Protein AF-0000000068719571 (afdb_homodimer)

Secondary structure (DSSP, 8-state):
-GGG-EEEHHHHHHHHT--HHHHHHHHHTTSS--SEE-TTT--EEEEGGGHHHHHHHHHHHHTT--HHHHHHHHHT--HHHHHHHHHHHHHHHHHHHHHHHHHHHHHHHHHHHHHHHHHPPTT-EEEEEE--EEEEEEEPPTT--HHHHHHHHHHHHHHHHTT-TT--S--EEEEE-HHHHHTT-TT-EEEEEEE-TT-SS--SS-EEEPPEEEEEEEEES-GGG-HHHHHHHHHHHHHTTEEE-S-EEEEEEE-TTT-S-GGG-EEEEEEEEEE------/--TT-EEEHHHHHHHHT--HHHHHHHHHTTSS--SEE-TTT--EEEEGGGHHHHHHHHHHHHTT--HHHHHHHHHT--HHHHHHHHHHHHHHHHHHHHHHHHHHHHHHHHHHHHHHHHHPPTT-EEEEEE--EEEEEEEPPTT--HHHHHHHHHHHHHHHHTT-TT--S--EEEEE-HHHHHTT-TT-EEEEEEE-TT-SS--SS-EEEPPEEEEEEEEES-GGG-HHHHHHHHHHHHHTTEEE-S-EEEEEEE-TTT-S-GGG-EEEEEEEEEE------

Foldseek 3Di:
DLQPPKDWLVRLCVVQVHDSVVQVVCCVVVLAAAPDQDPVPRTGIHHPVCNVSVVVLVVCVVLVNDSVLSSVCSVVPDPVSVVVSVVVSVVVVVVVVLLVVQVVLQVVVLVVLLVCLVPADALDKDKDWDAKFWKAKDFDDWPDDPVVVVVQQVVSQVVCVVVPVSSPDAFKKWKAWPVCLVVLNPVGTTMIIHTCRSGPDDDPDTDMDHIAMKIKGKHFFAPVPCSVSSVSSQVVCVVVQKHFDTIKMKTWSDDVVHDVHRRRTMIMIITGIDGHDDPPD/DLQPDKDWLVRLCVVQVHDSVVQVVCCVVVLAAAPDQDPVPRTGIHHPVCNVSVVVLVVCVVLVNDSVLSSVCSVVPDPVSVVVSVVVSVVVVVVVVLLVLQVVLQVVVLVVLLVCLVPADALDKDKDWDAKFWKAKDFDDWPQDPVVVVVQQVVSQVVVVVVPVSSDNAFKKWKAWPVCLVVLNPVGTTMIMHTCRSGPDDDPDTDMDHIAMKIKGKHFFAPVPCSVSSVSSQVVCVVVQKHFDTIKMKTWSDDVVHDVHRRRTMIMIITGIDGHDDPPD

InterPro domains:
  IPR000551 MerR-type HTH domain [PF13411] (7-76)
  IPR000551 MerR-type HTH domain [PS50937] (6-76)
  IPR000551 MerR-type HTH domain [SM00422] (7-77)
  IPR009061 Putative DNA-binding domain superfamily [SSF46955] (6-112)
  IPR010499 Bacterial transcription activator, effector binding [SM00871] (123-274)
  IPR011256 Regulatory factor, effector binding domain superfamily [G3DSA:3.20.80.10] (122-274)
  IPR011256 Regulatory factor, effector binding domain superfamily [SSF55136] (124-274)
  IPR029442 GyrI-like small molecule binding domain [PF06445] (127-273)
  IPR047057 MerR transcriptional regulator [PTHR30204] (5-188)

pLDDT: mean 83.71, std 13.13, range [30.05, 98.5]

Solvent-accessible surface area (backbone atoms only — not comparable to full-atom values): 30170 Å² total; per-residue (Å²): 119,46,77,71,41,71,33,43,51,65,54,50,15,61,75,66,72,45,55,53,64,52,51,50,47,29,34,73,72,67,62,45,70,61,76,41,63,39,86,88,76,64,46,47,25,33,40,61,83,48,48,52,49,50,48,38,51,51,43,44,45,75,64,67,47,52,66,70,58,50,34,53,40,67,77,55,40,27,63,69,53,47,46,51,51,49,51,54,46,46,52,53,50,51,52,49,50,50,52,50,52,44,50,47,36,52,48,51,50,50,47,50,35,40,52,49,47,72,68,49,57,73,69,50,72,45,77,46,79,43,73,65,39,42,23,50,69,45,80,40,59,84,88,61,47,74,35,50,46,53,50,50,52,48,51,52,39,50,62,42,20,75,67,40,79,79,50,55,84,57,58,46,27,38,28,27,37,42,72,29,54,77,68,72,35,72,82,50,46,40,28,41,33,31,65,45,69,68,50,90,61,88,70,88,82,60,45,68,47,74,54,47,42,26,43,30,34,36,43,71,24,48,79,89,61,45,55,66,55,49,55,52,49,53,51,49,37,49,74,72,47,32,41,83,63,46,49,29,38,36,37,50,43,30,44,71,67,34,24,79,49,51,70,67,16,24,32,40,39,34,34,32,40,41,73,54,80,78,74,89,117,120,48,77,72,41,72,32,42,50,63,54,50,15,62,75,66,71,47,55,52,65,53,52,50,48,31,36,74,71,67,61,46,70,62,75,41,62,39,86,87,76,64,46,47,25,32,42,59,84,46,49,52,49,52,43,39,52,51,40,43,44,73,63,67,46,52,67,71,60,49,35,52,40,68,74,55,39,27,64,68,52,46,46,53,53,50,53,52,45,46,52,53,50,53,51,50,50,51,53,50,52,45,50,48,37,52,47,52,51,50,47,50,34,41,53,49,48,72,67,50,55,75,69,50,70,45,75,46,78,42,72,64,41,40,23,49,69,45,79,41,58,84,87,60,45,75,34,50,47,52,50,51,51,49,51,53,42,50,62,42,20,74,69,39,79,79,48,58,89,53,59,47,27,38,28,27,37,42,72,30,54,77,67,71,34,73,82,51,44,40,28,41,32,31,63,45,70,67,50,89,62,88,71,89,81,61,45,70,46,76,55,46,41,26,43,30,32,36,42,72,22,48,79,89,61,45,56,64,55,50,53,53,49,53,51,49,37,48,73,72,47,32,38,82,64,47,49,30,39,36,37,51,42,30,44,71,67,35,23,79,48,52,71,68,16,25,32,38,39,34,33,31,40,42,74,57,79,78,73,87,118

Organism: Bacillus thuringiensis (NCBI:txid1428)

Structure (mmCIF, N/CA/C/O backbone):
data_AF-0000000068719571-model_v1
#
loop_
_entity.id
_entity.type
_entity.pdbx_description
1 polymer 'MerR family transcriptional regulator'
#
loop_
_atom_site.group_PDB
_atom_site.id
_atom_site.type_symbol
_atom_site.label_atom_id
_atom_site.label_alt_id
_atom_site.label_comp_id
_atom_site.label_asym_id
_atom_site.label_entity_id
_atom_site.label_seq_id
_atom_site.pdbx_PDB_ins_code
_atom_site.Cartn_x
_atom_site.Cartn_y
_atom_site.Cartn_z
_atom_site.occupancy
_atom_site.B_iso_or_equiv
_atom_site.auth_seq_id
_atom_site.auth_comp_id
_atom_site.auth_asym_id
_atom_site.auth_atom_id
_atom_site.pdbx_PDB_model_num
ATOM 1 N N . MET A 1 1 ? -13.867 41 10.57 1 30.27 1 MET A N 1
ATOM 2 C CA . MET A 1 1 ? -14.969 40.906 9.617 1 30.27 1 MET A CA 1
ATOM 3 C C . MET A 1 1 ? -15.07 39.531 9.016 1 30.27 1 MET A C 1
ATOM 5 O O . MET A 1 1 ? -16.156 39.094 8.586 1 30.27 1 MET A O 1
ATOM 9 N N . LEU A 1 2 ? -13.859 38.844 8.727 1 37.16 2 LEU A N 1
ATOM 10 C CA . LEU A 1 2 ? -13.992 37.562 8.062 1 37.16 2 LEU A CA 1
ATOM 11 C C . LEU A 1 2 ? -14.406 36.5 9.055 1 37.16 2 LEU A C 1
ATOM 13 O O . LEU A 1 2 ? -14.633 35.344 8.664 1 37.16 2 LEU A O 1
ATOM 17 N N . LEU A 1 3 ? -14.148 36.656 10.336 1 45.5 3 LEU A N 1
ATOM 18 C CA . LEU A 1 3 ? -14.688 35.781 11.359 1 45.5 3 LEU A CA 1
ATOM 19 C C . LEU A 1 3 ? -16.156 35.5 11.109 1 45.5 3 LEU A C 1
ATOM 21 O O . LEU A 1 3 ? -16.641 34.406 11.414 1 45.5 3 LEU A O 1
ATOM 25 N N . ASN A 1 4 ? -16.797 36.406 10.484 1 54.22 4 ASN A N 1
ATOM 26 C CA . ASN A 1 4 ? -18.234 36.375 10.32 1 54.22 4 ASN A CA 1
ATOM 27 C C . ASN A 1 4 ? -18.625 35.812 8.953 1 54.22 4 ASN A C 1
ATOM 29 O O . ASN A 1 4 ? -19.797 35.906 8.555 1 54.22 4 ASN A O 1
ATOM 33 N N . LYS A 1 5 ? -17.547 35.406 8.234 1 67.62 5 LYS A N 1
ATOM 34 C CA . LYS A 1 5 ? -17.922 34.906 6.914 1 67.62 5 LYS A CA 1
ATOM 35 C C . LYS A 1 5 ? -18.5 33.5 6.996 1 67.62 5 LYS A C 1
ATOM 37 O O . LYS A 1 5 ? -17.922 32.625 7.668 1 67.62 5 LYS A O 1
ATOM 42 N N . ARG A 1 6 ? -19.719 33.375 6.543 1 79.75 6 ARG A N 1
ATOM 43 C CA . ARG A 1 6 ? -20.438 32.125 6.469 1 79.75 6 ARG A CA 1
ATOM 44 C C . ARG A 1 6 ? -20.281 31.469 5.094 1 79.75 6 ARG A C 1
ATOM 46 O O . ARG A 1 6 ? -20.266 32.156 4.078 1 79.75 6 ARG A O 1
ATOM 53 N N . PHE A 1 7 ? -19.938 30.219 5.105 1 86.5 7 PHE A N 1
ATOM 54 C CA . PHE A 1 7 ? -19.844 29.438 3.881 1 86.5 7 PHE A CA 1
ATOM 55 C C . PHE A 1 7 ? -21.016 28.469 3.771 1 86.5 7 PHE A C 1
ATOM 57 O O . PHE A 1 7 ? -21.359 27.797 4.746 1 86.5 7 PHE A O 1
ATOM 64 N N . THR A 1 8 ? -21.547 28.5 2.625 1 89.5 8 THR A N 1
ATOM 65 C CA . THR A 1 8 ? -22.594 27.516 2.391 1 89.5 8 THR A CA 1
ATOM 66 C C . THR A 1 8 ? -22.016 26.109 2.281 1 89.5 8 THR A C 1
ATOM 68 O O . THR A 1 8 ? -20.797 25.953 2.152 1 89.5 8 THR A O 1
ATOM 71 N N . ILE A 1 9 ? -22.938 25.172 2.371 1 91.25 9 ILE A N 1
ATOM 72 C CA . ILE A 1 9 ? -22.5 23.797 2.26 1 91.25 9 ILE A CA 1
ATOM 73 C C . ILE A 1 9 ? -21.844 23.562 0.895 1 91.25 9 ILE A C 1
ATOM 75 O O . ILE A 1 9 ? -20.859 22.828 0.782 1 91.25 9 ILE A O 1
ATOM 79 N N . GLY A 1 10 ? -22.344 24.156 -0.171 1 90.06 10 GLY A N 1
ATOM 80 C CA . GLY A 1 10 ? -21.781 24.047 -1.503 1 90.06 10 GLY A CA 1
ATOM 81 C C . GLY A 1 10 ? -20.375 24.641 -1.599 1 90.06 10 GLY A C 1
ATOM 82 O O . GLY A 1 10 ? -19.484 24.031 -2.201 1 90.06 10 GLY A O 1
ATOM 83 N N . GLU A 1 11 ? -20.234 25.766 -1.008 1 84.5 11 GLU A N 1
ATOM 84 C CA . GLU A 1 11 ? -18.922 26.406 -1.007 1 84.5 11 GLU A CA 1
ATOM 85 C C . GLU A 1 11 ? -17.891 25.578 -0.237 1 84.5 11 GLU A C 1
ATOM 87 O O . GLU A 1 11 ? -16.766 25.391 -0.698 1 84.5 11 GLU A O 1
ATOM 92 N N . MET A 1 12 ? -18.312 25.125 0.906 1 85.38 12 MET A N 1
ATOM 93 C CA . MET A 1 12 ? -17.438 24.297 1.731 1 85.38 12 MET A CA 1
ATOM 94 C C . MET A 1 12 ? -17.016 23.031 0.982 1 85.38 12 MET A C 1
ATOM 96 O O . MET A 1 12 ? -15.844 22.656 0.999 1 85.38 12 MET A O 1
ATOM 100 N N . ALA A 1 13 ? -17.938 22.438 0.341 1 87.75 13 ALA A N 1
ATOM 101 C CA . ALA A 1 13 ? -17.703 21.219 -0.422 1 87.75 13 ALA A CA 1
ATOM 102 C C . ALA A 1 13 ? -16.703 21.484 -1.556 1 87.75 13 ALA A C 1
ATOM 104 O O . ALA A 1 13 ? -15.742 20.734 -1.727 1 87.75 13 ALA A O 1
ATOM 105 N N . LYS A 1 14 ? -16.906 22.453 -2.26 1 80.69 14 LYS A N 1
ATOM 106 C CA . LYS A 1 14 ? -16.062 22.812 -3.391 1 80.69 14 LYS A CA 1
ATOM 107 C C . LYS A 1 14 ? -14.633 23.125 -2.932 1 80.69 14 LYS A C 1
ATOM 109 O O . LYS A 1 14 ? -13.664 22.656 -3.527 1 80.69 14 LYS A O 1
ATOM 114 N N . MET A 1 15 ? -14.594 23.859 -1.897 1 75.25 15 MET A N 1
ATOM 115 C CA . MET A 1 15 ? -13.297 24.297 -1.39 1 75.25 15 MET A CA 1
ATOM 116 C C . MET A 1 15 ? -12.484 23.109 -0.879 1 75.25 15 MET A C 1
ATOM 118 O O . MET A 1 15 ? -11.258 23.109 -0.98 1 75.25 15 MET A O 1
ATOM 122 N N . HIS A 1 16 ? -13.148 22.125 -0.343 1 79.75 16 HIS A N 1
ATOM 123 C CA . HIS A 1 16 ? -12.445 21 0.25 1 79.75 16 HIS A CA 1
ATOM 124 C C . HIS A 1 16 ? -12.477 19.781 -0.674 1 79.75 16 HIS A C 1
ATOM 126 O O . HIS A 1 16 ? -12.016 18.703 -0.301 1 79.75 16 HIS A O 1
ATOM 132 N N . ASN A 1 17 ? -13.031 19.984 -1.825 1 78.5 17 ASN A N 1
ATOM 133 C CA . ASN A 1 17 ? -13.078 18.953 -2.85 1 78.5 17 ASN A CA 1
ATOM 134 C C . ASN A 1 17 ? -13.742 17.688 -2.33 1 78.5 17 ASN A C 1
ATOM 136 O O . ASN A 1 17 ? -13.172 16.594 -2.438 1 78.5 17 ASN A O 1
ATOM 140 N N . ILE A 1 18 ? -14.836 17.875 -1.724 1 83.38 18 ILE A N 1
ATOM 141 C CA . ILE A 1 18 ? -15.664 16.75 -1.314 1 83.38 18 ILE A CA 1
ATOM 142 C C . ILE A 1 18 ? -17.109 16.984 -1.735 1 83.38 18 ILE A C 1
ATOM 144 O O . ILE A 1 18 ? -17.484 18.109 -2.086 1 83.38 18 ILE A O 1
ATOM 148 N N . ALA A 1 19 ? -17.844 15.969 -1.769 1 89.44 19 ALA A N 1
ATOM 149 C CA . ALA A 1 19 ? -19.25 16.078 -2.158 1 89.44 19 ALA A CA 1
ATOM 150 C C . ALA A 1 19 ? -20.078 16.688 -1.034 1 89.44 19 ALA A C 1
ATOM 152 O O . ALA A 1 19 ? -19.797 16.484 0.146 1 89.44 19 ALA A O 1
ATOM 153 N N . GLU A 1 20 ? -21.078 17.484 -1.426 1 92.75 20 GLU A N 1
ATOM 154 C CA . GLU A 1 20 ? -22.016 18.016 -0.44 1 92.75 20 GLU A CA 1
ATOM 155 C C . GLU A 1 20 ? -22.625 16.906 0.401 1 92.75 20 GLU A C 1
ATOM 157 O O . GLU A 1 20 ? -22.859 17.078 1.6 1 92.75 20 GLU A O 1
ATOM 162 N N . SER A 1 21 ? -22.828 15.82 -0.268 1 93.62 21 SER A N 1
ATOM 163 C CA . SER A 1 21 ? -23.438 14.68 0.413 1 93.62 21 SER A CA 1
ATOM 164 C C . SER A 1 21 ? -22.531 14.164 1.534 1 93.62 21 SER A C 1
ATOM 166 O O . SER A 1 21 ? -23.031 13.672 2.553 1 93.62 21 SER A O 1
ATOM 168 N N . THR A 1 22 ? -21.312 14.305 1.323 1 92.81 22 THR A N 1
ATOM 169 C CA . THR A 1 22 ? -20.359 13.883 2.344 1 92.81 22 THR A CA 1
ATOM 170 C C . THR A 1 22 ? -20.484 14.75 3.592 1 92.81 22 THR A C 1
ATOM 172 O O . THR A 1 22 ? -20.469 14.242 4.715 1 92.81 22 THR A O 1
ATOM 175 N N . LEU A 1 23 ? -20.641 16.047 3.389 1 93.25 23 LEU A N 1
ATOM 176 C CA . LEU A 1 23 ? -20.797 16.969 4.512 1 93.25 23 LEU A CA 1
ATOM 177 C C . LEU A 1 23 ? -22.094 16.672 5.262 1 93.25 23 LEU A C 1
ATOM 179 O O . LEU A 1 23 ? -22.125 16.719 6.496 1 93.25 23 LEU A O 1
ATOM 183 N N . ARG A 1 24 ? -23.094 16.375 4.492 1 92.06 24 ARG A N 1
ATOM 184 C CA . ARG A 1 24 ? -24.359 16.016 5.113 1 92.06 24 ARG A CA 1
ATOM 185 C C . ARG A 1 24 ? -24.234 14.719 5.914 1 92.06 24 ARG A C 1
ATOM 187 O O . ARG A 1 24 ? -24.781 14.609 7.016 1 92.06 24 ARG A O 1
ATOM 194 N N . TYR A 1 25 ? -23.578 13.844 5.293 1 93.5 25 TYR A N 1
ATOM 195 C CA . TYR A 1 25 ? -23.344 12.578 5.973 1 93.5 25 TYR A CA 1
ATOM 196 C C . TYR A 1 25 ? -22.578 12.789 7.273 1 93.5 25 TYR A C 1
ATOM 198 O O . TYR A 1 25 ? -22.922 12.211 8.305 1 93.5 25 TYR A O 1
ATOM 206 N N . TYR A 1 26 ? -21.5 13.555 7.227 1 93.12 26 TYR A N 1
ATOM 207 C CA . TYR A 1 26 ? -20.703 13.852 8.414 1 93.12 26 TYR A CA 1
ATOM 208 C C . TYR A 1 26 ? -21.578 14.469 9.508 1 93.12 26 TYR A C 1
ATOM 210 O O . TYR A 1 26 ? -21.406 14.164 10.688 1 93.12 26 TYR A O 1
ATOM 218 N N . ASP A 1 27 ? -22.438 15.359 9.109 1 92.81 27 ASP A N 1
ATOM 219 C CA . ASP A 1 27 ? -23.359 16 10.039 1 92.81 27 ASP A CA 1
ATOM 220 C C . ASP A 1 27 ? -24.297 14.984 10.688 1 92.81 27 ASP A C 1
ATOM 222 O O . ASP A 1 27 ? -24.469 14.977 11.906 1 92.81 27 ASP A O 1
ATOM 226 N N . GLU A 1 28 ? -24.828 14.125 9.852 1 91.88 28 GLU A N 1
ATOM 227 C CA . GLU A 1 28 ? -25.734 13.086 10.32 1 91.88 28 GLU A CA 1
ATOM 228 C C . GLU A 1 28 ? -25.047 12.156 11.312 1 91.88 28 GLU A C 1
ATOM 230 O O . GLU A 1 28 ? -25.656 11.734 12.297 1 91.88 28 GLU A O 1
ATOM 235 N N . LYS A 1 29 ? -23.844 11.883 11.094 1 92.5 29 LYS A N 1
ATOM 236 C CA . LYS A 1 29 ? -23.125 10.938 11.938 1 92.5 29 LYS A CA 1
ATOM 237 C C . LYS A 1 29 ? -22.484 11.641 13.133 1 92.5 29 LYS A C 1
ATOM 239 O O . LYS A 1 29 ? -21.844 11 13.961 1 92.5 29 LYS A O 1
ATOM 244 N N . GLY A 1 30 ? -22.609 12.93 13.133 1 90.38 30 GLY A N 1
ATOM 245 C CA . GLY A 1 30 ? -22.094 13.68 14.266 1 90.38 30 GLY A CA 1
ATOM 246 C C . GLY A 1 30 ? -20.594 13.914 14.211 1 90.38 30 GLY A C 1
ATOM 247 O O . GLY A 1 30 ? -19.953 14.125 15.234 1 90.38 30 GLY A O 1
ATOM 248 N N . ILE A 1 31 ? -20.016 13.844 13.094 1 91.56 31 ILE A N 1
ATOM 249 C CA . ILE A 1 31 ? -18.578 13.984 12.906 1 91.56 31 ILE A CA 1
ATOM 250 C C . ILE A 1 31 ? -18.219 15.453 12.656 1 91.56 31 ILE A C 1
ATOM 252 O O . ILE A 1 31 ? -17.234 15.961 13.188 1 91.56 31 ILE A O 1
ATOM 256 N N . PHE A 1 32 ? -19.047 16.141 11.875 1 92 32 PHE A N 1
ATOM 257 C CA . PHE A 1 32 ? -18.828 17.516 11.461 1 92 32 PHE A CA 1
ATOM 258 C C . PHE A 1 32 ? -20.156 18.25 11.273 1 92 32 PHE A C 1
ATOM 260 O O . PHE A 1 32 ? -20.922 17.922 10.352 1 92 32 PHE A O 1
ATOM 267 N N . HIS A 1 33 ? -20.438 19.172 12.164 1 91.94 33 HIS A N 1
ATOM 268 C CA . HIS A 1 33 ? -21.719 19.891 12.141 1 91.94 33 HIS A CA 1
ATOM 269 C C . HIS A 1 33 ? -21.547 21.281 11.547 1 91.94 33 HIS A C 1
ATOM 271 O O . HIS A 1 33 ? -20.5 21.906 11.719 1 91.94 33 HIS A O 1
ATOM 277 N N . PRO A 1 34 ? -22.641 21.719 10.883 1 92.5 34 PRO A N 1
ATOM 278 C CA . PRO A 1 34 ? -22.609 23.125 10.508 1 92.5 34 PRO A CA 1
ATOM 279 C C . PRO A 1 34 ? -22.625 24.062 11.711 1 92.5 34 PRO A C 1
ATOM 281 O O . PRO A 1 34 ? -23.172 23.703 12.766 1 92.5 34 PRO A O 1
ATOM 284 N N . SER A 1 35 ? -21.969 25.156 11.547 1 88.75 35 SER A N 1
ATOM 285 C CA . SER A 1 35 ? -21.953 26.141 12.625 1 88.75 35 SER A CA 1
ATOM 286 C C . SER A 1 35 ? -23.344 26.75 12.836 1 88.75 35 SER A C 1
ATOM 288 O O . SER A 1 35 ? -23.734 27.016 13.969 1 88.75 35 SER A O 1
ATOM 290 N N . ILE A 1 36 ? -24 26.984 11.648 1 88.69 36 ILE A N 1
ATOM 291 C CA . ILE A 1 36 ? -25.312 27.594 11.719 1 88.69 36 ILE A CA 1
ATOM 292 C C . ILE A 1 36 ? -26.266 26.859 10.773 1 88.69 36 ILE A C 1
ATOM 294 O O . ILE A 1 36 ? -25.891 26.5 9.656 1 88.69 36 ILE A O 1
ATOM 298 N N . VAL A 1 37 ? -27.422 26.578 11.203 1 89.19 37 VAL A N 1
ATOM 299 C CA . VAL A 1 37 ? -28.5 26.078 10.359 1 89.19 37 VAL A CA 1
ATOM 300 C C . VAL A 1 37 ? -29.656 27.062 10.359 1 89.19 37 VAL A C 1
ATOM 302 O O . VAL A 1 37 ? -30.188 27.422 11.414 1 89.19 37 VAL A O 1
ATOM 305 N N . ASP A 1 38 ? -29.875 27.484 9.18 1 88.38 38 ASP A N 1
ATOM 306 C CA . ASP A 1 38 ? -30.984 28.422 9.078 1 88.38 38 ASP A CA 1
ATOM 307 C C . ASP A 1 38 ? -32.312 27.766 9.484 1 88.38 38 ASP A C 1
ATOM 309 O O . ASP A 1 38 ? -32.688 26.75 8.93 1 88.38 38 ASP A O 1
ATOM 313 N N . PRO A 1 39 ? -32.906 28.359 10.422 1 87.62 39 PRO A N 1
ATOM 314 C CA . PRO A 1 39 ? -34.156 27.734 10.906 1 87.62 39 PRO A CA 1
ATOM 315 C C . PRO A 1 39 ? -35.281 27.734 9.875 1 87.62 39 PRO A C 1
ATOM 317 O O . PRO A 1 39 ? -36.156 26.891 9.914 1 87.62 39 PRO A O 1
ATOM 320 N N . GLN A 1 40 ? -35.25 28.688 8.961 1 89.12 40 GLN A N 1
ATOM 321 C CA . GLN A 1 40 ? -36.312 28.797 7.965 1 89.12 40 GLN A CA 1
ATOM 322 C C . GLN A 1 40 ? -36.031 27.906 6.762 1 89.12 40 GLN A C 1
ATOM 324 O O . GLN A 1 40 ? -36.938 27.203 6.27 1 89.12 40 GLN A O 1
ATOM 329 N N . THR A 1 41 ? -34.812 27.828 6.277 1 87.19 41 THR A N 1
ATOM 330 C CA . THR A 1 41 ? -34.5 27.156 5.031 1 87.19 41 THR A CA 1
ATOM 331 C C . THR A 1 41 ? -33.781 25.844 5.305 1 87.19 41 THR A C 1
ATOM 333 O O . THR A 1 41 ? -33.625 25 4.41 1 87.19 41 THR A O 1
ATOM 336 N N . ASN A 1 42 ? -33.375 25.625 6.504 1 86.06 42 ASN A N 1
ATOM 337 C CA . ASN A 1 42 ? -32.594 24.469 6.898 1 86.06 42 ASN A CA 1
ATOM 338 C C . ASN A 1 42 ? -31.25 24.406 6.172 1 86.06 42 ASN A C 1
ATOM 340 O O . ASN A 1 42 ? -30.609 23.359 6.105 1 86.06 42 ASN A O 1
ATOM 344 N N . TYR A 1 43 ? -30.938 25.609 5.668 1 87.19 43 TYR A N 1
ATOM 345 C CA . TYR A 1 43 ? -29.656 25.688 4.98 1 87.19 43 TYR A CA 1
ATOM 346 C C . TYR A 1 43 ? -28.5 25.656 5.98 1 87.19 43 TYR A C 1
ATOM 348 O O . TYR A 1 43 ? -28.578 26.281 7.039 1 87.19 43 TYR A O 1
ATOM 356 N N . ARG A 1 44 ? -27.453 24.859 5.691 1 89.19 44 ARG A N 1
ATOM 357 C CA . ARG A 1 44 ? -26.281 24.688 6.551 1 89.19 44 ARG A CA 1
ATOM 358 C C . ARG A 1 44 ? -25.188 25.703 6.184 1 89.19 44 ARG A C 1
ATOM 360 O O . ARG A 1 44 ? -24.875 25.875 5.004 1 89.19 44 ARG A O 1
ATOM 367 N N . TYR A 1 45 ? -24.703 26.375 7.242 1 91.06 45 TYR A N 1
ATOM 368 C CA . TYR A 1 45 ? -23.609 27.312 7.07 1 91.06 45 TYR A CA 1
ATOM 369 C C . TYR A 1 45 ? -22.406 26.938 7.941 1 91.06 45 TYR A C 1
ATOM 371 O O . TYR A 1 45 ? -22.594 26.453 9.062 1 91.06 45 TYR A O 1
ATOM 379 N N . TYR A 1 46 ? -21.234 27.125 7.336 1 89.25 46 TYR A N 1
ATOM 380 C CA . TYR A 1 46 ? -19.969 26.844 8.016 1 89.25 46 TYR A CA 1
ATOM 381 C C . TYR A 1 46 ? -19.125 28.109 8.164 1 89.25 46 TYR A C 1
ATOM 383 O O . TYR A 1 46 ? -19.359 29.094 7.461 1 89.25 46 TYR A O 1
ATOM 391 N N . THR A 1 47 ? -18.281 28.016 9.125 1 80.56 47 THR A N 1
ATOM 392 C CA . THR A 1 47 ? -17.391 29.141 9.359 1 80.56 47 THR A CA 1
ATOM 393 C C . THR A 1 47 ? -15.938 28.719 9.148 1 80.56 47 THR A C 1
ATOM 395 O O . THR A 1 47 ? -15.625 27.531 9.078 1 80.56 47 THR A O 1
ATOM 398 N N . ILE A 1 48 ? -15.078 29.641 8.977 1 72.44 48 ILE A N 1
ATOM 399 C CA . ILE A 1 48 ? -13.688 29.438 8.609 1 72.44 48 ILE A CA 1
ATOM 400 C C . ILE A 1 48 ? -12.977 28.625 9.688 1 72.44 48 ILE A C 1
ATOM 402 O O . ILE A 1 48 ? -12.094 27.812 9.383 1 72.44 48 ILE A O 1
ATOM 406 N N . ASP A 1 49 ? -13.422 28.781 10.867 1 70.12 49 ASP A N 1
ATOM 407 C CA . ASP A 1 49 ? -12.781 28.094 11.984 1 70.12 49 ASP A CA 1
ATOM 408 C C . ASP A 1 49 ? -12.977 26.578 11.859 1 70.12 49 ASP A C 1
ATOM 410 O O . ASP A 1 49 ? -12.266 25.797 12.5 1 70.12 49 ASP A O 1
ATOM 414 N N . GLN A 1 50 ? -13.961 26.25 11.016 1 79.38 50 GLN A N 1
ATOM 415 C CA . GLN A 1 50 ? -14.25 24.828 10.859 1 79.38 50 GLN A CA 1
ATOM 416 C C . GLN A 1 50 ? -13.367 24.203 9.781 1 79.38 50 GLN A C 1
ATOM 418 O O . GLN A 1 50 ? -13.336 22.969 9.633 1 79.38 50 GLN A O 1
ATOM 423 N N . PHE A 1 51 ? -12.617 24.984 9.062 1 77.06 51 PHE A N 1
ATOM 424 C CA . PHE A 1 51 ? -11.828 24.484 7.941 1 77.06 51 PHE A CA 1
ATOM 425 C C . PHE A 1 51 ? -10.773 23.5 8.422 1 77.06 51 PHE A C 1
ATOM 427 O O . PHE A 1 51 ? -10.617 22.422 7.848 1 77.06 51 PHE A O 1
ATOM 434 N N . SER A 1 52 ? -10.133 23.844 9.5 1 72.75 52 SER A N 1
ATOM 435 C CA . SER A 1 52 ? -9.062 22.984 10.023 1 72.75 52 SER A CA 1
ATOM 436 C C . SER A 1 52 ? -9.594 21.625 10.43 1 72.75 52 SER A C 1
ATOM 438 O O . SER A 1 52 ? -8.961 20.594 10.164 1 72.75 52 SER A O 1
ATOM 440 N N . LEU A 1 53 ? -10.75 21.719 11.008 1 79.12 53 LEU A N 1
ATOM 441 C CA . LEU A 1 53 ? -11.344 20.453 11.445 1 79.12 53 LEU A CA 1
ATOM 442 C C . LEU A 1 53 ? -11.688 19.578 10.242 1 79.12 53 LEU A C 1
ATOM 444 O O . LEU A 1 53 ? -11.422 18.375 10.258 1 79.12 53 LEU A O 1
ATOM 448 N N . LEU A 1 54 ? -12.297 20.172 9.273 1 83.81 54 LEU A N 1
ATOM 449 C CA . LEU A 1 54 ? -12.656 19.406 8.086 1 83.81 54 LEU A CA 1
ATOM 450 C C . LEU A 1 54 ? -11.406 18.875 7.383 1 83.81 54 LEU A C 1
ATOM 452 O O . LEU A 1 54 ? -11.398 17.734 6.906 1 83.81 54 LEU A O 1
ATOM 456 N N . ASP A 1 55 ? -10.422 19.625 7.344 1 77.75 55 ASP A N 1
ATOM 457 C CA . ASP A 1 55 ? -9.164 19.172 6.758 1 77.75 55 ASP A CA 1
ATOM 458 C C . ASP A 1 55 ? -8.594 17.984 7.523 1 77.75 55 ASP A C 1
ATOM 460 O O . ASP A 1 55 ? -8.062 17.047 6.922 1 77.75 55 ASP A O 1
ATOM 464 N N . THR A 1 56 ? -8.719 18.109 8.805 1 79.31 56 THR A N 1
ATOM 465 C CA . THR A 1 56 ? -8.258 17 9.648 1 79.31 56 THR A CA 1
ATOM 466 C C . THR A 1 56 ? -9.031 15.727 9.344 1 79.31 56 THR A C 1
ATOM 468 O O . THR A 1 56 ? -8.445 14.656 9.188 1 79.31 56 THR A O 1
ATOM 471 N N . ILE A 1 57 ? -10.305 15.914 9.289 1 85.12 57 ILE A N 1
ATOM 472 C CA . ILE A 1 57 ? -11.164 14.773 9 1 85.12 57 ILE A CA 1
ATOM 473 C C . ILE A 1 57 ? -10.773 14.172 7.652 1 85.12 57 ILE A C 1
ATOM 475 O O . ILE A 1 57 ? -10.625 12.953 7.527 1 85.12 57 ILE A O 1
ATOM 479 N N . LYS A 1 58 ? -10.609 14.953 6.688 1 80.44 58 LYS A N 1
ATOM 480 C CA . LYS A 1 58 ? -10.219 14.5 5.355 1 80.44 58 LYS A CA 1
ATOM 481 C C . LYS A 1 58 ? -8.875 13.781 5.391 1 80.44 58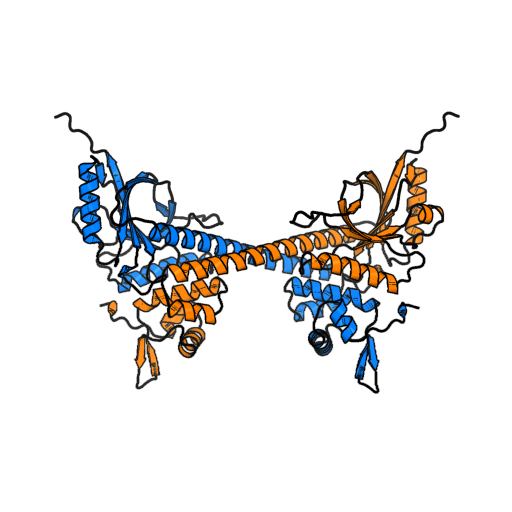 LYS A C 1
ATOM 483 O O . LYS A 1 58 ? -8.695 12.766 4.719 1 80.44 58 LYS A O 1
ATOM 488 N N . PHE A 1 59 ? -8.008 14.273 6.133 1 74.69 59 PHE A N 1
ATOM 489 C CA . PHE A 1 59 ? -6.691 13.672 6.285 1 74.69 59 PHE A CA 1
ATOM 490 C C . PHE A 1 59 ? -6.801 12.273 6.891 1 74.69 59 PHE A C 1
ATOM 492 O O . PHE A 1 59 ? -6.211 11.32 6.379 1 74.69 59 PHE A O 1
ATOM 499 N N . LEU A 1 60 ? -7.504 12.266 7.953 1 81.25 60 LEU A N 1
ATOM 500 C CA . LEU A 1 60 ? -7.672 10.984 8.633 1 81.25 60 LEU A CA 1
ATOM 501 C C . LEU A 1 60 ? -8.352 9.977 7.719 1 81.25 60 LEU A C 1
ATOM 503 O O . LEU A 1 60 ? -7.992 8.797 7.711 1 81.25 60 LEU A O 1
ATOM 507 N N . ARG A 1 61 ? -9.258 10.492 6.871 1 80.69 61 ARG A N 1
ATOM 508 C CA . ARG A 1 61 ? -9.945 9.633 5.914 1 80.69 61 ARG A CA 1
ATOM 509 C C . ARG A 1 61 ? -8.984 9.133 4.836 1 80.69 61 ARG A C 1
ATOM 511 O O . ARG A 1 61 ? -9.062 7.98 4.41 1 80.69 61 ARG A O 1
ATOM 518 N N . GLN A 1 62 ? -8.164 9.992 4.465 1 73.25 62 GLN A N 1
ATOM 519 C CA . GLN A 1 62 ? -7.18 9.609 3.463 1 73.25 62 GLN A CA 1
ATOM 520 C C . GLN A 1 62 ? -6.254 8.508 3.988 1 73.25 62 GLN A C 1
ATOM 522 O O . GLN A 1 62 ? -5.73 7.711 3.213 1 73.25 62 GLN A O 1
ATOM 527 N N . LEU A 1 63 ? -6.094 8.594 5.293 1 74.25 63 LEU A N 1
ATOM 528 C CA . LEU A 1 63 ? -5.266 7.574 5.926 1 74.25 63 LEU A CA 1
ATOM 529 C C . LEU A 1 63 ? -6.066 6.301 6.18 1 74.25 63 LEU A C 1
ATOM 531 O O . LEU A 1 63 ? -5.594 5.391 6.863 1 74.25 63 LEU A O 1
ATOM 535 N N . ASN A 1 64 ? -7.254 6.25 5.695 1 74.81 64 ASN A N 1
ATOM 536 C CA . ASN A 1 64 ? -8.156 5.102 5.781 1 74.81 64 ASN A CA 1
ATOM 537 C C . ASN A 1 64 ? -8.555 4.812 7.227 1 74.81 64 ASN A C 1
ATOM 539 O O . ASN A 1 64 ? -8.742 3.654 7.602 1 74.81 64 ASN A O 1
ATOM 543 N N . ILE A 1 65 ? -8.586 5.816 7.949 1 81.62 65 ILE A N 1
ATOM 544 C CA . ILE A 1 65 ? -9.125 5.68 9.297 1 81.62 65 ILE A CA 1
ATOM 545 C C . ILE A 1 65 ? -10.648 5.656 9.242 1 81.62 65 ILE A C 1
ATOM 547 O O . ILE A 1 65 ? -11.266 6.508 8.594 1 81.62 65 ILE A O 1
ATOM 551 N N . PRO A 1 66 ? -11.211 4.688 9.875 1 85.44 66 PRO A N 1
ATOM 552 C CA . PRO A 1 66 ? -12.672 4.59 9.844 1 85.44 66 PRO A CA 1
ATOM 553 C C . PRO A 1 66 ? -13.359 5.797 10.477 1 85.44 66 PRO A C 1
ATOM 555 O O . PRO A 1 66 ? -12.828 6.387 11.422 1 85.44 66 PRO A O 1
ATOM 558 N N . LEU A 1 67 ? -14.547 6.074 10.031 1 88.81 67 LEU A N 1
ATOM 559 C CA . LEU A 1 67 ? -15.297 7.242 10.477 1 88.81 67 LEU A CA 1
ATOM 560 C C . LEU A 1 67 ? -15.609 7.152 11.969 1 88.81 67 LEU A C 1
ATOM 562 O O . LEU A 1 67 ? -15.625 8.164 12.664 1 88.81 67 LEU A O 1
ATOM 566 N N . LYS A 1 68 ? -15.766 5.898 12.367 1 89 68 LYS A N 1
ATOM 567 C CA . LYS A 1 68 ? -16.047 5.707 13.781 1 89 68 LYS A CA 1
ATOM 568 C C . LYS A 1 68 ? -14.875 6.172 14.641 1 89 68 LYS A C 1
ATOM 570 O O . LYS A 1 68 ? -15.07 6.824 15.672 1 89 68 LYS A O 1
ATOM 575 N N . GLU A 1 69 ? -13.719 5.895 14.234 1 87.81 69 GLU A N 1
ATOM 576 C CA . GLU A 1 69 ? -12.516 6.305 14.953 1 87.81 69 GLU A CA 1
ATOM 577 C C . GLU A 1 69 ? -12.289 7.812 14.836 1 87.81 69 GLU A C 1
ATOM 579 O O . GLU A 1 69 ? -11.836 8.453 15.789 1 87.81 69 GLU A O 1
ATOM 584 N N . ILE A 1 70 ? -12.633 8.336 13.68 1 88.44 70 ILE A N 1
ATOM 585 C CA . ILE A 1 70 ? -12.484 9.773 13.461 1 88.44 70 ILE A CA 1
ATOM 586 C C . ILE A 1 70 ? -13.438 10.531 14.383 1 88.44 70 ILE A C 1
ATOM 588 O O . ILE A 1 70 ? -13.055 11.547 14.977 1 88.44 70 ILE A O 1
ATOM 592 N N . LYS A 1 71 ? -14.602 10.039 14.539 1 90.12 71 LYS A N 1
ATOM 593 C CA . LYS A 1 71 ? -15.57 10.672 15.43 1 90.12 71 LYS A CA 1
ATOM 594 C C . LYS A 1 71 ? -15.055 10.695 16.859 1 90.12 71 LYS A C 1
ATOM 596 O O . LYS A 1 71 ? -15.148 11.727 17.547 1 90.12 71 LYS A O 1
ATOM 601 N N . LYS A 1 72 ? -14.578 9.578 17.281 1 86.94 72 LYS A N 1
ATOM 602 C CA . LYS A 1 72 ? -14.023 9.508 18.625 1 86.94 72 LYS A CA 1
ATOM 603 C C . LYS A 1 72 ? -12.883 10.508 18.812 1 86.94 72 LYS A C 1
ATOM 605 O O . LYS A 1 72 ? -12.789 11.164 19.844 1 86.94 72 LYS A O 1
ATOM 610 N N . TYR A 1 73 ? -12.117 10.617 17.844 1 85.56 73 TYR A N 1
ATOM 611 C CA . TYR A 1 73 ? -10.992 11.547 17.875 1 85.56 73 TYR A CA 1
ATOM 612 C C . TYR A 1 73 ? -11.477 12.992 17.969 1 85.56 73 TYR A C 1
ATOM 614 O O . TYR A 1 73 ? -10.945 13.781 18.75 1 85.56 73 TYR A O 1
ATOM 622 N N . ILE A 1 74 ? -12.461 13.273 17.188 1 84 74 ILE A N 1
ATOM 623 C CA . ILE A 1 74 ? -12.961 14.641 17.141 1 84 74 ILE A CA 1
ATOM 624 C C . ILE A 1 74 ? -13.602 15.008 18.469 1 84 74 ILE A C 1
ATOM 626 O O . ILE A 1 74 ? -13.5 16.141 18.938 1 84 74 ILE A O 1
ATOM 630 N N . ASP A 1 75 ? -14.18 14.008 19.109 1 83.19 75 ASP A N 1
ATOM 631 C CA . ASP A 1 75 ? -14.852 14.234 20.391 1 83.19 75 ASP A CA 1
ATOM 632 C C . ASP A 1 75 ? -13.844 14.383 21.531 1 83.19 75 ASP A C 1
ATOM 634 O O . ASP A 1 75 ? -14.109 15.062 22.516 1 83.19 75 ASP A O 1
ATOM 638 N N . GLU A 1 76 ? -12.766 13.742 21.375 1 82.12 76 GLU A N 1
ATOM 639 C CA . GLU A 1 76 ? -11.75 13.727 22.422 1 82.12 76 GLU A CA 1
ATOM 640 C C . GLU A 1 76 ? -10.398 14.188 21.891 1 82.12 76 GLU A C 1
ATOM 642 O O . GLU A 1 76 ? -9.367 13.602 22.234 1 82.12 76 GLU A O 1
ATOM 647 N N . ARG A 1 77 ? -10.438 15.234 21.141 1 81.44 77 ARG A N 1
ATOM 648 C CA . ARG A 1 77 ? -9.219 15.625 20.453 1 81.44 77 ARG A CA 1
ATOM 649 C C . ARG A 1 77 ? -8.172 16.141 21.438 1 81.44 77 ARG A C 1
ATOM 651 O O . ARG A 1 77 ? -8.375 17.156 22.078 1 81.44 77 ARG A O 1
ATOM 658 N N . ASN A 1 78 ? -7.129 15.43 21.594 1 86.38 78 ASN A N 1
ATOM 659 C CA . ASN A 1 78 ? -5.934 15.828 22.328 1 86.38 78 ASN A CA 1
ATOM 660 C C . ASN A 1 78 ? -4.684 15.164 21.766 1 86.38 78 ASN A C 1
ATOM 662 O O . ASN A 1 78 ? -4.773 14.203 21 1 86.38 78 ASN A O 1
ATOM 666 N N . PRO A 1 79 ? -3.564 15.75 22.109 1 87 79 PRO A N 1
ATOM 667 C CA . PRO A 1 79 ? -2.32 15.266 21.5 1 87 79 PRO A CA 1
ATOM 668 C C . PRO A 1 79 ? -2.066 13.789 21.781 1 87 79 PRO A C 1
ATOM 670 O O . PRO A 1 79 ? -1.598 13.062 20.891 1 87 79 PRO A O 1
ATOM 673 N N . THR A 1 80 ? -2.381 13.352 22.938 1 88.62 80 THR A N 1
ATOM 674 C CA . THR A 1 80 ? -2.154 11.961 23.297 1 88.62 80 THR A CA 1
ATOM 675 C C . THR A 1 80 ? -3 11.031 22.422 1 88.62 80 THR A C 1
ATOM 677 O O . THR A 1 80 ? -2.496 10.047 21.875 1 88.62 80 THR A O 1
ATOM 680 N N . TYR A 1 81 ? -4.188 11.406 22.297 1 86.56 81 TYR A N 1
ATOM 681 C CA . TYR A 1 81 ? -5.078 10.602 21.484 1 86.56 81 TYR A CA 1
ATOM 682 C C . TYR A 1 81 ? -4.676 10.664 20.016 1 86.56 81 TYR A C 1
ATOM 684 O O . TYR A 1 81 ? -4.734 9.664 1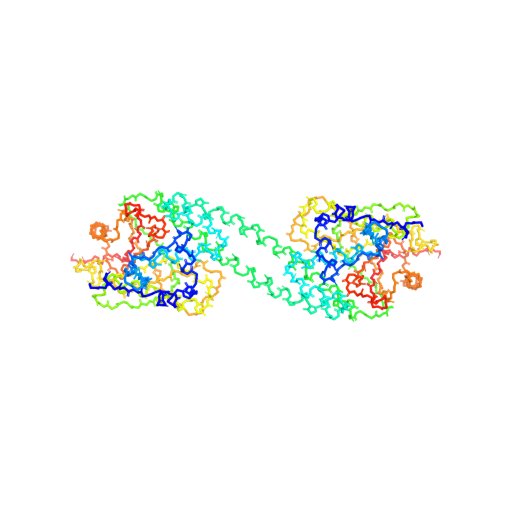9.297 1 86.56 81 TYR A O 1
ATOM 692 N N . ALA A 1 82 ? -4.32 11.836 19.562 1 86.38 82 ALA A N 1
ATOM 693 C CA . ALA A 1 82 ? -3.852 11.984 18.188 1 86.38 82 ALA A CA 1
ATOM 694 C C . ALA A 1 82 ? -2.67 11.062 17.906 1 86.38 82 ALA A C 1
ATOM 696 O O . ALA A 1 82 ? -2.641 10.383 16.891 1 86.38 82 ALA A O 1
ATOM 697 N N . LEU A 1 83 ? -1.776 11.016 18.844 1 88.69 83 LEU A N 1
ATOM 698 C CA . LEU A 1 83 ? -0.585 10.188 18.688 1 88.69 83 LEU A CA 1
ATOM 699 C C . LEU A 1 83 ? -0.956 8.711 18.609 1 88.69 83 LEU A C 1
ATOM 701 O O . LEU A 1 83 ? -0.463 7.984 17.75 1 88.69 83 LEU A O 1
ATOM 705 N N . ASN A 1 84 ? -1.791 8.336 19.484 1 89.06 84 ASN A N 1
ATOM 706 C CA . ASN A 1 84 ? -2.221 6.938 19.5 1 89.06 84 ASN A CA 1
ATOM 707 C C . ASN A 1 84 ? -2.906 6.547 18.188 1 89.06 84 ASN A C 1
ATOM 709 O O . ASN A 1 84 ? -2.637 5.477 17.641 1 89.06 84 ASN A O 1
ATOM 713 N N . LEU A 1 85 ? -3.742 7.398 17.766 1 87.12 85 LEU A N 1
ATOM 714 C CA . LEU A 1 85 ? -4.469 7.152 16.531 1 87.12 85 LEU A CA 1
ATOM 715 C C . LEU A 1 85 ? -3.512 7.051 15.352 1 87.12 85 LEU A C 1
ATOM 717 O O . LEU A 1 85 ? -3.613 6.125 14.539 1 87.12 85 LEU A O 1
ATOM 721 N N . LEU A 1 86 ? -2.596 7.988 15.258 1 87.56 86 LEU A N 1
ATOM 722 C CA . LEU A 1 86 ? -1.649 8.023 14.148 1 87.56 86 LEU A CA 1
ATOM 723 C C . LEU A 1 86 ? -0.722 6.816 14.18 1 87.56 86 LEU A C 1
ATOM 725 O O . LEU A 1 86 ? -0.428 6.223 13.141 1 87.56 86 LEU A O 1
ATOM 729 N N . GLU A 1 87 ? -0.312 6.445 15.352 1 90.31 87 GLU A N 1
ATOM 730 C CA . GLU A 1 87 ? 0.591 5.305 15.477 1 90.31 87 GLU A CA 1
ATOM 731 C C . GLU A 1 87 ? -0.11 4 15.117 1 90.31 87 GLU A C 1
ATOM 733 O O . GLU A 1 87 ? 0.471 3.145 14.445 1 90.31 87 GLU A O 1
ATOM 738 N N . LYS A 1 88 ? -1.295 3.904 15.578 1 87.69 88 LYS A N 1
ATOM 739 C CA . LYS A 1 88 ? -2.08 2.732 15.203 1 87.69 88 LYS A CA 1
ATOM 740 C C . LYS A 1 88 ? -2.281 2.66 13.695 1 87.69 88 LYS A C 1
ATOM 742 O O . LYS A 1 88 ? -2.131 1.596 13.094 1 87.69 88 LYS A O 1
ATOM 747 N N . GLN A 1 89 ? -2.641 3.764 13.117 1 86 89 GLN A N 1
ATOM 748 C CA . GLN A 1 89 ? -2.832 3.814 11.672 1 86 89 GLN A CA 1
ATOM 749 C C . GLN A 1 89 ? -1.528 3.525 10.938 1 86 89 GLN A C 1
ATOM 751 O O . GLN A 1 89 ? -1.532 2.875 9.891 1 86 89 GLN A O 1
ATOM 756 N N . GLN A 1 90 ? -0.491 4.043 11.438 1 89.38 90 GLN A N 1
ATOM 757 C CA . GLN A 1 90 ? 0.818 3.785 10.852 1 89.38 90 GLN A CA 1
ATOM 758 C C . GLN A 1 90 ? 1.113 2.287 10.805 1 89.38 90 GLN A C 1
ATOM 760 O O . GLN A 1 90 ? 1.577 1.775 9.781 1 89.38 90 GLN A O 1
ATOM 765 N N . GLU A 1 91 ? 0.799 1.631 11.859 1 89.88 91 GLU A N 1
ATOM 766 C CA . GLU A 1 91 ? 1.009 0.187 11.906 1 89.88 91 GLU A CA 1
ATOM 767 C C . GLU A 1 91 ? 0.16 -0.532 10.867 1 89.88 91 GLU A C 1
ATOM 769 O O . GLU A 1 91 ? 0.641 -1.44 10.188 1 89.88 91 GLU A O 1
ATOM 774 N N . MET A 1 92 ? -1.019 -0.078 10.797 1 85 92 MET A N 1
ATOM 775 C CA . MET A 1 92 ? -1.926 -0.683 9.828 1 85 92 MET A CA 1
ATOM 776 C C . MET A 1 92 ? -1.436 -0.445 8.398 1 85 92 MET A C 1
ATOM 778 O O . MET A 1 92 ? -1.478 -1.351 7.566 1 85 92 MET A O 1
ATOM 782 N N . MET A 1 93 ? -0.991 0.704 8.117 1 85.62 93 MET A N 1
ATOM 783 C CA . MET A 1 93 ? -0.523 1.042 6.777 1 85.62 93 MET A CA 1
ATOM 784 C C . MET A 1 93 ? 0.765 0.295 6.445 1 85.62 93 MET A C 1
ATOM 786 O O . MET A 1 93 ? 0.998 -0.069 5.289 1 85.62 93 MET A O 1
ATOM 790 N N . LEU A 1 94 ? 1.577 0.109 7.453 1 89.75 94 LEU A N 1
ATOM 791 C CA . LEU A 1 94 ? 2.797 -0.665 7.246 1 89.75 94 LEU A CA 1
ATOM 792 C C . LEU A 1 94 ? 2.469 -2.109 6.883 1 89.75 94 LEU A C 1
ATOM 794 O O . LEU A 1 94 ? 3.125 -2.699 6.02 1 89.75 94 LEU A O 1
ATOM 798 N N . LYS A 1 95 ? 1.516 -2.594 7.52 1 85.75 95 LYS A N 1
ATOM 799 C CA . LYS A 1 95 ? 1.06 -3.938 7.176 1 85.75 95 LYS A CA 1
ATOM 800 C C . LYS A 1 95 ? 0.534 -3.988 5.742 1 85.75 95 LYS A C 1
ATOM 802 O O . LYS A 1 95 ? 0.862 -4.906 4.988 1 85.75 95 LYS A O 1
ATOM 807 N N . LYS A 1 96 ? -0.218 -3.018 5.379 1 84 96 LYS A N 1
ATOM 808 C CA . LYS A 1 96 ? -0.743 -2.943 4.02 1 84 96 LYS A CA 1
ATOM 809 C C . LYS A 1 96 ? 0.386 -2.809 3.002 1 84 96 LYS A C 1
ATOM 811 O O . LYS A 1 96 ? 0.324 -3.391 1.917 1 84 96 LYS A O 1
ATOM 816 N N . GLN A 1 97 ? 1.299 -2.045 3.328 1 87.19 97 GLN A N 1
ATOM 817 C CA . GLN A 1 97 ? 2.457 -1.868 2.459 1 87.19 97 GLN A CA 1
ATOM 818 C C . GLN A 1 97 ? 3.156 -3.199 2.195 1 87.19 97 GLN A C 1
ATOM 820 O O . GLN A 1 97 ? 3.5 -3.51 1.053 1 87.19 97 GLN A O 1
ATOM 825 N N . ARG A 1 98 ? 3.285 -3.951 3.164 1 85.31 98 ARG A N 1
ATOM 826 C CA . ARG A 1 98 ? 3.924 -5.258 3.031 1 85.31 98 ARG A CA 1
ATOM 827 C C . ARG A 1 98 ? 3.088 -6.188 2.16 1 85.31 98 ARG A C 1
ATOM 829 O O . ARG A 1 98 ? 3.629 -6.918 1.328 1 85.31 98 ARG A O 1
ATOM 836 N N . GLU A 1 99 ? 1.845 -6.113 2.359 1 82.38 99 GLU A N 1
ATOM 837 C CA . GLU A 1 99 ? 0.941 -6.926 1.549 1 82.38 99 GLU A CA 1
ATOM 838 C C . GLU A 1 99 ? 1.046 -6.562 0.071 1 82.38 99 GLU A C 1
ATOM 840 O O . GLU A 1 99 ? 1.062 -7.441 -0.792 1 82.38 99 GLU A O 1
ATOM 845 N N . ILE A 1 100 ? 1.116 -5.34 -0.152 1 85.25 100 ILE A N 1
ATOM 846 C CA . ILE A 1 100 ? 1.198 -4.871 -1.531 1 85.25 100 ILE A CA 1
ATOM 847 C C . ILE A 1 100 ? 2.541 -5.273 -2.135 1 85.25 100 ILE A C 1
ATOM 849 O O . ILE A 1 100 ? 2.607 -5.695 -3.293 1 85.25 100 ILE A O 1
ATOM 853 N N . GLU A 1 101 ? 3.541 -5.156 -1.371 1 86.31 101 GLU A N 1
ATOM 854 C CA . GLU A 1 101 ? 4.867 -5.559 -1.827 1 86.31 101 GLU A CA 1
ATOM 855 C C . GLU A 1 101 ? 4.895 -7.035 -2.217 1 86.31 101 GLU A C 1
ATOM 857 O O . GLU A 1 101 ? 5.473 -7.402 -3.24 1 86.31 101 GLU A O 1
ATOM 862 N N . TYR A 1 102 ? 4.242 -7.789 -1.467 1 80.44 102 TYR A N 1
ATOM 863 C CA . TYR A 1 102 ? 4.156 -9.219 -1.74 1 80.44 102 TYR A CA 1
ATOM 864 C C . TYR A 1 102 ? 3.377 -9.484 -3.021 1 80.44 102 TYR A C 1
ATOM 866 O O . TYR A 1 102 ? 3.807 -10.281 -3.865 1 80.44 102 TYR A O 1
ATOM 874 N N . ALA A 1 103 ? 2.297 -8.859 -3.07 1 82.38 103 ALA A N 1
ATOM 875 C CA . ALA A 1 103 ? 1.452 -9.031 -4.25 1 82.38 103 ALA A CA 1
ATOM 876 C C . ALA A 1 103 ? 2.182 -8.602 -5.516 1 82.38 103 ALA A C 1
ATOM 878 O O . ALA A 1 103 ? 2.107 -9.273 -6.543 1 82.38 103 ALA A O 1
ATOM 879 N N . LEU A 1 104 ? 2.908 -7.547 -5.402 1 87.25 104 LEU A N 1
ATOM 880 C CA . LEU A 1 104 ? 3.645 -7.043 -6.555 1 87.25 104 LEU A CA 1
ATOM 881 C C . LEU A 1 104 ? 4.742 -8.016 -6.969 1 87.25 104 LEU A C 1
ATOM 883 O O . LEU A 1 104 ? 4.945 -8.258 -8.164 1 87.25 104 LEU A O 1
ATOM 887 N N . ALA A 1 105 ? 5.457 -8.555 -6.023 1 85.38 105 ALA A N 1
ATOM 888 C CA . ALA A 1 105 ? 6.508 -9.531 -6.312 1 85.38 105 ALA A CA 1
ATOM 889 C C . ALA A 1 105 ? 5.938 -10.766 -7.008 1 85.38 105 ALA A C 1
ATOM 891 O O . ALA A 1 105 ? 6.508 -11.25 -7.984 1 85.38 105 ALA A O 1
ATOM 892 N N . LYS A 1 106 ? 4.875 -11.234 -6.543 1 81.25 106 LYS A N 1
ATOM 893 C CA . LYS A 1 106 ? 4.211 -12.398 -7.133 1 81.25 106 LYS A CA 1
ATOM 894 C C . LYS A 1 106 ? 3.746 -12.094 -8.555 1 81.25 106 LYS A C 1
ATOM 896 O O . LYS A 1 106 ? 3.926 -12.914 -9.461 1 81.25 106 LYS A O 1
ATOM 901 N N . MET A 1 107 ? 3.16 -10.961 -8.734 1 84.06 107 MET A N 1
ATOM 902 C CA . MET A 1 107 ? 2.676 -10.555 -10.047 1 84.06 107 MET A CA 1
ATOM 903 C C . MET A 1 107 ? 3.828 -10.43 -11.039 1 84.06 107 MET A C 1
ATOM 905 O O . MET A 1 107 ? 3.732 -10.906 -12.172 1 84.06 107 MET A O 1
ATOM 909 N N . GLU A 1 108 ? 4.859 -9.836 -10.555 1 88.25 108 GLU A N 1
ATOM 910 C CA . GLU A 1 108 ? 6.023 -9.664 -11.422 1 88.25 108 GLU A CA 1
ATOM 911 C C . GLU A 1 108 ? 6.59 -11.016 -11.852 1 88.25 108 GLU A C 1
ATOM 913 O O . GLU A 1 108 ? 6.941 -11.203 -13.023 1 88.25 108 GLU A O 1
ATOM 918 N N . HIS A 1 109 ? 6.672 -11.844 -10.906 1 86.62 109 HIS A N 1
ATOM 919 C CA . HIS A 1 109 ? 7.168 -13.18 -11.203 1 86.62 109 HIS A CA 1
ATOM 920 C C . HIS A 1 109 ? 6.262 -13.898 -12.203 1 86.62 109 HIS A C 1
ATOM 922 O O . HIS A 1 109 ? 6.742 -14.492 -13.172 1 86.62 109 HIS A O 1
ATOM 928 N N . ARG A 1 110 ? 4.969 -13.875 -12.023 1 84.38 110 ARG A N 1
ATOM 929 C CA . ARG A 1 110 ? 4.012 -14.531 -12.906 1 84.38 110 ARG A CA 1
ATOM 930 C C . ARG A 1 110 ? 4.059 -13.922 -14.312 1 84.38 110 ARG A C 1
ATOM 932 O O . ARG A 1 110 ? 4.023 -14.648 -15.305 1 84.38 110 ARG A O 1
ATOM 939 N N . ILE A 1 111 ? 4.125 -12.648 -14.328 1 89.12 111 ILE A N 1
ATOM 940 C CA . ILE A 1 111 ? 4.246 -11.969 -15.609 1 89.12 111 ILE A CA 1
ATOM 941 C C . ILE A 1 111 ? 5.504 -12.445 -16.328 1 89.12 111 ILE A C 1
ATOM 943 O O . ILE A 1 111 ? 5.461 -12.75 -17.531 1 89.12 111 ILE A O 1
ATOM 947 N N . HIS A 1 112 ? 6.574 -12.492 -15.578 1 90.12 112 HIS A N 1
ATOM 948 C CA . HIS A 1 112 ? 7.836 -12.953 -16.156 1 90.12 112 HIS A CA 1
ATOM 949 C C . HIS A 1 112 ? 7.703 -14.367 -16.719 1 90.12 112 HIS A C 1
ATOM 951 O O . HIS A 1 112 ? 8.148 -14.641 -17.828 1 90.12 112 HIS A O 1
ATOM 957 N N . LEU A 1 113 ? 7.07 -15.281 -16 1 87 113 LEU A N 1
ATOM 958 C CA . LEU A 1 113 ? 6.906 -16.672 -16.422 1 87 113 LEU A CA 1
ATOM 959 C C . LEU A 1 113 ? 6.062 -16.75 -17.703 1 87 113 LEU A C 1
ATOM 961 O O . LEU A 1 113 ? 6.414 -17.453 -18.641 1 87 113 LEU A O 1
ATOM 965 N N . ILE A 1 114 ? 4.988 -16.062 -17.688 1 88.44 114 ILE A N 1
ATOM 966 C CA . ILE A 1 114 ? 4.094 -16.094 -18.844 1 88.44 114 ILE A CA 1
ATOM 967 C C . ILE A 1 114 ? 4.809 -15.531 -20.062 1 88.44 114 ILE A C 1
ATOM 969 O O . ILE A 1 114 ? 4.727 -16.109 -21.156 1 88.44 114 ILE A O 1
ATOM 973 N N . LYS A 1 115 ? 5.508 -14.477 -19.859 1 91.75 115 LYS A N 1
ATOM 974 C CA . LYS A 1 115 ? 6.242 -13.883 -20.969 1 91.75 115 LYS A CA 1
ATOM 975 C C . LYS A 1 115 ? 7.324 -14.82 -21.484 1 91.75 115 LYS A C 1
ATOM 977 O O . LYS A 1 115 ? 7.516 -14.961 -22.688 1 91.75 115 LYS A O 1
ATOM 982 N N . GLU A 1 116 ? 8.039 -15.43 -20.609 1 88.94 116 GLU A N 1
ATOM 983 C CA . GLU A 1 116 ? 9.055 -16.406 -20.984 1 88.94 116 GLU A CA 1
ATOM 984 C C . GLU A 1 116 ? 8.438 -17.562 -21.766 1 88.94 116 GLU A C 1
ATOM 986 O O . GLU A 1 116 ? 9.008 -18.016 -22.766 1 88.94 116 GLU A O 1
ATOM 991 N N . ALA A 1 117 ? 7.32 -18.016 -21.328 1 88.56 117 ALA A N 1
ATOM 992 C CA . ALA A 1 117 ? 6.637 -19.125 -21.969 1 88.56 117 ALA A CA 1
ATOM 993 C C . ALA A 1 117 ? 6.195 -18.766 -23.375 1 88.56 117 ALA A C 1
ATOM 995 O O . ALA A 1 117 ? 6.262 -19.609 -24.281 1 88.56 117 ALA A O 1
ATOM 996 N N . THR A 1 118 ? 5.734 -17.578 -23.516 1 86.31 118 THR A N 1
ATOM 997 C CA . THR A 1 118 ? 5.223 -17.141 -24.812 1 86.31 118 THR A CA 1
ATOM 998 C C . THR A 1 118 ? 6.363 -16.922 -25.812 1 86.31 118 THR A C 1
ATOM 1000 O O . THR A 1 118 ? 6.188 -17.109 -27.016 1 86.31 118 THR A O 1
ATOM 1003 N N . LYS A 1 119 ? 7.523 -16.625 -25.297 1 85.62 119 LYS A N 1
ATOM 1004 C CA . LYS A 1 119 ? 8.688 -16.391 -26.156 1 85.62 119 LYS A CA 1
ATOM 1005 C C . LYS A 1 119 ? 9.438 -17.688 -26.438 1 85.62 119 LYS A C 1
ATOM 1007 O O . LYS A 1 119 ? 10.109 -17.812 -27.453 1 85.62 119 LYS A O 1
ATOM 1012 N N . ALA A 1 120 ? 9.227 -18.531 -25.531 1 82.12 120 ALA A N 1
ATOM 1013 C CA . ALA A 1 120 ? 10.016 -19.766 -25.578 1 82.12 120 ALA A CA 1
ATOM 1014 C C . ALA A 1 120 ? 9.633 -20.609 -26.797 1 82.12 120 ALA A C 1
ATOM 1016 O O . ALA A 1 120 ? 8.453 -20.781 -27.078 1 82.12 120 ALA A O 1
ATOM 1017 N N . LYS A 1 121 ? 10.695 -20.969 -27.531 1 78.25 121 LYS A N 1
ATOM 1018 C CA . LYS A 1 121 ? 10.492 -21.859 -28.672 1 78.25 121 LYS A CA 1
ATOM 1019 C C . LYS A 1 121 ? 10.312 -23.297 -28.203 1 78.25 121 LYS A C 1
ATOM 1021 O O . LYS A 1 121 ? 11.031 -23.766 -27.328 1 78.25 121 LYS A O 1
ATOM 1026 N N . ALA A 1 122 ? 9.359 -23.906 -28.875 1 77.06 122 ALA A N 1
ATOM 1027 C CA . ALA A 1 122 ? 9.078 -25.297 -28.516 1 77.06 122 ALA A CA 1
ATOM 1028 C C . ALA A 1 122 ? 10.281 -26.188 -28.797 1 77.06 122 ALA A C 1
ATOM 1030 O O . ALA A 1 122 ? 10.945 -26.047 -29.828 1 77.06 122 ALA A O 1
ATOM 1031 N N . GLU A 1 123 ? 10.641 -27 -27.844 1 76.44 123 GLU A N 1
ATOM 1032 C CA . GLU A 1 123 ? 11.578 -28.109 -27.953 1 76.44 123 GLU A CA 1
ATOM 1033 C C . GLU A 1 123 ? 13.008 -27.625 -28.141 1 76.44 123 GLU A C 1
ATOM 1035 O O . GLU A 1 123 ? 13.859 -28.344 -28.672 1 76.44 123 GLU A O 1
ATOM 1040 N N . GLN A 1 124 ? 13.211 -26.359 -27.844 1 86.44 124 GLN A N 1
ATOM 1041 C CA . GLN A 1 124 ? 14.602 -25.922 -27.828 1 86.44 124 GLN A CA 1
ATOM 1042 C C . GLN A 1 124 ? 15.297 -26.328 -26.531 1 86.44 124 GLN A C 1
ATOM 1044 O O . GLN A 1 124 ? 14.836 -26 -25.438 1 86.44 124 GLN A O 1
ATOM 1049 N N . MET A 1 125 ? 16.359 -27.141 -26.719 1 94.44 125 MET A N 1
ATOM 1050 C CA . MET A 1 125 ? 17.094 -27.641 -25.562 1 94.44 125 MET A CA 1
ATOM 1051 C C . MET A 1 125 ? 18.312 -26.781 -25.281 1 94.44 125 MET A C 1
ATOM 1053 O O . MET A 1 125 ? 19 -26.344 -26.219 1 94.44 125 MET A O 1
ATOM 1057 N N . VAL A 1 126 ? 18.484 -26.469 -24.078 1 94.94 126 VAL A N 1
ATOM 1058 C CA . VAL A 1 126 ? 19.625 -25.641 -23.688 1 94.94 126 VAL A CA 1
ATOM 1059 C C . VAL A 1 126 ? 20.266 -26.203 -22.422 1 94.94 126 VAL A C 1
ATOM 1061 O O . VAL A 1 126 ? 19.562 -26.75 -21.562 1 94.94 126 VAL A O 1
ATOM 1064 N N . ILE A 1 127 ? 21.547 -26.172 -22.359 1 97.5 127 ILE A N 1
ATOM 1065 C CA . ILE A 1 127 ? 22.281 -26.469 -21.141 1 97.5 127 ILE A CA 1
ATOM 1066 C C . ILE A 1 127 ? 22.719 -25.156 -20.469 1 97.5 127 ILE A C 1
ATOM 1068 O O . ILE A 1 127 ? 23.328 -24.312 -21.109 1 97.5 127 ILE A O 1
ATOM 1072 N N . LYS A 1 128 ? 22.312 -25.016 -19.188 1 96.5 128 LYS A N 1
ATOM 1073 C CA . LYS A 1 128 ? 22.625 -23.766 -18.516 1 96.5 128 LYS A CA 1
ATOM 1074 C C . LYS A 1 128 ? 22.891 -23.984 -17.031 1 96.5 128 LYS A C 1
ATOM 1076 O O . LYS A 1 128 ? 22.469 -25 -16.469 1 96.5 128 LYS A O 1
ATOM 1081 N N . GLU A 1 129 ? 23.609 -23.031 -16.453 1 97.75 129 GLU A N 1
ATOM 1082 C CA . GLU A 1 129 ? 23.812 -23.016 -15.008 1 97.75 129 GLU A CA 1
ATOM 1083 C C . GLU A 1 129 ? 22.672 -22.297 -14.297 1 97.75 129 GLU A C 1
ATOM 1085 O O . GLU A 1 129 ? 22.297 -21.188 -14.672 1 97.75 129 GLU A O 1
ATOM 1090 N N . ILE A 1 130 ? 22.125 -22.984 -13.336 1 96.75 130 ILE A N 1
ATOM 1091 C CA . ILE A 1 130 ? 21.031 -22.406 -12.555 1 96.75 130 ILE A CA 1
ATOM 1092 C C . ILE A 1 130 ? 21.438 -22.312 -11.086 1 96.75 130 ILE A C 1
ATOM 1094 O O . ILE A 1 130 ? 21.953 -23.281 -10.516 1 96.75 130 ILE A O 1
ATOM 1098 N N . PRO A 1 131 ? 21.297 -21.141 -10.414 1 95.69 131 PRO A N 1
ATOM 1099 C CA . PRO A 1 131 ? 21.656 -20.984 -9 1 95.69 131 PRO A CA 1
ATOM 1100 C C . PRO A 1 131 ? 20.719 -21.75 -8.07 1 95.69 131 PRO A C 1
ATOM 1102 O O . PRO A 1 131 ? 19.703 -22.281 -8.516 1 95.69 131 PRO A O 1
ATOM 1105 N N . GLN A 1 132 ? 21.141 -21.734 -6.844 1 94.75 132 GLN A N 1
ATOM 1106 C CA . GLN A 1 132 ? 20.312 -22.328 -5.797 1 94.75 132 GLN A CA 1
ATOM 1107 C C . GLN A 1 132 ? 18.969 -21.594 -5.688 1 94.75 132 GLN A C 1
ATOM 1109 O O . GLN A 1 132 ? 18.906 -20.375 -5.801 1 94.75 132 GLN A O 1
ATOM 1114 N N . ARG A 1 133 ? 17.938 -22.344 -5.461 1 92.31 133 ARG A N 1
ATOM 1115 C CA . ARG A 1 133 ? 16.609 -21.781 -5.328 1 92.31 133 ARG A CA 1
ATOM 1116 C C . ARG A 1 133 ? 15.953 -22.219 -4.02 1 92.31 133 ARG A C 1
ATOM 1118 O O . ARG A 1 133 ? 16.047 -23.391 -3.639 1 92.31 133 ARG A O 1
ATOM 1125 N N . LYS A 1 134 ? 15.32 -21.312 -3.383 1 88.12 134 LYS A N 1
ATOM 1126 C CA . LYS A 1 134 ? 14.562 -21.625 -2.174 1 88.12 134 LYS A CA 1
ATOM 1127 C C . LYS A 1 134 ? 13.156 -22.109 -2.518 1 88.12 134 LYS A C 1
ATOM 1129 O O . LYS A 1 134 ? 12.453 -21.469 -3.309 1 88.12 134 LYS A O 1
ATOM 1134 N N . ILE A 1 135 ? 12.789 -23.297 -1.863 1 87.5 135 ILE A N 1
ATOM 1135 C CA . ILE A 1 135 ? 11.461 -23.844 -2.146 1 87.5 135 ILE A CA 1
ATOM 1136 C C . ILE A 1 135 ? 10.828 -24.359 -0.856 1 87.5 135 ILE A C 1
ATOM 1138 O O . ILE A 1 135 ? 11.492 -24.438 0.181 1 87.5 135 ILE A O 1
ATOM 1142 N N . THR A 1 136 ? 9.617 -24.562 -0.856 1 83.81 136 THR A N 1
ATOM 1143 C CA . THR A 1 136 ? 8.891 -25.438 0.063 1 83.81 136 THR A CA 1
ATOM 1144 C C . THR A 1 136 ? 8.312 -26.641 -0.675 1 83.81 136 THR A C 1
ATOM 1146 O O . THR A 1 136 ? 7.66 -26.484 -1.71 1 83.81 136 THR A O 1
ATOM 1149 N N . ALA A 1 137 ? 8.641 -27.797 -0.15 1 87.88 137 ALA A N 1
ATOM 1150 C CA . ALA A 1 137 ? 8.281 -29 -0.91 1 87.88 137 ALA A CA 1
ATOM 1151 C C . ALA A 1 137 ? 7.621 -30.031 -0.012 1 87.88 137 ALA A C 1
ATOM 1153 O O . ALA A 1 137 ? 7.816 -30.031 1.205 1 87.88 137 ALA A O 1
ATOM 1154 N N . ILE A 1 138 ? 6.773 -30.781 -0.592 1 86 138 ILE A N 1
ATOM 1155 C CA . ILE A 1 138 ? 6.18 -31.953 0.043 1 86 138 ILE A CA 1
ATOM 1156 C C . ILE A 1 138 ? 6.398 -33.188 -0.837 1 86 138 ILE A C 1
ATOM 1158 O O . ILE A 1 138 ? 6.27 -33.094 -2.062 1 86 138 ILE A O 1
ATOM 1162 N N . ALA A 1 139 ? 6.711 -34.25 -0.141 1 88.25 139 ALA A N 1
ATOM 1163 C CA . ALA A 1 139 ? 6.906 -35.5 -0.863 1 88.25 139 ALA A CA 1
ATOM 1164 C C . ALA A 1 139 ? 5.574 -36.094 -1.313 1 88.25 139 ALA A C 1
ATOM 1166 O O . ALA A 1 139 ? 4.578 -36.031 -0.585 1 88.25 139 ALA A O 1
ATOM 1167 N N . VAL A 1 140 ? 5.625 -36.562 -2.504 1 85.75 140 VAL A N 1
ATOM 1168 C CA . VAL A 1 140 ? 4.438 -37.188 -3.061 1 85.75 140 VAL A CA 1
ATOM 1169 C C . VAL A 1 140 ? 4.617 -38.719 -3.037 1 85.75 140 VAL A C 1
ATOM 1171 O O . VAL A 1 140 ? 5.676 -39.219 -3.406 1 85.75 140 VAL A O 1
ATOM 1174 N N . ALA A 1 141 ? 3.561 -39.375 -2.582 1 80.75 141 ALA A N 1
ATOM 1175 C CA . ALA A 1 141 ? 3.609 -40.812 -2.518 1 80.75 141 ALA A CA 1
ATOM 1176 C C . ALA A 1 141 ? 3.646 -41.438 -3.914 1 80.75 141 ALA A C 1
ATOM 1178 O O . ALA A 1 141 ? 3.086 -40.875 -4.859 1 80.75 141 ALA A O 1
ATOM 1179 N N . PRO A 1 142 ? 4.359 -42.594 -3.906 1 73.88 142 PRO A N 1
ATOM 1180 C CA . PRO A 1 142 ? 4.34 -43.312 -5.188 1 73.88 142 PRO A CA 1
ATOM 1181 C C . PRO A 1 142 ? 2.93 -43.656 -5.648 1 73.88 142 PRO A C 1
ATOM 1183 O O . PRO A 1 142 ? 2.057 -43.938 -4.82 1 73.88 142 PRO A O 1
ATOM 1186 N N . ASN A 1 143 ? 2.506 -43.656 -6.918 1 68.94 143 ASN A N 1
ATOM 1187 C CA . ASN A 1 143 ? 1.233 -44.031 -7.535 1 68.94 143 ASN A CA 1
ATOM 1188 C C . ASN A 1 143 ? 0.155 -42.969 -7.242 1 68.94 143 ASN A C 1
ATOM 1190 O O . ASN A 1 143 ? -1.02 -43.312 -7.094 1 68.94 143 ASN A O 1
ATOM 1194 N N . THR A 1 144 ? 0.707 -41.844 -6.832 1 71.38 144 THR A N 1
ATOM 1195 C CA . THR A 1 144 ? -0.244 -40.781 -6.598 1 71.38 144 THR A CA 1
ATOM 1196 C C . THR A 1 144 ? -1.027 -40.438 -7.867 1 71.38 144 THR A C 1
ATOM 1198 O O . THR A 1 144 ? -0.442 -40.281 -8.945 1 71.38 144 THR A O 1
ATOM 1201 N N . THR A 1 145 ? -2.365 -40.531 -7.715 1 63.78 145 THR A N 1
ATOM 1202 C CA . THR A 1 145 ? -3.242 -40.188 -8.828 1 63.78 145 THR A CA 1
ATOM 1203 C C . THR A 1 145 ? -3.293 -38.688 -9.023 1 63.78 145 THR A C 1
ATOM 1205 O O . THR A 1 145 ? -2.811 -37.906 -8.172 1 63.78 145 THR A O 1
ATOM 1208 N N . ASP A 1 146 ? -3.738 -38.25 -10.18 1 62.03 146 ASP A N 1
ATOM 1209 C CA . ASP A 1 146 ? -3.883 -36.812 -10.492 1 62.03 146 ASP A CA 1
ATOM 1210 C C . ASP A 1 146 ? -4.664 -36.094 -9.398 1 62.03 146 ASP A C 1
ATOM 1212 O O . ASP A 1 146 ? -4.316 -34.969 -9.016 1 62.03 146 ASP A O 1
ATOM 1216 N N . ASP A 1 147 ? -5.68 -36.781 -8.938 1 60.44 147 ASP A N 1
ATOM 1217 C CA . ASP A 1 147 ? -6.523 -36.188 -7.91 1 60.44 147 ASP A CA 1
ATOM 1218 C C . ASP A 1 147 ? -5.734 -35.938 -6.625 1 60.44 147 ASP A C 1
ATOM 1220 O O . ASP A 1 147 ? -5.895 -34.906 -5.98 1 60.44 147 ASP A O 1
ATOM 1224 N N . MET A 1 148 ? -4.887 -36.875 -6.324 1 63.66 148 MET A N 1
ATOM 1225 C CA . MET A 1 148 ? -4.09 -36.75 -5.105 1 63.66 148 MET A CA 1
ATOM 1226 C C . MET A 1 148 ? -3.055 -35.656 -5.238 1 63.66 148 MET A C 1
ATOM 1228 O O . MET A 1 148 ? -2.705 -35 -4.25 1 63.66 148 MET A O 1
ATOM 1232 N N . PHE A 1 149 ? -2.812 -35.438 -6.418 1 66.94 149 PHE A N 1
ATOM 1233 C CA . PHE A 1 149 ? -1.797 -34.406 -6.672 1 66.94 149 PHE A CA 1
ATOM 1234 C C . PHE A 1 149 ? -2.305 -33.031 -6.273 1 66.94 149 PHE A C 1
ATOM 1236 O O . PHE A 1 149 ? -1.569 -32.25 -5.672 1 66.94 149 PHE A O 1
ATOM 1243 N N . GLU A 1 150 ? -3.486 -32.812 -6.547 1 66.88 150 GLU A N 1
ATOM 1244 C CA . GLU A 1 150 ? -4.086 -31.547 -6.168 1 66.88 150 GLU A CA 1
ATOM 1245 C C . GLU A 1 150 ? -4.125 -31.391 -4.648 1 66.88 150 GLU A C 1
ATOM 1247 O O . GLU A 1 150 ? -3.98 -30.281 -4.137 1 66.88 150 GLU A O 1
ATOM 1252 N N . TYR A 1 151 ? -4.289 -32.469 -4.031 1 68.38 151 TYR A N 1
ATOM 1253 C CA . TYR A 1 151 ? -4.266 -32.469 -2.572 1 68.38 151 TYR A CA 1
ATOM 1254 C C . TYR A 1 151 ? -2.896 -32.031 -2.057 1 68.38 151 TYR A C 1
ATOM 1256 O O . TYR A 1 151 ? -2.799 -31.25 -1.109 1 68.38 151 TYR A O 1
ATOM 1264 N N . TYR A 1 152 ? -1.933 -32.531 -2.625 1 72.56 152 TYR A N 1
ATOM 1265 C CA . TYR A 1 152 ? -0.576 -32.188 -2.213 1 72.56 152 TYR A CA 1
ATOM 1266 C C . TYR A 1 152 ? -0.299 -30.719 -2.436 1 72.56 152 TYR A C 1
ATOM 1268 O O . TYR A 1 152 ? 0.298 -30.062 -1.582 1 72.56 152 TYR A O 1
ATOM 1276 N N . ILE A 1 153 ? -0.798 -30.281 -3.512 1 72.38 153 ILE A N 1
ATOM 1277 C CA . ILE A 1 153 ? -0.609 -28.875 -3.834 1 72.38 153 ILE A CA 1
ATOM 1278 C C . ILE A 1 153 ? -1.3 -28.016 -2.783 1 72.38 153 ILE A C 1
ATOM 1280 O O . ILE A 1 153 ? -0.716 -27.047 -2.283 1 72.38 153 ILE A O 1
ATOM 1284 N N . HIS A 1 154 ? -2.404 -28.359 -2.504 1 68.94 154 HIS A N 1
ATOM 1285 C CA . HIS A 1 154 ? -3.178 -27.625 -1.515 1 68.94 154 HIS A CA 1
ATOM 1286 C C . HIS A 1 154 ? -2.504 -27.656 -0.148 1 68.94 154 HIS A C 1
ATOM 1288 O O . HIS A 1 154 ? -2.451 -26.641 0.548 1 68.94 154 HIS A O 1
ATOM 1294 N N . SER A 1 155 ? -2.094 -28.797 0.209 1 71.56 155 SER A N 1
ATOM 1295 C CA . SER A 1 155 ? -1.399 -28.953 1.484 1 71.56 155 SER A CA 1
ATOM 1296 C C . SER A 1 155 ? -0.158 -28.062 1.546 1 71.56 155 SER A C 1
ATOM 1298 O O . SER A 1 155 ? 0.12 -27.453 2.576 1 71.56 155 SER A O 1
ATOM 1300 N N . LEU A 1 156 ? 0.521 -28.078 0.481 1 74.62 156 LEU A N 1
ATOM 1301 C CA . LEU A 1 156 ? 1.715 -27.234 0.377 1 74.62 156 LEU A CA 1
ATOM 1302 C C . LEU A 1 156 ? 1.369 -25.766 0.562 1 74.62 156 LEU A C 1
ATOM 1304 O O . LEU A 1 156 ? 2.064 -25.047 1.283 1 74.62 156 LEU A O 1
ATOM 1308 N N . GLN A 1 157 ? 0.31 -25.359 -0.062 1 69.25 157 GLN A N 1
ATOM 1309 C CA . GLN A 1 157 ? -0.132 -23.969 0.003 1 69.25 157 GLN A CA 1
ATOM 1310 C C . GLN A 1 157 ? -0.607 -23.609 1.408 1 69.25 157 GLN A C 1
ATOM 1312 O O . GLN A 1 157 ? -0.368 -22.5 1.883 1 69.25 157 GLN A O 1
ATOM 1317 N N . LYS A 1 158 ? -1.319 -24.453 1.943 1 66.88 158 LYS A N 1
ATOM 1318 C CA . LYS A 1 158 ? -1.812 -24.25 3.303 1 66.88 158 LYS A CA 1
ATOM 1319 C C . LYS A 1 158 ? -0.659 -24.062 4.285 1 66.88 158 LYS A C 1
ATOM 1321 O O . LYS A 1 158 ? -0.715 -23.188 5.16 1 66.88 158 LYS A O 1
ATOM 1326 N N . ASN A 1 159 ? 0.282 -24.859 4.105 1 66.06 159 ASN A N 1
ATOM 1327 C CA . ASN A 1 159 ? 1.446 -24.781 4.98 1 66.06 159 ASN A CA 1
ATOM 1328 C C . ASN A 1 159 ? 2.158 -23.438 4.848 1 66.06 159 ASN A C 1
ATOM 1330 O O . ASN A 1 159 ? 2.717 -22.938 5.82 1 66.06 159 ASN A O 1
ATOM 1334 N N . MET A 1 160 ? 2.037 -22.984 3.555 1 62.59 160 MET A N 1
ATOM 1335 C CA . MET A 1 160 ? 2.668 -21.688 3.293 1 62.59 160 MET A CA 1
ATOM 1336 C C . MET A 1 160 ? 1.858 -20.547 3.912 1 62.59 160 MET A C 1
ATOM 1338 O O . MET A 1 160 ? 2.428 -19.578 4.398 1 62.59 160 MET A O 1
ATOM 1342 N N . ARG A 1 161 ? 0.518 -20.609 3.572 1 57.28 161 ARG A N 1
ATOM 1343 C CA . ARG A 1 161 ? -0.371 -19.562 4.082 1 57.28 161 ARG A CA 1
ATOM 1344 C C . ARG A 1 161 ? -0.172 -19.359 5.582 1 57.28 161 ARG A C 1
ATOM 1346 O O . ARG A 1 161 ? -0.273 -18.234 6.078 1 57.28 161 ARG A O 1
ATOM 1353 N N . GLN A 1 162 ? -0.177 -20.531 6.195 1 51.03 162 GLN A N 1
ATOM 1354 C CA . GLN A 1 162 ? 0.127 -20.344 7.609 1 51.03 162 GLN A CA 1
ATOM 1355 C C . GLN A 1 162 ? 1.308 -19.391 7.797 1 51.03 162 GLN A C 1
ATOM 1357 O O . GLN A 1 162 ? 1.427 -18.734 8.836 1 51.03 162 GLN A O 1
ATOM 1362 N N . MET A 1 163 ? 1.946 -19.328 6.816 1 46.84 163 MET A N 1
ATOM 1363 C CA . MET A 1 163 ? 3.02 -18.344 6.918 1 46.84 163 MET A CA 1
ATOM 1364 C C . MET A 1 163 ? 2.521 -16.953 6.527 1 46.84 163 MET A C 1
ATOM 1366 O O . MET A 1 163 ? 2.809 -15.969 7.215 1 46.84 163 MET A O 1
ATOM 1370 N N . ASP A 1 164 ? 2.016 -16.734 5.395 1 46.41 164 ASP A N 1
ATOM 1371 C CA . ASP A 1 164 ? 1.37 -15.484 5.008 1 46.41 164 ASP A CA 1
ATOM 1372 C C . ASP A 1 164 ? 0.181 -15.742 4.086 1 46.41 164 ASP A C 1
ATOM 1374 O O . ASP A 1 164 ? 0.302 -16.469 3.092 1 46.41 164 ASP A O 1
ATOM 1378 N N . ASP A 1 165 ? -1.026 -15.602 4.664 1 45.75 165 ASP A N 1
ATOM 1379 C CA . ASP A 1 165 ? -2.316 -15.781 4.008 1 45.75 165 ASP A CA 1
ATOM 1380 C C . ASP A 1 165 ? -2.24 -15.383 2.533 1 45.75 165 ASP A C 1
ATOM 1382 O O . ASP A 1 165 ? -3.129 -15.719 1.748 1 45.75 165 ASP A O 1
ATOM 1386 N N . SER A 1 166 ? -1.322 -14.508 2.387 1 42.25 166 SER A N 1
ATOM 1387 C CA . SER A 1 166 ? -1.281 -13.914 1.052 1 42.25 166 SER A CA 1
ATOM 1388 C C . SER A 1 166 ? -0.606 -14.852 0.055 1 42.25 166 SER A C 1
ATOM 1390 O O . SER A 1 166 ? -0.494 -14.523 -1.13 1 42.25 166 SER A O 1
ATOM 1392 N N . LEU A 1 167 ? -0.003 -15.93 0.714 1 43.81 167 LEU A N 1
ATOM 1393 C CA . LEU A 1 167 ? 0.872 -16.719 -0.14 1 43.81 167 LEU A CA 1
ATOM 1394 C C . LEU A 1 167 ? 0.059 -17.609 -1.07 1 43.81 167 LEU A C 1
ATOM 1396 O O . LEU A 1 167 ? -0.727 -18.453 -0.609 1 43.81 167 LEU A O 1
ATOM 1400 N N . PHE A 1 168 ? -0.654 -17.094 -2.082 1 44.56 168 PHE A N 1
ATOM 1401 C CA . PHE A 1 168 ? -1.366 -17.828 -3.121 1 44.56 168 PHE A CA 1
ATOM 1402 C C . PHE A 1 168 ? -0.452 -18.844 -3.785 1 44.56 168 PHE A C 1
ATOM 1404 O O . PHE A 1 168 ? 0.764 -18.828 -3.586 1 44.56 168 PHE A O 1
ATOM 1411 N N . SER A 1 169 ? -1.183 -19.547 -4.82 1 47.84 169 SER A N 1
ATOM 1412 C CA . SER A 1 169 ? -0.891 -20.578 -5.801 1 47.84 169 SER A CA 1
ATOM 1413 C C . SER A 1 169 ? 0.32 -20.219 -6.652 1 47.84 169 SER A C 1
ATOM 1415 O O . SER A 1 169 ? 0.225 -19.375 -7.543 1 47.84 169 SER A O 1
ATOM 1417 N N . GLY A 1 170 ? 1.324 -19.969 -6.035 1 52.59 170 GLY A N 1
ATOM 1418 C CA . GLY A 1 170 ? 2.635 -19.75 -6.629 1 52.59 170 GLY A CA 1
ATOM 1419 C C . GLY A 1 170 ? 2.934 -20.703 -7.77 1 52.59 170 GLY A C 1
ATOM 1420 O O . GLY A 1 170 ? 2.072 -21.484 -8.172 1 52.59 170 GLY A O 1
ATOM 1421 N N . ASP A 1 171 ? 4.086 -20.562 -8.43 1 69.62 171 ASP A N 1
ATOM 1422 C CA . ASP A 1 171 ? 4.945 -21.328 -9.336 1 69.62 171 ASP A CA 1
ATOM 1423 C C . ASP A 1 171 ? 5.18 -22.734 -8.812 1 69.62 171 ASP A C 1
ATOM 1425 O O . ASP A 1 171 ? 6.199 -23 -8.172 1 69.62 171 ASP A O 1
ATOM 1429 N N . ILE A 1 172 ? 4.09 -23.469 -9.031 1 77.19 172 ILE A N 1
ATOM 1430 C CA . ILE A 1 172 ? 4.16 -24.859 -8.594 1 77.19 172 ILE A CA 1
ATOM 1431 C C . ILE A 1 172 ? 5.023 -25.656 -9.562 1 77.19 172 ILE A C 1
ATOM 1433 O O . ILE A 1 172 ? 4.926 -25.484 -10.781 1 77.19 172 ILE A O 1
ATOM 1437 N N . GLY A 1 173 ? 5.84 -26.406 -8.922 1 87.5 173 GLY A N 1
ATOM 1438 C CA . GLY A 1 173 ? 6.648 -27.359 -9.68 1 87.5 173 GLY A CA 1
ATOM 1439 C C . GLY A 1 173 ? 6.605 -28.766 -9.117 1 87.5 173 GLY A C 1
ATOM 1440 O O . GLY A 1 173 ? 6.086 -28.984 -8.023 1 87.5 173 GLY A O 1
ATOM 1441 N N . VAL A 1 174 ? 6.977 -29.625 -9.938 1 90.25 174 VAL A N 1
ATOM 1442 C CA . VAL A 1 174 ? 7.051 -31.016 -9.508 1 90.25 174 VAL A CA 1
ATOM 1443 C C . VAL A 1 174 ? 8.43 -31.578 -9.828 1 90.25 174 VAL A C 1
ATOM 1445 O O . VAL A 1 174 ? 9.148 -31.031 -10.672 1 90.25 174 VAL A O 1
ATOM 1448 N N . THR A 1 175 ? 8.742 -32.594 -9.062 1 93.94 175 THR A N 1
ATOM 1449 C CA . THR A 1 175 ? 9.992 -33.312 -9.336 1 93.94 175 THR A CA 1
ATOM 1450 C C . THR A 1 175 ? 9.719 -34.75 -9.727 1 93.94 175 THR A C 1
ATOM 1452 O O . THR A 1 175 ? 8.727 -35.344 -9.289 1 93.94 175 THR A O 1
ATOM 1455 N N . VAL A 1 176 ? 10.539 -35.25 -10.594 1 93.19 176 VAL A N 1
ATOM 1456 C CA . VAL A 1 176 ? 10.586 -36.688 -10.914 1 93.19 176 VAL A CA 1
ATOM 1457 C C . VAL A 1 176 ? 11.914 -37.281 -10.445 1 93.19 176 VAL A C 1
ATOM 1459 O O . VAL A 1 176 ? 12.984 -36.781 -10.781 1 93.19 176 VAL A O 1
ATOM 1462 N N . ALA A 1 177 ? 11.805 -38.344 -9.742 1 93.94 177 ALA A N 1
ATOM 1463 C CA . ALA A 1 177 ? 13.008 -38.969 -9.188 1 93.94 177 ALA A CA 1
ATOM 1464 C C . ALA A 1 177 ? 13.93 -39.469 -10.297 1 93.94 177 ALA A C 1
ATOM 1466 O O . ALA A 1 177 ? 13.461 -40 -11.305 1 93.94 177 ALA A O 1
ATOM 1467 N N . LYS A 1 178 ? 15.227 -39.406 -9.992 1 95.56 178 LYS A N 1
ATOM 1468 C CA . LYS A 1 178 ? 16.219 -39.875 -10.953 1 95.56 178 LYS A CA 1
ATOM 1469 C C . LYS A 1 178 ? 15.93 -41.312 -11.367 1 95.56 178 LYS A C 1
ATOM 1471 O O . LYS A 1 178 ? 16.016 -41.656 -12.547 1 95.56 178 LYS A O 1
ATOM 1476 N N . LYS A 1 179 ? 15.625 -42.094 -10.391 1 93.06 179 LYS A N 1
ATOM 1477 C CA . LYS A 1 179 ? 15.305 -43.5 -10.664 1 93.06 179 LYS A CA 1
ATOM 1478 C C . LYS A 1 179 ? 14.172 -43.625 -11.68 1 93.06 179 LYS A C 1
ATOM 1480 O O . LYS A 1 179 ? 14.227 -44.438 -12.594 1 93.06 179 LYS A O 1
ATOM 1485 N N . GLY A 1 180 ? 13.203 -42.812 -11.523 1 92.38 180 GLY A N 1
ATOM 1486 C CA . GLY A 1 180 ? 12.086 -42.781 -12.461 1 92.38 180 GLY A CA 1
ATOM 1487 C C . GLY A 1 180 ? 12.492 -42.344 -13.852 1 92.38 180 GLY A C 1
ATOM 1488 O O . GLY A 1 180 ? 12.055 -42.938 -14.844 1 92.38 180 GLY A O 1
ATOM 1489 N N . LEU A 1 181 ? 13.328 -41.406 -13.93 1 94.06 181 LEU A N 1
ATOM 1490 C CA . LEU A 1 181 ? 13.828 -40.906 -15.211 1 94.06 181 LEU A CA 1
ATOM 1491 C C . LEU A 1 181 ? 14.539 -42.031 -15.984 1 94.06 181 LEU A C 1
ATOM 1493 O O . LEU A 1 181 ? 14.312 -42.188 -17.188 1 94.06 181 LEU A O 1
ATOM 1497 N N . MET A 1 182 ? 15.312 -42.781 -15.266 1 93.44 182 MET A N 1
ATOM 1498 C CA . MET A 1 182 ? 16.109 -43.844 -15.875 1 93.44 182 MET A CA 1
ATOM 1499 C C . MET A 1 182 ? 15.203 -45 -16.344 1 93.44 182 MET A C 1
ATOM 1501 O O . MET A 1 182 ? 15.586 -45.75 -17.234 1 93.44 182 MET A O 1
ATOM 1505 N N . GLN A 1 183 ? 14.023 -45.062 -15.805 1 94 183 GLN A N 1
ATOM 1506 C CA . GLN A 1 183 ? 13.086 -46.125 -16.172 1 94 183 GLN A CA 1
ATOM 1507 C C . GLN A 1 183 ? 12.023 -45.625 -17.125 1 94 183 GLN A C 1
ATOM 1509 O O . GLN A 1 183 ? 11.023 -46.281 -17.375 1 94 183 GLN A O 1
ATOM 1514 N N . ASN A 1 184 ? 12.203 -44.406 -17.594 1 94.06 184 ASN A N 1
ATOM 1515 C CA . ASN A 1 184 ? 11.289 -43.75 -18.516 1 94.06 184 ASN A CA 1
ATOM 1516 C C . ASN A 1 184 ? 9.914 -43.562 -17.906 1 94.06 184 ASN A C 1
ATOM 1518 O O . ASN A 1 184 ? 8.898 -43.688 -18.594 1 94.06 184 ASN A O 1
ATOM 1522 N N . GLU A 1 185 ? 9.898 -43.438 -16.578 1 91.5 185 GLU A N 1
ATOM 1523 C CA . GLU A 1 185 ? 8.68 -43.094 -15.867 1 91.5 185 GLU A CA 1
ATOM 1524 C C . GLU A 1 185 ? 8.625 -41.594 -15.547 1 91.5 185 GLU A C 1
ATOM 1526 O O . GLU A 1 185 ? 8.836 -41.188 -14.406 1 91.5 185 GLU A O 1
ATOM 1531 N N . PHE A 1 186 ? 8.234 -40.906 -16.484 1 91.75 186 PHE A N 1
ATOM 1532 C CA . PHE A 1 186 ? 8.391 -39.469 -16.406 1 91.75 186 PHE A CA 1
ATOM 1533 C C . PHE A 1 186 ? 7.215 -38.812 -15.68 1 91.75 186 PHE A C 1
ATOM 1535 O O . PHE A 1 186 ? 7.254 -37.625 -15.344 1 91.75 186 PHE A O 1
ATOM 1542 N N . GLN A 1 187 ? 6.145 -39.562 -15.352 1 84.75 187 GLN A N 1
ATOM 1543 C CA . GLN A 1 187 ? 4.98 -39 -14.656 1 84.75 187 GLN A CA 1
ATOM 1544 C C . GLN A 1 187 ? 4.934 -39.5 -13.211 1 84.75 187 GLN A C 1
ATOM 1546 O O . GLN A 1 187 ? 3.957 -39.25 -12.5 1 84.75 187 GLN A O 1
ATOM 1551 N N . ALA A 1 188 ? 5.957 -40.219 -12.828 1 85.06 188 ALA A N 1
ATOM 1552 C CA . ALA A 1 188 ? 6.078 -40.656 -11.438 1 85.06 188 ALA A CA 1
ATOM 1553 C C . ALA A 1 188 ? 6.688 -39.531 -10.578 1 85.06 188 ALA A C 1
ATOM 1555 O O . ALA A 1 188 ? 7.871 -39.594 -10.227 1 85.06 188 ALA A O 1
ATOM 1556 N N . TYR A 1 189 ? 5.855 -38.719 -10.172 1 88.88 189 TYR A N 1
ATOM 1557 C CA . TYR A 1 189 ? 6.316 -37.531 -9.438 1 88.88 189 TYR A CA 1
ATOM 1558 C C . TYR A 1 189 ? 6.738 -37.906 -8.023 1 88.88 189 TYR A C 1
ATOM 1560 O O . TYR A 1 189 ? 6.094 -38.75 -7.375 1 88.88 189 TYR A O 1
ATOM 1568 N N . SER A 1 190 ? 7.805 -37.281 -7.547 1 90.31 190 SER A N 1
ATOM 1569 C CA . SER A 1 190 ? 8.344 -37.594 -6.227 1 90.31 190 SER A CA 1
ATOM 1570 C C . SER A 1 190 ? 8.047 -36.469 -5.234 1 90.31 190 SER A C 1
ATOM 1572 O O . SER A 1 190 ? 8.055 -36.688 -4.023 1 90.31 190 SER A O 1
ATOM 1574 N N . SER A 1 191 ? 7.863 -35.281 -5.746 1 90.94 191 SER A N 1
ATOM 1575 C CA . SER A 1 191 ? 7.539 -34.156 -4.855 1 90.94 191 SER A CA 1
ATOM 1576 C C . SER A 1 191 ? 6.844 -33.031 -5.609 1 90.94 191 SER A C 1
ATOM 1578 O O . SER A 1 191 ? 6.906 -32.969 -6.84 1 90.94 191 SER A O 1
ATOM 1580 N N . VAL A 1 192 ? 6.121 -32.25 -4.887 1 87.19 192 VAL A N 1
ATOM 1581 C CA . VAL A 1 192 ? 5.586 -30.984 -5.344 1 87.19 192 VAL A CA 1
ATOM 1582 C C . VAL A 1 192 ? 6.215 -29.844 -4.543 1 87.19 192 VAL A C 1
ATOM 1584 O O . VAL A 1 192 ? 6.457 -29.984 -3.344 1 87.19 192 VAL A O 1
ATOM 1587 N N . PHE A 1 193 ? 6.484 -28.75 -5.258 1 87.38 193 PHE A N 1
ATOM 1588 C CA . PHE A 1 193 ? 7.148 -27.656 -4.547 1 87.38 193 PHE A CA 1
ATOM 1589 C C . PHE A 1 193 ? 6.664 -26.312 -5.051 1 87.38 193 PHE A C 1
ATOM 1591 O O . PHE A 1 193 ? 6.02 -26.219 -6.102 1 87.38 193 PHE A O 1
ATOM 1598 N N . ILE A 1 194 ? 6.949 -25.312 -4.254 1 82.69 194 ILE A N 1
ATOM 1599 C CA . ILE A 1 194 ? 6.703 -23.922 -4.613 1 82.69 194 ILE A CA 1
ATOM 1600 C C . ILE A 1 194 ? 8.008 -23.125 -4.527 1 82.69 194 ILE A C 1
ATOM 1602 O O . ILE A 1 194 ? 8.773 -23.297 -3.578 1 82.69 194 ILE A O 1
ATOM 1606 N N . LEU A 1 195 ? 8.25 -22.359 -5.586 1 83.81 195 LEU A N 1
ATOM 1607 C CA . LEU A 1 195 ? 9.422 -21.5 -5.578 1 83.81 195 LEU A CA 1
ATOM 1608 C C . LEU A 1 195 ? 9.219 -20.312 -4.637 1 83.81 195 LEU A C 1
ATOM 1610 O O . LEU A 1 195 ? 8.148 -19.703 -4.629 1 83.81 195 LEU A O 1
ATOM 1614 N N . LEU A 1 196 ? 10.297 -19.938 -3.877 1 80.12 196 LEU A N 1
ATOM 1615 C CA . LEU A 1 196 ? 10.164 -18.891 -2.863 1 80.12 196 LEU A CA 1
ATOM 1616 C C . LEU A 1 196 ? 11.117 -17.734 -3.143 1 80.12 196 LEU A C 1
ATOM 1618 O O . LEU A 1 196 ? 11.062 -16.703 -2.467 1 80.12 196 LEU A O 1
ATOM 1622 N N . ASP A 1 197 ? 11.922 -17.797 -4.125 1 79.56 197 ASP A N 1
ATOM 1623 C CA . ASP A 1 197 ? 13.023 -16.859 -4.324 1 79.56 197 ASP A CA 1
ATOM 1624 C C . ASP A 1 197 ? 12.508 -15.453 -4.586 1 79.56 197 ASP A C 1
ATOM 1626 O O . ASP A 1 197 ? 13.172 -14.469 -4.254 1 79.56 197 ASP A O 1
ATOM 1630 N N . TYR A 1 198 ? 11.391 -15.367 -5.16 1 76.62 198 TYR A N 1
ATOM 1631 C CA . TYR A 1 198 ? 10.906 -14.047 -5.555 1 76.62 198 TYR A CA 1
ATOM 1632 C C . TYR A 1 198 ? 10.203 -13.359 -4.391 1 76.62 198 TYR A C 1
ATOM 1634 O O . TYR A 1 198 ? 9.836 -12.188 -4.488 1 76.62 198 TYR A O 1
ATOM 1642 N N . MET A 1 199 ? 10.078 -13.953 -3.277 1 74.31 199 MET A N 1
ATOM 1643 C CA . MET A 1 199 ? 9.359 -13.383 -2.145 1 74.31 199 MET A CA 1
ATOM 1644 C C . MET A 1 199 ? 10.227 -12.367 -1.405 1 74.31 199 MET A C 1
ATOM 1646 O O . MET A 1 199 ? 11.414 -12.609 -1.186 1 74.31 199 MET A O 1
ATOM 1650 N N . PRO A 1 200 ? 9.617 -11.25 -1.082 1 71.31 200 PRO A N 1
ATOM 1651 C CA . PRO A 1 200 ? 10.391 -10.164 -0.476 1 71.31 200 PRO A CA 1
ATOM 1652 C C . PRO A 1 200 ? 10.75 -10.438 0.985 1 71.31 200 PRO A C 1
ATOM 1654 O O . PRO A 1 200 ? 11.336 -9.586 1.65 1 71.31 200 PRO A O 1
ATOM 1657 N N . PHE A 1 201 ? 10.406 -11.547 1.597 1 64.81 201 PHE A N 1
ATOM 1658 C CA . PHE A 1 201 ? 10.734 -11.781 2.996 1 64.81 201 PHE A CA 1
ATOM 1659 C C . PHE A 1 201 ? 11.656 -12.992 3.141 1 64.81 201 PHE A C 1
ATOM 1661 O O . PHE A 1 201 ? 11.711 -13.844 2.254 1 64.81 201 PHE A O 1
ATOM 1668 N N . GLN A 1 202 ? 12.352 -12.867 4.23 1 63.41 202 GLN A N 1
ATOM 1669 C CA . GLN A 1 202 ? 13.266 -13.961 4.539 1 63.41 202 GLN A CA 1
ATOM 1670 C C . GLN A 1 202 ? 12.508 -15.195 5.012 1 63.41 202 GLN A C 1
ATOM 1672 O O . GLN A 1 202 ? 11.609 -15.094 5.852 1 63.41 202 GLN A O 1
ATOM 1677 N N . VAL A 1 203 ? 12.539 -16.141 4.191 1 62 203 VAL A N 1
ATOM 1678 C CA . VAL A 1 203 ? 11.969 -17.422 4.621 1 62 203 VAL A CA 1
ATOM 1679 C C . VAL A 1 203 ? 12.984 -18.156 5.488 1 62 203 VAL A C 1
ATOM 1681 O O . VAL A 1 203 ? 14.117 -18.391 5.07 1 62 203 VAL A O 1
ATOM 1684 N N . ASN A 1 204 ? 12.695 -18.312 6.773 1 61.12 204 ASN A N 1
ATOM 1685 C CA . ASN A 1 204 ? 13.633 -18.891 7.734 1 61.12 204 ASN A CA 1
ATOM 1686 C C . ASN A 1 204 ? 13.945 -20.344 7.406 1 61.12 204 ASN A C 1
ATOM 1688 O O . ASN A 1 204 ? 15.07 -20.812 7.609 1 61.12 204 ASN A O 1
ATOM 1692 N N . SER A 1 205 ? 12.953 -21.172 7.16 1 64.12 205 SER A N 1
ATOM 1693 C CA . SER A 1 205 ? 13.156 -22.594 6.867 1 64.12 205 SER A CA 1
ATOM 1694 C C . SER A 1 205 ? 12.555 -22.969 5.52 1 64.12 205 SER A C 1
ATOM 1696 O O . SER A 1 205 ? 11.367 -22.719 5.273 1 64.12 205 SER A O 1
ATOM 1698 N N . SER A 1 206 ? 13.586 -23.156 4.641 1 74.31 206 SER A N 1
ATOM 1699 C CA . SER A 1 206 ? 13.102 -23.562 3.326 1 74.31 206 SER A CA 1
ATOM 1700 C C . SER A 1 206 ? 13.914 -24.719 2.764 1 74.31 206 SER A C 1
ATOM 1702 O O . SER A 1 206 ? 15.047 -24.953 3.18 1 74.31 206 SER A O 1
ATOM 1704 N N . ASP A 1 207 ? 13.164 -25.609 2.109 1 86.88 207 ASP A N 1
ATOM 1705 C CA . ASP A 1 207 ? 13.875 -26.531 1.228 1 86.88 207 ASP A CA 1
ATOM 1706 C C . ASP A 1 207 ? 14.586 -25.781 0.107 1 86.88 207 ASP A C 1
ATOM 1708 O O . ASP A 1 207 ? 14.469 -24.562 -0.003 1 86.88 207 ASP A O 1
ATOM 1712 N N . GLU A 1 208 ? 15.516 -26.578 -0.544 1 91.5 208 GLU A N 1
ATOM 1713 C CA . GLU A 1 208 ? 16.234 -25.906 -1.618 1 91.5 208 GLU A CA 1
ATOM 1714 C C . GLU A 1 208 ? 16.453 -26.828 -2.812 1 91.5 208 GLU A C 1
ATOM 1716 O O . GLU A 1 208 ? 16.484 -28.047 -2.654 1 91.5 208 GLU A O 1
ATOM 1721 N N . ILE A 1 209 ? 16.438 -26.234 -3.943 1 93.5 209 ILE A N 1
ATOM 1722 C CA . ILE A 1 209 ? 17 -26.859 -5.133 1 93.5 209 ILE A CA 1
ATOM 1723 C C . ILE A 1 209 ? 18.453 -26.406 -5.312 1 93.5 209 ILE A C 1
ATOM 1725 O O . ILE A 1 209 ? 18.734 -25.203 -5.434 1 93.5 209 ILE A O 1
ATOM 1729 N N . LYS A 1 210 ? 19.359 -27.359 -5.27 1 94.62 210 LYS A N 1
ATOM 1730 C CA . LYS A 1 210 ? 20.781 -27.047 -5.332 1 94.62 210 LYS A CA 1
ATOM 1731 C C . LYS A 1 210 ? 21.141 -26.406 -6.672 1 94.62 210 LYS A C 1
ATOM 1733 O O . LYS A 1 210 ? 20.516 -26.703 -7.691 1 94.62 210 LYS A O 1
ATOM 1738 N N . ALA A 1 211 ? 22.172 -25.578 -6.559 1 96.5 211 ALA A N 1
ATOM 1739 C CA . ALA A 1 211 ? 22.719 -25.047 -7.801 1 96.5 211 ALA A CA 1
ATOM 1740 C C . ALA A 1 211 ? 23.375 -26.141 -8.641 1 96.5 211 ALA A C 1
ATOM 1742 O O . ALA A 1 211 ? 23.75 -27.188 -8.117 1 96.5 211 ALA A O 1
ATOM 1743 N N . GLY A 1 212 ? 23.453 -25.812 -10.023 1 96.94 212 GLY A N 1
ATOM 1744 C CA . GLY A 1 212 ? 24.094 -26.781 -10.898 1 96.94 212 GLY A CA 1
ATOM 1745 C C . GLY A 1 212 ? 23.844 -26.516 -12.367 1 96.94 212 GLY A C 1
ATOM 1746 O O . GLY A 1 212 ? 23.297 -25.469 -12.734 1 96.94 212 GLY A O 1
ATOM 1747 N N . ILE A 1 213 ? 24.406 -27.516 -13.078 1 98.06 213 ILE A N 1
ATOM 1748 C CA . ILE A 1 213 ? 24.172 -27.469 -14.523 1 98.06 213 ILE A CA 1
ATOM 1749 C C . ILE A 1 213 ? 22.938 -28.297 -14.875 1 98.06 213 ILE A C 1
ATOM 1751 O O . ILE A 1 213 ? 22.797 -29.438 -14.43 1 98.06 213 ILE A O 1
ATOM 1755 N N . PHE A 1 214 ? 22.094 -27.625 -15.656 1 98.5 214 PHE A N 1
ATOM 1756 C CA . PHE A 1 214 ? 20.844 -28.266 -16.016 1 98.5 214 PHE A CA 1
ATOM 1757 C C . PHE A 1 214 ? 20.656 -28.312 -17.531 1 98.5 214 PHE A C 1
ATOM 1759 O O . PHE A 1 214 ? 21 -27.359 -18.219 1 98.5 214 PHE A O 1
ATOM 1766 N N . ALA A 1 215 ? 20.203 -29.391 -18.016 1 98.25 215 ALA A N 1
ATOM 1767 C CA . ALA A 1 215 ? 19.594 -29.422 -19.344 1 98.25 215 ALA A CA 1
ATOM 1768 C C . ALA A 1 215 ? 18.125 -29.031 -19.281 1 98.25 215 ALA A C 1
ATOM 1770 O O . ALA A 1 215 ? 17.344 -29.609 -18.531 1 98.25 215 ALA A O 1
ATOM 1771 N N . CYS A 1 216 ? 17.781 -28.109 -20.078 1 97.44 216 CYS A N 1
ATOM 1772 C CA . CYS A 1 216 ? 16.438 -27.547 -20 1 97.44 216 CYS A CA 1
ATOM 1773 C C . CYS A 1 216 ? 15.742 -27.594 -21.344 1 97.44 216 CYS A C 1
ATOM 1775 O O . CYS A 1 216 ? 16.391 -27.5 -22.391 1 97.44 216 CYS A O 1
ATOM 1777 N N . VAL A 1 217 ? 14.445 -27.734 -21.328 1 96.62 217 VAL A N 1
ATOM 1778 C CA . VAL A 1 217 ? 13.609 -27.703 -22.516 1 96.62 217 VAL A CA 1
ATOM 1779 C C . VAL A 1 217 ? 12.203 -27.219 -22.156 1 96.62 217 VAL A C 1
ATOM 1781 O O . VAL A 1 217 ? 11.75 -27.422 -21.031 1 96.62 217 VAL A O 1
ATOM 1784 N N . TYR A 1 218 ? 11.625 -26.578 -23.078 1 95.06 218 TYR A N 1
ATOM 1785 C CA . TYR A 1 218 ? 10.242 -26.156 -22.891 1 95.06 218 TYR A CA 1
ATOM 1786 C C . TYR A 1 218 ? 9.281 -27.109 -23.594 1 95.06 218 TYR A C 1
ATOM 1788 O O . TYR A 1 218 ? 9.406 -27.344 -24.797 1 95.06 218 TYR A O 1
ATOM 1796 N N . HIS A 1 219 ? 8.375 -27.625 -22.859 1 94.75 219 HIS A N 1
ATOM 1797 C CA . HIS A 1 219 ? 7.312 -28.469 -23.406 1 94.75 219 HIS A CA 1
ATOM 1798 C C . HIS A 1 219 ? 6.055 -27.641 -23.688 1 94.75 219 HIS A C 1
ATOM 1800 O O . HIS A 1 219 ? 5.492 -27.031 -22.781 1 94.75 219 HIS A O 1
ATOM 1806 N N . HIS A 1 220 ? 5.656 -27.688 -24.922 1 93.94 220 HIS A N 1
ATOM 1807 C CA . HIS A 1 220 ? 4.402 -27.047 -25.297 1 93.94 220 HIS A CA 1
ATOM 1808 C C . HIS A 1 220 ? 3.281 -28.062 -25.438 1 93.94 220 HIS A C 1
ATOM 1810 O O . HIS A 1 220 ? 3.412 -29.047 -26.188 1 93.94 220 HIS A O 1
ATOM 1816 N N . GLY A 1 221 ? 2.209 -27.797 -24.656 1 91.5 221 GLY A N 1
ATOM 1817 C CA . GLY A 1 221 ? 1.095 -28.734 -24.672 1 91.5 221 GLY A CA 1
ATOM 1818 C C . GLY A 1 221 ? 0.741 -29.266 -23.297 1 91.5 221 GLY A C 1
ATOM 1819 O O . GLY A 1 221 ? 1.277 -28.797 -22.281 1 91.5 221 GLY A O 1
ATOM 1820 N N . PRO A 1 222 ? -0.169 -30.219 -23.266 1 89.06 222 PRO A N 1
ATOM 1821 C CA . PRO A 1 222 ? -0.64 -30.75 -21.984 1 89.06 222 PRO A CA 1
ATOM 1822 C C . PRO A 1 222 ? 0.471 -31.422 -21.188 1 89.06 222 PRO A C 1
ATOM 1824 O O . PRO A 1 222 ? 1.347 -32.062 -21.75 1 89.06 222 PRO A O 1
ATOM 1827 N N . TYR A 1 223 ? 0.427 -31.312 -19.875 1 82.25 223 TYR A N 1
ATOM 1828 C CA . TYR A 1 223 ? 1.457 -31.844 -18.984 1 82.25 223 TYR A CA 1
ATOM 1829 C C . TYR A 1 223 ? 1.488 -33.375 -19.031 1 82.25 223 TYR A C 1
ATOM 1831 O O . TYR A 1 223 ? 2.51 -33.969 -18.719 1 82.25 223 TYR A O 1
ATOM 1839 N N . GLU A 1 224 ? 0.367 -33.969 -19.469 1 81.75 224 GLU A N 1
ATOM 1840 C CA . GLU A 1 224 ? 0.286 -35.438 -19.562 1 81.75 224 GLU A CA 1
ATOM 1841 C C . GLU A 1 224 ? 1.116 -35.969 -20.734 1 81.75 224 GLU A C 1
ATOM 1843 O O . GLU A 1 224 ? 1.388 -37.156 -20.812 1 81.75 224 GLU A O 1
ATOM 1848 N N . GLU A 1 225 ? 1.553 -35.062 -21.531 1 89.44 225 GLU A N 1
ATOM 1849 C CA . GLU A 1 225 ? 2.258 -35.5 -22.734 1 89.44 225 GLU A CA 1
ATOM 1850 C C . GLU A 1 225 ? 3.729 -35.094 -22.688 1 89.44 225 GLU A C 1
ATOM 1852 O O . GLU A 1 225 ? 4.34 -34.812 -23.719 1 89.44 225 GLU A O 1
ATOM 1857 N N . THR A 1 226 ? 4.262 -35.094 -21.516 1 92.94 226 THR A N 1
ATOM 1858 C CA . THR A 1 226 ? 5.641 -34.625 -21.375 1 92.94 226 THR A CA 1
ATOM 1859 C C . THR A 1 226 ? 6.621 -35.75 -21.734 1 92.94 226 THR A C 1
ATOM 1861 O O . THR A 1 226 ? 7.82 -35.5 -21.891 1 92.94 226 THR A O 1
ATOM 1864 N N . ASP A 1 227 ? 6.191 -36.969 -21.984 1 94.69 227 ASP A N 1
ATOM 1865 C CA . ASP A 1 227 ? 7.055 -38.125 -22.172 1 94.69 227 ASP A CA 1
ATOM 1866 C C . ASP A 1 227 ? 7.992 -37.938 -23.359 1 94.69 227 ASP A C 1
ATOM 1868 O O . ASP A 1 227 ? 9.195 -38.156 -23.25 1 94.69 227 ASP A O 1
ATOM 1872 N N . GLU A 1 228 ? 7.402 -37.531 -24.422 1 94.19 228 GLU A N 1
ATOM 1873 C CA . GLU A 1 228 ? 8.211 -37.375 -25.625 1 94.19 228 GLU A CA 1
ATOM 1874 C C . GLU A 1 228 ? 9.281 -36.312 -25.422 1 94.19 228 GLU A C 1
ATOM 1876 O O . GLU A 1 228 ? 10.406 -36.438 -25.906 1 94.19 228 GLU A O 1
ATOM 1881 N N . THR A 1 229 ? 8.93 -35.281 -24.797 1 95.75 229 THR A N 1
ATOM 1882 C CA . THR A 1 229 ? 9.867 -34.188 -24.531 1 95.75 229 THR A CA 1
ATOM 1883 C C . THR A 1 229 ? 11.008 -34.656 -23.625 1 95.75 229 THR A C 1
ATOM 1885 O O . THR A 1 229 ? 12.172 -34.344 -23.859 1 95.75 229 THR A O 1
ATOM 1888 N N . TYR A 1 230 ? 10.656 -35.469 -22.625 1 96.88 230 TYR A N 1
ATOM 1889 C CA . TYR A 1 230 ? 11.672 -36.031 -21.766 1 96.88 230 TYR A CA 1
ATOM 1890 C C . TYR A 1 230 ? 12.648 -36.906 -22.547 1 96.88 230 TYR A C 1
ATOM 1892 O O . TYR A 1 230 ? 13.867 -36.781 -22.375 1 96.88 230 TYR A O 1
ATOM 1900 N N . LYS A 1 231 ? 12.109 -37.75 -23.391 1 96.56 231 LYS A N 1
ATOM 1901 C CA . LYS A 1 231 ? 12.945 -38.656 -24.188 1 96.56 231 LYS A CA 1
ATOM 1902 C C . LYS A 1 231 ? 13.914 -37.875 -25.062 1 96.56 231 LYS A C 1
ATOM 1904 O O . LYS A 1 231 ? 15.102 -38.188 -25.141 1 96.56 231 LYS A O 1
ATOM 1909 N N . LYS A 1 232 ? 13.422 -36.812 -25.656 1 96.25 232 LYS A N 1
ATOM 1910 C CA . LYS A 1 232 ? 14.273 -35.969 -26.484 1 96.25 232 LYS A CA 1
ATOM 1911 C C . LYS A 1 232 ? 15.367 -35.312 -25.641 1 96.25 232 LYS A C 1
ATOM 1913 O O . LYS A 1 232 ? 16.516 -35.219 -26.078 1 96.25 232 LYS A O 1
ATOM 1918 N N . LEU A 1 233 ? 14.984 -34.844 -24.531 1 97.38 233 LEU A N 1
ATOM 1919 C CA . LEU A 1 233 ? 15.945 -34.156 -23.672 1 97.38 233 LEU A CA 1
ATOM 1920 C C . LEU A 1 233 ? 17.016 -35.125 -23.203 1 97.38 233 LEU A C 1
ATOM 1922 O O . LEU A 1 233 ? 18.203 -34.781 -23.172 1 97.38 233 LEU A O 1
ATOM 1926 N N . ILE A 1 234 ? 16.641 -36.312 -22.812 1 97.25 234 ILE A N 1
ATOM 1927 C CA . ILE A 1 234 ? 17.578 -37.312 -22.328 1 97.25 234 ILE A CA 1
ATOM 1928 C C . ILE A 1 234 ? 18.547 -37.688 -23.438 1 97.25 234 ILE A C 1
ATOM 1930 O O . ILE A 1 234 ? 19.75 -37.844 -23.219 1 97.25 234 ILE A O 1
ATOM 1934 N N . LYS A 1 235 ? 18.016 -37.875 -24.609 1 96.56 235 LYS A N 1
ATOM 1935 C CA . LYS A 1 235 ? 18.859 -38.156 -25.766 1 96.56 235 LYS A CA 1
ATOM 1936 C C . LYS A 1 235 ? 19.859 -37.031 -25.984 1 96.56 235 LYS A C 1
ATOM 1938 O O . LYS A 1 235 ? 21.047 -37.281 -26.266 1 96.56 235 LYS A O 1
ATOM 1943 N N . TYR A 1 236 ? 19.406 -35.844 -25.922 1 97.19 236 TYR A N 1
ATOM 1944 C CA . TYR A 1 236 ? 20.25 -34.656 -26.062 1 97.19 236 TYR A CA 1
ATOM 1945 C C . TYR A 1 236 ? 21.359 -34.656 -25.016 1 97.19 236 TYR A C 1
ATOM 1947 O O . TYR A 1 236 ? 22.516 -34.344 -25.344 1 97.19 236 TYR A O 1
ATOM 1955 N N . ILE A 1 237 ? 21 -34.906 -23.828 1 97.38 237 ILE A N 1
ATOM 1956 C CA . ILE A 1 237 ? 21.953 -34.969 -22.719 1 97.38 237 ILE A CA 1
ATOM 1957 C C . ILE A 1 237 ? 23.078 -35.938 -23.062 1 97.38 237 ILE A C 1
ATOM 1959 O O . ILE A 1 237 ? 24.266 -35.594 -22.922 1 97.38 237 ILE A O 1
ATOM 1963 N N . ASP A 1 238 ? 22.703 -37.062 -23.516 1 96.44 238 ASP A N 1
ATOM 1964 C CA . ASP A 1 238 ? 23.672 -38.094 -23.891 1 96.44 238 ASP A CA 1
ATOM 1965 C C . ASP A 1 238 ? 24.562 -37.625 -25.047 1 96.44 238 ASP A C 1
ATOM 1967 O O . ASP A 1 238 ? 25.781 -37.781 -25 1 96.44 238 ASP A O 1
ATOM 1971 N N . GLN A 1 239 ? 23.984 -37.062 -26.016 1 96.69 239 GLN A N 1
ATOM 1972 C CA . GLN A 1 239 ? 24.688 -36.594 -27.203 1 96.69 239 GLN A CA 1
ATOM 1973 C C . GLN A 1 239 ? 25.703 -35.5 -26.844 1 96.69 239 GLN A C 1
ATOM 1975 O O . GLN A 1 239 ? 26.75 -35.406 -27.469 1 96.69 239 GLN A O 1
ATOM 1980 N N . GLU A 1 240 ? 25.438 -34.781 -25.891 1 96.56 240 GLU A N 1
ATOM 1981 C CA . GLU A 1 240 ? 26.297 -33.656 -25.484 1 96.56 240 GLU A CA 1
ATOM 1982 C C . GLU A 1 240 ? 27.375 -34.125 -24.5 1 96.56 240 GLU A C 1
ATOM 1984 O O . GLU A 1 240 ? 28.156 -33.312 -24 1 96.56 240 GLU A O 1
ATOM 1989 N N . GLY A 1 241 ? 27.328 -35.344 -24.125 1 95.94 241 GLY A N 1
ATOM 1990 C CA . GLY A 1 241 ? 28.375 -35.906 -23.297 1 95.94 241 GLY A CA 1
ATOM 1991 C C . GLY A 1 241 ? 28.094 -35.781 -21.812 1 95.94 241 GLY A C 1
ATOM 1992 O O . GLY A 1 241 ? 29.016 -35.719 -21 1 95.94 241 GLY A O 1
ATOM 1993 N N . TYR A 1 242 ? 26.859 -35.625 -21.516 1 97.56 242 TYR A N 1
ATOM 1994 C CA . TYR A 1 242 ? 26.469 -35.5 -20.109 1 97.56 242 TYR A CA 1
ATOM 1995 C C . TYR A 1 242 ? 25.656 -36.719 -19.656 1 97.56 242 TYR A C 1
ATOM 1997 O O . TYR A 1 242 ? 25.25 -37.531 -20.469 1 97.56 242 TYR A O 1
ATOM 2005 N N . GLU A 1 243 ? 25.516 -36.844 -18.312 1 97.06 243 GLU A N 1
ATOM 2006 C CA . GLU A 1 243 ? 24.609 -37.812 -17.688 1 97.06 243 GLU A CA 1
ATOM 2007 C C . GLU A 1 243 ? 23.734 -37.188 -16.641 1 97.06 243 GLU A C 1
ATOM 2009 O O . GLU A 1 243 ? 24.062 -36.125 -16.109 1 97.06 243 GLU A O 1
ATOM 2014 N N . ILE A 1 244 ? 22.609 -37.812 -16.391 1 97.44 244 ILE A N 1
ATOM 2015 C CA . ILE A 1 244 ? 21.656 -37.312 -15.414 1 97.44 244 ILE A CA 1
ATOM 2016 C C . ILE A 1 244 ? 22.25 -37.375 -14.016 1 97.44 244 ILE A C 1
ATOM 2018 O O . ILE A 1 244 ? 22.781 -38.406 -13.609 1 97.44 244 ILE A O 1
ATOM 2022 N N . ASP A 1 245 ? 22.172 -36.25 -13.219 1 96.81 245 ASP A N 1
ATOM 2023 C CA . ASP A 1 245 ? 22.812 -36.188 -11.914 1 96.81 245 ASP A CA 1
ATOM 2024 C C . ASP A 1 245 ? 21.812 -35.812 -10.828 1 96.81 245 ASP A C 1
ATOM 2026 O O . ASP A 1 245 ? 22.156 -35.094 -9.883 1 96.81 245 ASP A O 1
ATOM 2030 N N . GLY A 1 246 ? 20.594 -36.188 -10.961 1 96 246 GLY A N 1
ATOM 2031 C CA . GLY A 1 246 ? 19.594 -35.906 -9.945 1 96 246 GLY A CA 1
ATOM 2032 C C . GLY A 1 246 ? 18.172 -35.938 -10.469 1 96 246 GLY A C 1
ATOM 2033 O O . GLY A 1 246 ? 17.938 -36.438 -11.586 1 96 246 GLY A O 1
ATOM 2034 N N . ASP A 1 247 ? 17.219 -35.469 -9.641 1 96.25 247 ASP A N 1
ATOM 2035 C CA . ASP A 1 247 ? 15.797 -35.438 -9.992 1 96.25 247 ASP A CA 1
ATOM 2036 C C . ASP A 1 247 ? 15.5 -34.344 -10.992 1 96.25 247 ASP A C 1
ATOM 2038 O O . ASP A 1 247 ? 16.094 -33.25 -10.93 1 96.25 247 ASP A O 1
ATOM 2042 N N . SER A 1 248 ? 14.648 -34.656 -11.891 1 97.19 248 SER A N 1
ATOM 2043 C CA . SER A 1 248 ? 14.211 -33.594 -12.797 1 97.19 248 SER A CA 1
ATOM 2044 C C . SER A 1 248 ? 13.219 -32.656 -12.109 1 97.19 248 SER A C 1
ATOM 2046 O O . SER A 1 248 ? 12.602 -33.031 -11.109 1 97.19 248 SER A O 1
ATOM 2048 N N . ILE A 1 249 ? 13.125 -31.5 -12.641 1 95.88 249 ILE A N 1
ATOM 2049 C CA . ILE A 1 249 ? 12.227 -30.453 -12.18 1 95.88 249 ILE A CA 1
ATOM 2050 C C . ILE A 1 249 ? 11.312 -30.016 -13.32 1 95.88 249 ILE A C 1
ATOM 2052 O O . ILE A 1 249 ? 11.773 -29.812 -14.445 1 95.88 249 ILE A O 1
ATOM 2056 N N . GLU A 1 250 ? 10.047 -29.969 -13.023 1 94.5 250 GLU A N 1
ATOM 2057 C CA . GLU A 1 250 ? 9.086 -29.375 -13.945 1 94.5 250 GLU A CA 1
ATOM 2058 C C . GLU A 1 250 ? 8.453 -28.125 -13.352 1 94.5 250 GLU A C 1
ATOM 2060 O O . GLU A 1 250 ? 7.914 -28.156 -12.25 1 94.5 250 GLU A O 1
ATOM 2065 N N . ILE A 1 251 ? 8.523 -27.109 -14.078 1 91.25 251 ILE A N 1
ATOM 2066 C CA . ILE A 1 251 ? 7.891 -25.859 -13.664 1 91.25 251 ILE A CA 1
ATOM 2067 C C . ILE A 1 251 ? 6.801 -25.469 -14.664 1 91.25 251 ILE A C 1
ATOM 2069 O O . ILE A 1 251 ? 7.066 -25.359 -15.859 1 91.25 251 ILE A O 1
ATOM 2073 N N . ALA A 1 252 ? 5.656 -25.281 -14.141 1 87 252 ALA A N 1
ATOM 2074 C CA . ALA A 1 252 ? 4.547 -24.859 -14.992 1 87 252 ALA A CA 1
ATOM 2075 C C . ALA A 1 252 ? 4.574 -23.359 -15.227 1 87 252 ALA A C 1
ATOM 2077 O O . ALA A 1 252 ? 4.273 -22.578 -14.328 1 87 252 ALA A O 1
ATOM 2078 N N . LEU A 1 253 ? 4.871 -22.969 -16.453 1 89 253 LEU A N 1
ATOM 2079 C CA . LEU A 1 253 ? 4.902 -21.547 -16.797 1 89 253 LEU A CA 1
ATOM 2080 C C . LEU A 1 253 ? 3.51 -21.047 -17.156 1 89 253 LEU A C 1
ATOM 2082 O O . LEU A 1 253 ? 3.094 -19.969 -16.719 1 89 253 LEU A O 1
ATOM 2086 N N . ILE A 1 254 ? 2.875 -21.844 -17.953 1 86.5 254 ILE A N 1
ATOM 2087 C CA . ILE A 1 254 ? 1.473 -21.625 -18.297 1 86.5 254 ILE A CA 1
ATOM 2088 C C . ILE A 1 254 ? 0.662 -22.875 -17.938 1 86.5 254 ILE A C 1
ATOM 2090 O O . ILE A 1 254 ? 0.881 -23.953 -18.516 1 86.5 254 ILE A O 1
ATOM 2094 N N . ASP A 1 255 ? -0.229 -22.688 -17 1 81.94 255 ASP A N 1
ATOM 2095 C CA . ASP A 1 255 ? -1.05 -23.812 -16.547 1 81.94 255 ASP A CA 1
ATOM 2096 C C . ASP A 1 255 ? -2.535 -23.469 -16.625 1 81.94 255 ASP A C 1
ATOM 2098 O O . ASP A 1 255 ? -2.926 -22.531 -17.328 1 81.94 255 ASP A O 1
ATOM 2102 N N . TRP A 1 256 ? -3.262 -24.219 -15.953 1 75.12 256 TRP A N 1
ATOM 2103 C CA . TRP A 1 256 ? -4.711 -24.078 -16.031 1 75.12 256 TRP A CA 1
ATOM 2104 C C . TRP A 1 256 ? -5.164 -22.75 -15.422 1 75.12 256 TRP A C 1
ATOM 2106 O O . TRP A 1 256 ? -6.262 -22.266 -15.719 1 75.12 256 TRP A O 1
ATOM 2116 N N . SER A 1 257 ? -4.336 -22.266 -14.633 1 75.88 257 SER A N 1
ATOM 2117 C CA . SER A 1 257 ? -4.676 -20.984 -14.031 1 75.88 257 SER A CA 1
ATOM 2118 C C . SER A 1 257 ? -4.59 -19.859 -15.062 1 75.88 257 SER A C 1
ATOM 2120 O O . SER A 1 257 ? -5.168 -18.781 -14.867 1 75.88 257 SER A O 1
ATOM 2122 N N . VAL A 1 258 ? -3.955 -20.125 -16.172 1 80 258 VAL A N 1
ATOM 2123 C CA . VAL A 1 258 ? -3.682 -19.078 -17.141 1 80 258 VAL A CA 1
ATOM 2124 C C . VAL A 1 258 ? -4.531 -19.312 -18.391 1 80 258 VAL A C 1
ATOM 2126 O O . VAL A 1 258 ? -4.941 -18.344 -19.047 1 80 258 VAL A O 1
ATOM 2129 N N . THR A 1 259 ? -4.727 -20.562 -18.609 1 82.62 259 THR A N 1
ATOM 2130 C CA . THR A 1 259 ? -5.426 -20.875 -19.859 1 82.62 259 THR A CA 1
ATOM 2131 C C . THR A 1 259 ? -6.383 -22.047 -19.656 1 82.62 259 THR A C 1
ATOM 2133 O O . THR A 1 259 ? -6.172 -22.891 -18.781 1 82.62 259 THR A O 1
ATOM 2136 N N . GLU A 1 260 ? -7.41 -22.094 -20.5 1 79.31 260 GLU A N 1
ATOM 2137 C CA . GLU A 1 260 ? -8.32 -23.25 -20.531 1 79.31 260 GLU A CA 1
ATOM 2138 C C . GLU A 1 260 ? -7.973 -24.188 -21.688 1 79.31 260 GLU A C 1
ATOM 2140 O O . GLU A 1 260 ? -8.555 -25.266 -21.797 1 79.31 260 GLU A O 1
ATOM 2145 N N . ASN A 1 261 ? -7.047 -23.766 -22.484 1 87.81 261 ASN A N 1
ATOM 2146 C CA . ASN A 1 261 ? -6.605 -24.547 -23.625 1 87.81 261 ASN A CA 1
ATOM 2147 C C . ASN A 1 261 ? -5.332 -25.328 -23.312 1 87.81 261 ASN A C 1
ATOM 2149 O O . ASN A 1 261 ? -4.258 -24.75 -23.172 1 87.81 261 ASN A O 1
ATOM 2153 N N . PRO A 1 262 ? -5.457 -26.641 -23.281 1 87.38 262 PRO A N 1
ATOM 2154 C CA . PRO A 1 262 ? -4.281 -27.453 -22.938 1 87.38 262 PRO A CA 1
ATOM 2155 C C . PRO A 1 262 ? -3.121 -27.25 -23.906 1 87.38 262 PRO A C 1
ATOM 2157 O O . PRO A 1 262 ? -1.956 -27.359 -23.516 1 87.38 262 PRO A O 1
ATOM 2160 N N . GLU A 1 263 ? -3.41 -26.859 -25.109 1 90.94 263 GLU A N 1
ATOM 2161 C CA . GLU A 1 263 ? -2.369 -26.672 -26.125 1 90.94 263 GLU A CA 1
ATOM 2162 C C . GLU A 1 263 ? -1.52 -25.438 -25.828 1 90.94 263 GLU A C 1
ATOM 2164 O O . GLU A 1 263 ? -0.412 -25.312 -26.359 1 90.94 263 GLU A O 1
ATOM 2169 N N . GLU A 1 264 ? -2.027 -24.641 -24.984 1 90 264 GLU A N 1
ATOM 2170 C CA . GLU A 1 264 ? -1.325 -23.406 -24.672 1 90 264 GLU A CA 1
ATOM 2171 C C . GLU A 1 264 ? -0.448 -23.578 -23.438 1 90 264 GLU A C 1
ATOM 2173 O O . GLU A 1 264 ? 0.348 -22.688 -23.109 1 90 264 GLU A O 1
ATOM 2178 N N . GLN A 1 265 ? -0.562 -24.703 -22.812 1 88.88 265 GLN A N 1
ATOM 2179 C CA . GLN A 1 265 ? 0.235 -24.922 -21.609 1 88.88 265 GLN A CA 1
ATOM 2180 C C . GLN A 1 265 ? 1.72 -25.031 -21.938 1 88.88 265 GLN A C 1
ATOM 2182 O O . GLN A 1 265 ? 2.086 -25.547 -23 1 88.88 265 GLN A O 1
ATOM 2187 N N . VAL A 1 266 ? 2.51 -24.5 -21.094 1 91.94 266 VAL A N 1
ATOM 2188 C CA . VAL A 1 266 ? 3.957 -24.562 -21.25 1 91.94 266 VAL A CA 1
ATOM 2189 C C . VAL A 1 266 ? 4.613 -24.984 -19.953 1 91.94 266 VAL A C 1
ATOM 2191 O O . VAL A 1 266 ? 4.344 -24.406 -18.891 1 91.94 266 VAL A O 1
ATOM 2194 N N . THR A 1 267 ? 5.387 -25.984 -20 1 92.31 267 THR A N 1
ATOM 2195 C CA . THR A 1 267 ? 6.141 -26.5 -18.859 1 92.31 267 THR A CA 1
ATOM 2196 C C . THR A 1 267 ? 7.637 -26.484 -19.156 1 92.31 267 THR A C 1
ATOM 2198 O O . THR A 1 267 ? 8.07 -26.906 -20.234 1 92.31 267 THR A O 1
ATOM 2201 N N . GLU A 1 268 ? 8.383 -25.969 -18.266 1 94.44 268 GLU A N 1
ATOM 2202 C CA . GLU A 1 268 ? 9.828 -26.094 -18.391 1 94.44 268 GLU A CA 1
ATOM 2203 C C . GLU A 1 268 ? 10.344 -27.312 -17.641 1 94.44 268 GLU A C 1
ATOM 2205 O O . GLU A 1 268 ? 10.07 -27.484 -16.453 1 94.44 268 GLU A O 1
ATOM 2210 N N . ILE A 1 269 ? 11.047 -28.125 -18.359 1 96.31 269 ILE A N 1
ATOM 2211 C CA . ILE A 1 269 ? 11.68 -29.297 -17.766 1 96.31 269 ILE A CA 1
ATOM 2212 C C . ILE A 1 269 ? 13.172 -29.031 -17.562 1 96.31 269 ILE A C 1
ATOM 2214 O O . ILE A 1 269 ? 13.859 -28.562 -18.484 1 96.31 269 ILE A O 1
ATOM 2218 N N . GLN A 1 270 ? 13.625 -29.297 -16.375 1 97.62 270 GLN A N 1
ATOM 2219 C CA . GLN A 1 270 ? 15.023 -29.141 -16 1 97.62 270 GLN A CA 1
ATOM 2220 C C . GLN A 1 270 ? 15.586 -30.438 -15.43 1 97.62 270 GLN A C 1
ATOM 2222 O O . GLN A 1 270 ? 15.062 -30.969 -14.453 1 97.62 270 GLN A O 1
ATOM 2227 N N . ILE A 1 271 ? 16.641 -30.938 -16.016 1 98.25 271 ILE A N 1
ATOM 2228 C CA . ILE A 1 271 ? 17.312 -32.125 -15.5 1 98.25 271 ILE A CA 1
ATOM 2229 C C . ILE A 1 271 ? 18.75 -31.781 -15.086 1 98.25 271 ILE A C 1
ATOM 2231 O O . ILE A 1 271 ? 19.547 -31.328 -15.914 1 98.25 271 ILE A O 1
ATOM 2235 N N . PRO A 1 272 ? 19 -31.906 -13.828 1 98.31 272 PRO A N 1
ATOM 2236 C CA . PRO A 1 272 ? 20.391 -31.703 -13.453 1 98.31 272 PRO A CA 1
ATOM 2237 C C . PRO A 1 272 ? 21.344 -32.719 -14.109 1 98.31 272 PRO A C 1
ATOM 2239 O O . PRO A 1 272 ? 21.031 -33.906 -14.188 1 98.31 272 PRO A O 1
ATOM 2242 N N . ILE A 1 273 ? 22.531 -32.219 -14.562 1 98.19 273 ILE A N 1
ATOM 2243 C CA . ILE A 1 273 ? 23.422 -33.062 -15.32 1 98.19 273 ILE A CA 1
ATOM 2244 C C . ILE A 1 273 ? 24.859 -32.875 -14.852 1 98.19 273 ILE A C 1
ATOM 2246 O O . ILE A 1 273 ? 25.156 -31.891 -14.156 1 98.19 273 ILE A O 1
ATOM 2250 N N . MET A 1 274 ? 25.656 -33.844 -15.172 1 97.31 274 MET A N 1
ATOM 2251 C CA . MET A 1 274 ? 27.109 -33.781 -14.984 1 97.31 274 MET A CA 1
ATOM 2252 C C . MET A 1 274 ? 27.844 -34.406 -16.172 1 97.31 274 MET A C 1
ATOM 2254 O O . MET A 1 274 ? 27.281 -35.219 -16.891 1 97.31 274 MET A O 1
ATOM 2258 N N . LYS A 1 275 ? 29.031 -33.969 -16.422 1 95.88 275 LYS A N 1
ATOM 2259 C CA . LYS A 1 275 ? 29.828 -34.5 -17.516 1 95.88 275 LYS A CA 1
ATOM 2260 C C . LYS A 1 275 ? 30.125 -36 -17.312 1 95.88 275 LYS A C 1
ATOM 2262 O O . LYS A 1 275 ? 30.438 -36.406 -16.203 1 95.88 275 LYS A O 1
ATOM 2267 N N . LYS A 1 276 ? 29.969 -36.75 -18.453 1 94 276 LYS A N 1
ATOM 2268 C CA . LYS A 1 276 ? 30.344 -38.156 -18.391 1 94 276 LYS A CA 1
ATOM 2269 C C . LYS A 1 276 ? 31.828 -38.344 -18.094 1 94 276 LYS A C 1
ATOM 2271 O O . LYS A 1 276 ? 32.656 -37.562 -18.594 1 94 276 LYS A O 1
ATOM 2276 N N . GLN A 1 277 ? 32.188 -39.188 -17.141 1 82.88 277 GLN A N 1
ATOM 2277 C CA . GLN A 1 277 ? 33.594 -39.5 -16.875 1 82.88 277 GLN A CA 1
ATOM 2278 C C . GLN A 1 277 ? 34.188 -40.312 -18.016 1 82.88 277 GLN A C 1
ATOM 2280 O O . GLN A 1 277 ? 33.531 -41.219 -18.578 1 82.88 277 GLN A O 1
ATOM 2285 N N . SER A 1 278 ? 35.094 -39.844 -18.938 1 69 278 SER A N 1
ATOM 2286 C CA . SER A 1 278 ? 35.875 -40.594 -19.906 1 69 278 SER A CA 1
ATOM 2287 C C . SER A 1 278 ? 36.438 -41.875 -19.297 1 69 278 SER A C 1
ATOM 2289 O O . SER A 1 278 ? 37.062 -41.812 -18.234 1 69 278 SER A O 1
ATOM 2291 N N . ASN A 1 279 ? 36.062 -43 -19.516 1 47.75 279 ASN A N 1
ATOM 2292 C CA . ASN A 1 279 ? 36.906 -44.188 -19.281 1 47.75 279 ASN A CA 1
ATOM 2293 C C . ASN A 1 279 ? 38.125 -44.156 -20.172 1 47.75 279 ASN A C 1
ATOM 2295 O O . ASN A 1 279 ? 38.031 -44.094 -21.391 1 47.75 279 ASN A O 1
ATOM 2299 N N . LYS A 1 280 ? 39.344 -43.656 -19.734 1 49.84 280 LYS A N 1
ATOM 2300 C CA . LYS A 1 280 ? 40.625 -44.156 -20.234 1 49.84 280 LYS A CA 1
ATOM 2301 C C . LYS A 1 280 ? 40.562 -45.688 -20.391 1 49.84 280 LYS A C 1
ATOM 2303 O O . LYS A 1 280 ? 40.562 -46.406 -19.406 1 49.84 280 LYS A O 1
ATOM 2308 N N . LEU A 1 281 ? 39.562 -46.188 -21.266 1 31.92 281 LEU A N 1
ATOM 2309 C CA . LEU A 1 281 ? 40.094 -47.438 -21.781 1 31.92 281 LEU A CA 1
ATOM 2310 C C . LEU A 1 281 ? 41.312 -47.156 -22.672 1 31.92 281 LEU A C 1
ATOM 2312 O O . LEU A 1 281 ? 41.281 -46.25 -23.5 1 31.92 281 LEU A O 1
ATOM 2316 N N . MET B 1 1 ? -9.156 -43.281 -9.547 1 30.05 1 MET B N 1
ATOM 2317 C CA . MET B 1 1 ? -10.172 -43.281 -8.5 1 30.05 1 MET B CA 1
ATOM 2318 C C . MET B 1 1 ? -10.422 -41.875 -7.961 1 30.05 1 MET B C 1
ATOM 2320 O O . MET B 1 1 ? -11.508 -41.594 -7.457 1 30.05 1 MET B O 1
ATOM 2324 N N . LEU B 1 2 ? -9.312 -41.031 -7.816 1 36.78 2 LEU B N 1
ATOM 2325 C CA . LEU B 1 2 ? -9.586 -39.75 -7.199 1 36.78 2 LEU B CA 1
ATOM 2326 C C . LEU B 1 2 ? -10.234 -38.781 -8.195 1 36.78 2 LEU B C 1
ATOM 2328 O O . LEU B 1 2 ? -10.578 -37.656 -7.844 1 36.78 2 LEU B O 1
ATOM 2332 N N . LEU B 1 3 ? -10.078 -39 -9.484 1 45.44 3 LEU B N 1
ATOM 2333 C CA . LEU B 1 3 ? -10.797 -38.25 -10.516 1 45.44 3 LEU B CA 1
ATOM 2334 C C . LEU B 1 3 ? -12.273 -38.094 -10.148 1 45.44 3 LEU B C 1
ATOM 2336 O O . LEU B 1 3 ? -12.891 -37.062 -10.453 1 45.44 3 LEU B O 1
ATOM 2340 N N . ASN B 1 4 ? -12.758 -39.031 -9.5 1 53.59 4 ASN B N 1
ATOM 2341 C CA . ASN B 1 4 ? -14.188 -39.188 -9.211 1 53.59 4 ASN B CA 1
ATOM 2342 C C . ASN B 1 4 ? -14.531 -38.656 -7.828 1 53.59 4 ASN B C 1
ATOM 2344 O O . ASN B 1 4 ? -15.641 -38.844 -7.336 1 53.59 4 ASN B O 1
ATOM 2348 N N . LYS B 1 5 ? -13.453 -38.062 -7.227 1 67.19 5 LYS B N 1
ATOM 2349 C CA . LYS B 1 5 ? -13.789 -37.594 -5.883 1 67.19 5 LYS B CA 1
ATOM 2350 C C . LYS B 1 5 ? -14.523 -36.281 -5.922 1 67.19 5 LYS B C 1
ATOM 2352 O O . LYS B 1 5 ? -14.109 -35.344 -6.629 1 67.19 5 LYS B O 1
ATOM 2357 N N . ARG B 1 6 ? -15.719 -36.312 -5.406 1 79.5 6 ARG B N 1
ATOM 2358 C CA . ARG B 1 6 ? -16.578 -35.156 -5.27 1 79.5 6 ARG B CA 1
ATOM 2359 C C . ARG B 1 6 ? -16.375 -34.469 -3.906 1 79.5 6 ARG B C 1
ATOM 2361 O O . ARG B 1 6 ? -16.188 -35.156 -2.9 1 79.5 6 ARG B O 1
ATOM 2368 N N . PHE B 1 7 ? -16.188 -33.219 -3.949 1 86.38 7 PHE B N 1
ATOM 2369 C CA . PHE B 1 7 ? -16.078 -32.406 -2.732 1 86.38 7 PHE B CA 1
ATOM 2370 C C . PHE B 1 7 ? -17.344 -31.594 -2.516 1 86.38 7 PHE B C 1
ATOM 2372 O O . P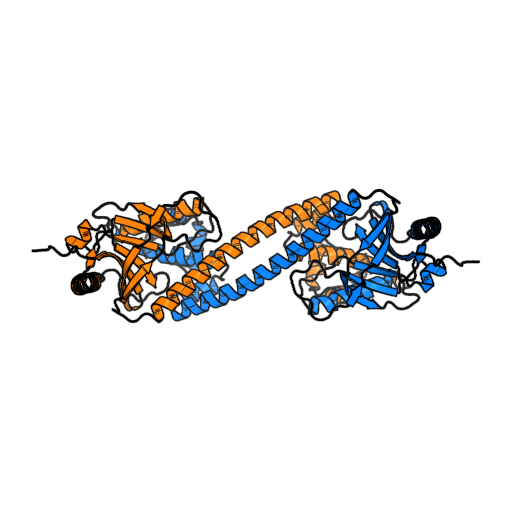HE B 1 7 ? -17.859 -30.969 -3.453 1 86.38 7 PHE B O 1
ATOM 2379 N N . THR B 1 8 ? -17.781 -31.688 -1.334 1 89.38 8 THR B N 1
ATOM 2380 C CA . THR B 1 8 ? -18.922 -30.844 -1.002 1 89.38 8 THR B CA 1
ATOM 2381 C C . THR B 1 8 ? -18.516 -29.375 -0.934 1 89.38 8 THR B C 1
ATOM 2383 O O . THR B 1 8 ? -17.328 -29.062 -0.901 1 89.38 8 THR B O 1
ATOM 2386 N N . ILE B 1 9 ? -19.562 -28.578 -0.944 1 91.19 9 ILE B N 1
ATOM 2387 C CA . ILE B 1 9 ? -19.297 -27.141 -0.859 1 91.19 9 ILE B CA 1
ATOM 2388 C C . ILE B 1 9 ? -18.562 -26.828 0.443 1 91.19 9 ILE B C 1
ATOM 2390 O O . ILE B 1 9 ? -17.672 -25.969 0.474 1 91.19 9 ILE B O 1
ATOM 2394 N N . GLY B 1 10 ? -18.891 -27.469 1.542 1 89.88 10 GLY B N 1
ATOM 2395 C CA . GLY B 1 10 ? -18.219 -27.281 2.818 1 89.88 10 GLY B CA 1
ATOM 2396 C C . GLY B 1 10 ? -16.75 -27.688 2.787 1 89.88 10 GLY B C 1
ATOM 2397 O O . GLY B 1 10 ? -15.898 -26.969 3.312 1 89.88 10 GLY B O 1
ATOM 2398 N N . GLU B 1 11 ? -16.516 -28.797 2.188 1 84.31 11 GLU B N 1
ATOM 2399 C CA . GLU B 1 11 ? -15.141 -29.266 2.068 1 84.31 11 GLU B CA 1
ATOM 2400 C C . GLU B 1 11 ? -14.297 -28.312 1.216 1 84.31 11 GLU B C 1
ATOM 2402 O O . GLU B 1 11 ? -13.172 -27.984 1.578 1 84.31 11 GLU B O 1
ATOM 2407 N N . MET B 1 12 ? -14.867 -27.922 0.117 1 85.25 12 MET B N 1
ATOM 2408 C CA . MET B 1 12 ? -14.188 -26.984 -0.778 1 85.25 12 MET B CA 1
ATOM 2409 C C . MET B 1 12 ? -13.867 -25.672 -0.064 1 85.25 12 MET B C 1
ATOM 2411 O O . MET B 1 12 ? -12.758 -25.156 -0.179 1 85.25 12 MET B O 1
ATOM 2415 N N . ALA B 1 13 ? -14.805 -25.203 0.657 1 87.62 13 ALA B N 1
ATOM 2416 C CA . ALA B 1 13 ? -14.648 -23.969 1.4 1 87.62 13 ALA B CA 1
ATOM 2417 C C . ALA B 1 13 ? -13.539 -24.078 2.443 1 87.62 13 ALA B C 1
ATOM 2419 O O . ALA B 1 13 ? -12.672 -23.219 2.535 1 87.62 13 ALA B O 1
ATOM 2420 N N . LYS B 1 14 ? -13.562 -25.078 3.156 1 80.38 14 LYS B N 1
ATOM 2421 C CA . LYS B 1 14 ? -12.578 -25.312 4.207 1 80.38 14 LYS B CA 1
ATOM 2422 C C . LYS B 1 14 ? -11.172 -25.453 3.627 1 80.38 14 LYS B C 1
ATOM 2424 O O . LYS B 1 14 ? -10.219 -24.844 4.133 1 80.38 14 LYS B O 1
ATOM 2429 N N . MET B 1 15 ? -11.117 -26.172 2.584 1 75.12 15 MET B N 1
ATOM 2430 C CA . MET B 1 15 ? -9.82 -26.438 1.961 1 75.12 15 MET B CA 1
ATOM 2431 C C . MET B 1 15 ? -9.211 -25.156 1.393 1 75.12 15 MET B C 1
ATOM 2433 O O . MET B 1 15 ? -7.992 -25 1.389 1 75.12 15 MET B O 1
ATOM 2437 N N . HIS B 1 16 ? -10.047 -24.266 0.917 1 79.69 16 HIS B N 1
ATOM 2438 C CA . HIS B 1 16 ? -9.547 -23.062 0.274 1 79.69 16 HIS B CA 1
ATOM 2439 C C . HIS B 1 16 ? -9.648 -21.859 1.206 1 79.69 16 HIS B C 1
ATOM 2441 O O . HIS B 1 16 ? -9.367 -20.734 0.803 1 79.69 16 HIS B O 1
ATOM 2447 N N . ASN B 1 17 ? -10.07 -22.125 2.398 1 78.38 17 ASN B N 1
ATOM 2448 C CA . ASN B 1 17 ? -10.156 -21.094 3.43 1 78.38 17 ASN B CA 1
ATOM 2449 C C . ASN B 1 17 ? -11.016 -19.922 2.979 1 78.38 17 ASN B C 1
ATOM 2451 O O . ASN B 1 17 ? -10.594 -18.766 3.051 1 78.38 17 ASN B O 1
ATOM 2455 N N . ILE B 1 18 ? -12.133 -20.266 2.471 1 83.19 18 ILE B N 1
ATOM 2456 C CA . ILE B 1 18 ? -13.133 -19.266 2.143 1 83.19 18 ILE B CA 1
ATOM 2457 C C . ILE B 1 18 ? -14.492 -19.672 2.689 1 83.19 18 ILE B C 1
ATOM 2459 O O . ILE B 1 18 ? -14.688 -20.828 3.068 1 83.19 18 ILE B O 1
ATOM 2463 N N . ALA B 1 19 ? -15.344 -18.75 2.805 1 89.31 19 ALA B N 1
ATOM 2464 C CA . ALA B 1 19 ? -16.672 -19.047 3.314 1 89.31 19 ALA B CA 1
ATOM 2465 C C . ALA B 1 19 ? -17.516 -19.766 2.264 1 89.31 19 ALA B C 1
ATOM 2467 O O . ALA B 1 19 ? -17.375 -19.531 1.065 1 89.31 19 ALA B O 1
ATOM 2468 N N . GLU B 1 20 ? -18.375 -20.688 2.73 1 92.62 20 GLU B N 1
ATOM 2469 C CA . GLU B 1 20 ? -19.312 -21.344 1.828 1 92.62 20 GLU B CA 1
ATOM 2470 C C . GLU B 1 20 ? -20.141 -20.328 1.053 1 92.62 20 GLU B C 1
ATOM 2472 O O . GLU B 1 20 ? -20.453 -20.531 -0.123 1 92.62 20 GLU B O 1
ATOM 2477 N N . SER B 1 21 ? -20.422 -19.266 1.75 1 93.56 21 SER B N 1
ATOM 2478 C CA . SER B 1 21 ? -21.219 -18.219 1.134 1 93.56 21 SER B CA 1
ATOM 2479 C C . SER B 1 21 ? -20.5 -17.594 -0.058 1 93.56 21 SER B C 1
ATOM 2481 O O . SER B 1 21 ? -21.141 -17.172 -1.027 1 93.56 21 SER B O 1
ATOM 2483 N N . THR B 1 22 ? -19.25 -17.578 0.035 1 92.81 22 THR B N 1
ATOM 2484 C CA . THR B 1 22 ? -18.453 -17.047 -1.062 1 92.81 22 THR B CA 1
ATOM 2485 C C . THR B 1 22 ? -18.578 -17.922 -2.303 1 92.81 22 THR B C 1
ATOM 2487 O O . THR B 1 22 ? -18.719 -17.422 -3.418 1 92.81 22 THR B O 1
ATOM 2490 N N . LEU B 1 23 ? -18.547 -19.234 -2.098 1 93.25 23 LEU B N 1
ATOM 2491 C CA . LEU B 1 23 ? -18.688 -20.156 -3.209 1 93.25 23 LEU B CA 1
ATOM 2492 C C . LEU B 1 23 ? -20.078 -20.047 -3.84 1 93.25 23 LEU B C 1
ATOM 2494 O O . LEU B 1 23 ? -20.203 -20.094 -5.066 1 93.25 23 LEU B O 1
ATOM 2498 N N . ARG B 1 24 ? -21.016 -19.859 -2.979 1 91.94 24 ARG B N 1
ATOM 2499 C CA . ARG B 1 24 ? -22.375 -19.672 -3.484 1 91.94 24 ARG B CA 1
ATOM 2500 C C . ARG B 1 24 ? -22.484 -18.375 -4.281 1 91.94 24 ARG B C 1
ATOM 2502 O O . ARG B 1 24 ? -23.125 -18.344 -5.328 1 91.94 24 ARG B O 1
ATOM 2509 N N . TYR B 1 25 ? -21.891 -17.406 -3.709 1 93.44 25 TYR B N 1
ATOM 2510 C CA . TYR B 1 25 ? -21.891 -16.125 -4.395 1 93.44 25 TYR B CA 1
ATOM 2511 C C . TYR B 1 25 ? -21.219 -16.25 -5.762 1 93.44 25 TYR B C 1
ATOM 2513 O O . TYR B 1 25 ? -21.734 -15.727 -6.754 1 93.44 25 TYR B O 1
ATOM 2521 N N . TYR B 1 26 ? -20.047 -16.875 -5.824 1 93.06 26 TYR B N 1
ATOM 2522 C CA . TYR B 1 26 ? -19.344 -17.062 -7.082 1 93.06 26 TYR B CA 1
ATOM 2523 C C . TYR B 1 26 ? -20.219 -17.797 -8.094 1 93.06 26 TYR B C 1
ATOM 2525 O O . TYR B 1 26 ? -20.203 -17.469 -9.281 1 93.06 26 TYR B O 1
ATOM 2533 N N . ASP B 1 27 ? -20.922 -18.797 -7.629 1 92.75 27 ASP B N 1
ATOM 2534 C CA . ASP B 1 27 ? -21.828 -19.562 -8.484 1 92.75 27 ASP B CA 1
ATOM 2535 C C . ASP B 1 27 ? -22.938 -18.656 -9.031 1 92.75 27 ASP B C 1
ATOM 2537 O O . ASP B 1 27 ? -23.219 -18.672 -10.234 1 92.75 27 ASP B O 1
ATOM 2541 N N . GLU B 1 28 ? -23.5 -17.891 -8.141 1 91.88 28 GLU B N 1
ATOM 2542 C CA . GLU B 1 28 ? -24.578 -16.969 -8.516 1 91.88 28 GLU B CA 1
ATOM 2543 C C . GLU B 1 28 ? -24.109 -15.961 -9.562 1 91.88 28 GLU B C 1
ATOM 2545 O O . GLU B 1 28 ? -24.844 -15.633 -10.484 1 91.88 28 GLU B O 1
ATOM 2550 N N . LYS B 1 29 ? -22.922 -15.539 -9.453 1 92.5 29 LYS B N 1
ATOM 2551 C CA . LYS B 1 29 ? -22.406 -14.508 -10.344 1 92.5 29 LYS B CA 1
ATOM 2552 C C . LYS B 1 29 ? -21.797 -15.125 -11.602 1 92.5 29 LYS B C 1
ATOM 2554 O O . LYS B 1 29 ? -21.297 -14.406 -12.469 1 92.5 29 LYS B O 1
ATOM 2559 N N . GLY B 1 30 ? -21.734 -16.422 -11.602 1 90.31 30 GLY B N 1
ATOM 2560 C CA . GLY B 1 30 ? -21.234 -17.109 -12.781 1 90.31 30 GLY B CA 1
ATOM 2561 C C . GLY B 1 30 ? -19.719 -17.141 -12.859 1 90.31 30 GLY B C 1
ATOM 2562 O O . GLY B 1 30 ? -19.156 -17.281 -13.938 1 90.31 30 GLY B O 1
ATOM 2563 N N . ILE B 1 31 ? -19.062 -16.984 -11.805 1 91.5 31 ILE B N 1
ATOM 2564 C CA . ILE B 1 31 ? -17.594 -16.953 -11.74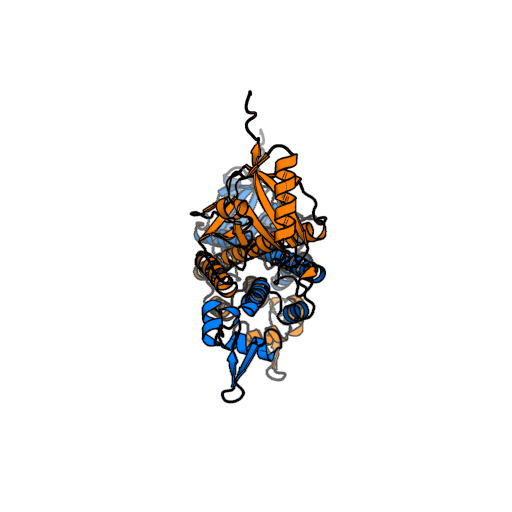2 1 91.5 31 ILE B CA 1
ATOM 2565 C C . ILE B 1 31 ? -17.047 -18.359 -11.531 1 91.5 31 ILE B C 1
ATOM 2567 O O . ILE B 1 31 ? -16.047 -18.734 -12.148 1 91.5 31 ILE B O 1
ATOM 2571 N N . PHE B 1 32 ? -17.719 -19.141 -10.688 1 91.94 32 PHE B N 1
ATOM 2572 C CA . PHE B 1 32 ? -17.281 -20.484 -10.305 1 91.94 32 PHE B CA 1
ATOM 2573 C C . PHE B 1 32 ? -18.484 -21.375 -10 1 91.94 32 PHE B C 1
ATOM 2575 O O . PHE B 1 32 ? -19.203 -21.141 -9.016 1 91.94 32 PHE B O 1
ATOM 2582 N N . HIS B 1 33 ? -18.734 -22.328 -10.859 1 91.88 33 HIS B N 1
ATOM 2583 C CA . HIS B 1 33 ? -19.891 -23.203 -10.734 1 91.88 33 HIS B CA 1
ATOM 2584 C C . HIS B 1 33 ? -19.5 -24.562 -10.172 1 91.88 33 HIS B C 1
ATOM 2586 O O . HIS B 1 33 ? -18.406 -25.062 -10.43 1 91.88 33 HIS B O 1
ATOM 2592 N N . PRO B 1 34 ? -20.469 -25.141 -9.406 1 92.44 34 PRO B N 1
ATOM 2593 C CA . PRO B 1 34 ? -20.219 -26.531 -9.047 1 92.44 34 PRO B CA 1
ATOM 2594 C C . PRO B 1 34 ? -20.219 -27.469 -10.25 1 92.44 34 PRO B C 1
ATOM 2596 O O . PRO B 1 34 ? -20.875 -27.188 -11.258 1 92.44 34 PRO B O 1
ATOM 2599 N N . SER B 1 35 ? -19.406 -28.453 -10.156 1 88.62 35 SER B N 1
ATOM 2600 C CA . SER B 1 35 ? -19.344 -29.438 -11.234 1 88.62 35 SER B CA 1
ATOM 2601 C C . SER B 1 35 ? -20.656 -30.234 -11.328 1 88.62 35 SER B C 1
ATOM 2603 O O . SER B 1 35 ? -21.109 -30.547 -12.422 1 88.62 35 SER B O 1
ATOM 2605 N N . ILE B 1 36 ? -21.188 -30.531 -10.094 1 88.5 36 ILE B N 1
ATOM 2606 C CA . ILE B 1 36 ? -22.422 -31.312 -10.047 1 88.5 36 ILE B CA 1
ATOM 2607 C C . ILE B 1 36 ? -23.375 -30.719 -9.016 1 88.5 36 ILE B C 1
ATOM 2609 O O . ILE B 1 36 ? -22.938 -30.312 -7.934 1 88.5 36 ILE B O 1
ATOM 2613 N N . VAL B 1 37 ? -24.578 -30.594 -9.336 1 89.19 37 VAL B N 1
ATOM 2614 C CA . VAL B 1 37 ? -25.625 -30.234 -8.398 1 89.19 37 VAL B CA 1
ATOM 2615 C C . VAL B 1 37 ? -26.641 -31.359 -8.297 1 89.19 37 VAL B C 1
ATOM 2617 O O . VAL B 1 37 ? -27.219 -31.781 -9.305 1 89.19 37 VAL B O 1
ATOM 2620 N N . ASP B 1 38 ? -26.719 -31.797 -7.109 1 88.19 38 ASP B N 1
ATOM 2621 C CA . ASP B 1 38 ? -27.672 -32.875 -6.906 1 88.19 38 ASP B CA 1
ATOM 2622 C C . ASP B 1 38 ? -29.094 -32.406 -7.195 1 88.19 38 ASP B C 1
ATOM 2624 O O . ASP B 1 38 ? -29.562 -31.422 -6.602 1 88.19 38 ASP B O 1
ATOM 2628 N N . PRO B 1 39 ? -29.719 -33.062 -8.078 1 87.62 39 PRO B N 1
ATOM 2629 C CA . PRO B 1 39 ? -31.047 -32.594 -8.453 1 87.62 39 PRO B CA 1
ATOM 2630 C C . PRO B 1 39 ? -32.062 -32.75 -7.32 1 87.62 39 PRO B C 1
ATOM 2632 O O . PRO B 1 39 ? -33.062 -32 -7.277 1 87.62 39 PRO B O 1
ATOM 2635 N N . GLN B 1 40 ? -31.844 -33.688 -6.43 1 89.12 40 GLN B N 1
ATOM 2636 C CA . GLN B 1 40 ? -32.781 -33.906 -5.344 1 89.12 40 GLN B CA 1
ATOM 2637 C C . GLN B 1 40 ? -32.531 -32.969 -4.164 1 89.12 40 GLN B C 1
ATOM 2639 O O . GLN B 1 40 ? -33.438 -32.406 -3.594 1 89.12 40 GLN B O 1
ATOM 2644 N N . THR B 1 41 ? -31.281 -32.781 -3.779 1 87.06 41 THR B N 1
ATOM 2645 C CA . THR B 1 41 ? -30.922 -32.031 -2.564 1 87.06 41 THR B CA 1
ATOM 2646 C C . THR B 1 41 ? -30.406 -30.641 -2.9 1 87.06 41 THR B C 1
ATOM 2648 O O . THR B 1 41 ? -30.297 -29.797 -2.018 1 87.06 41 THR B O 1
ATOM 2651 N N . ASN B 1 42 ? -30.156 -30.391 -4.137 1 85.94 42 ASN B N 1
ATOM 2652 C CA . ASN B 1 42 ? -29.578 -29.141 -4.598 1 85.94 42 ASN B CA 1
ATOM 2653 C C . ASN B 1 42 ? -28.203 -28.906 -3.994 1 85.94 42 ASN B C 1
ATOM 2655 O O . ASN B 1 42 ? -27.719 -27.781 -3.973 1 85.94 42 ASN B O 1
ATOM 2659 N N . TYR B 1 43 ? -27.688 -30.062 -3.523 1 87 43 TYR B N 1
ATOM 2660 C CA . TYR B 1 43 ? -26.344 -29.953 -2.951 1 87 43 TYR B CA 1
ATOM 2661 C C . TYR B 1 43 ? -25.297 -29.781 -4.043 1 87 43 TYR B C 1
ATOM 2663 O O . TYR B 1 43 ? -25.375 -30.422 -5.094 1 87 43 TYR B O 1
ATOM 2671 N N . ARG B 1 44 ? -24.344 -28.844 -3.85 1 89.06 44 ARG B N 1
ATOM 2672 C CA . ARG B 1 44 ? -23.281 -28.531 -4.801 1 89.06 44 ARG B CA 1
ATOM 2673 C C . ARG B 1 44 ? -22.047 -29.391 -4.539 1 89.06 44 ARG B C 1
ATOM 2675 O O . ARG B 1 44 ? -21.609 -29.516 -3.395 1 89.06 44 ARG B O 1
ATOM 2682 N N . TYR B 1 45 ? -21.578 -30.016 -5.645 1 91 45 TYR B N 1
ATOM 2683 C CA . TYR B 1 45 ? -20.359 -30.797 -5.57 1 91 45 TYR B CA 1
ATOM 2684 C C . TYR B 1 45 ? -19.297 -30.266 -6.539 1 91 45 TYR B C 1
ATOM 2686 O O . TYR B 1 45 ? -19.641 -29.812 -7.637 1 91 45 TYR B O 1
ATOM 2694 N N . TYR B 1 46 ? -18.047 -30.312 -6.047 1 89.06 46 TYR B N 1
ATOM 2695 C CA . TYR B 1 46 ? -16.891 -29.875 -6.832 1 89.06 46 TYR B CA 1
ATOM 2696 C C . TYR B 1 46 ? -15.914 -31.016 -7.062 1 89.06 46 TYR B C 1
ATOM 2698 O O . TYR B 1 46 ? -15.945 -32.031 -6.348 1 89.06 46 TYR B O 1
ATOM 2706 N N . THR B 1 47 ? -15.18 -30.812 -8.086 1 80.25 47 THR B N 1
ATOM 2707 C CA . THR B 1 47 ? -14.172 -31.812 -8.398 1 80.25 47 THR B CA 1
ATOM 2708 C C . THR B 1 47 ? -12.773 -31.203 -8.312 1 80.25 47 THR B C 1
ATOM 2710 O O . THR B 1 47 ? -12.617 -29.984 -8.266 1 80.25 47 THR B O 1
ATOM 2713 N N . ILE B 1 48 ? -11.797 -32 -8.234 1 72.25 48 ILE B N 1
ATOM 2714 C CA . ILE B 1 48 ? -10.406 -31.625 -7.988 1 72.25 48 ILE B CA 1
ATOM 2715 C C . ILE B 1 48 ? -9.914 -30.734 -9.117 1 72.25 48 ILE B C 1
ATOM 2717 O O . ILE B 1 48 ? -9.109 -29.828 -8.891 1 72.25 48 ILE B O 1
ATOM 2721 N N . ASP B 1 49 ? -10.438 -30.953 -10.266 1 70 49 ASP B N 1
ATOM 2722 C CA . ASP B 1 49 ? -10 -30.188 -11.422 1 70 49 ASP B CA 1
ATOM 2723 C C . ASP B 1 49 ? -10.375 -28.719 -11.273 1 70 49 ASP B C 1
ATOM 2725 O O . ASP B 1 49 ? -9.836 -27.859 -11.977 1 70 49 ASP B O 1
ATOM 2729 N N . GLN B 1 50 ? -11.312 -28.5 -10.344 1 79.38 50 GLN B N 1
ATOM 2730 C CA . GLN B 1 50 ? -11.766 -27.125 -10.156 1 79.38 50 GLN B CA 1
ATOM 2731 C C . GLN B 1 50 ? -10.883 -26.391 -9.156 1 79.38 50 GLN B C 1
ATOM 2733 O O . GLN B 1 50 ? -10.992 -25.172 -9 1 79.38 50 GLN B O 1
ATOM 2738 N N . PHE B 1 51 ? -9.977 -27.078 -8.508 1 77 51 PHE B N 1
ATOM 2739 C CA . PHE B 1 51 ? -9.156 -26.469 -7.461 1 77 51 PHE B CA 1
ATOM 2740 C C . PHE B 1 51 ? -8.289 -25.359 -8.031 1 77 51 PHE B C 1
ATOM 2742 O O . PHE B 1 51 ? -8.219 -24.266 -7.465 1 77 51 PHE B O 1
ATOM 2749 N N . SER B 1 52 ? -7.707 -25.625 -9.156 1 72.62 52 SER B N 1
ATOM 2750 C CA . SER B 1 52 ? -6.809 -24.656 -9.766 1 72.62 52 SER B CA 1
ATOM 2751 C C . SER B 1 52 ? -7.547 -23.359 -10.117 1 72.62 52 SER B C 1
ATOM 2753 O O . SER B 1 52 ? -7.027 -22.266 -9.906 1 72.62 52 SER B O 1
ATOM 2755 N N . LEU B 1 53 ? -8.727 -23.594 -10.594 1 79.19 53 LEU B N 1
ATOM 2756 C CA . LEU B 1 53 ? -9.516 -22.422 -10.961 1 79.19 53 LEU B CA 1
ATOM 2757 C C . LEU B 1 53 ? -9.859 -21.594 -9.734 1 79.19 53 LEU B C 1
ATOM 2759 O O . LEU B 1 53 ? -9.742 -20.359 -9.758 1 79.19 53 LEU B O 1
ATOM 2763 N N . LEU B 1 54 ? -10.297 -22.25 -8.719 1 83.75 54 LEU B N 1
ATOM 2764 C CA . LEU B 1 54 ? -10.641 -21.547 -7.492 1 83.75 54 LEU B CA 1
ATOM 2765 C C . LEU B 1 54 ? -9.422 -20.844 -6.902 1 83.75 54 LEU B C 1
ATOM 2767 O O . LEU B 1 54 ? -9.508 -19.719 -6.422 1 83.75 54 LEU B O 1
ATOM 2771 N N . ASP B 1 55 ? -8.344 -21.469 -6.961 1 77.62 55 ASP B N 1
ATOM 2772 C CA . ASP B 1 55 ? -7.105 -20.859 -6.492 1 77.62 55 ASP B CA 1
ATOM 2773 C C . ASP B 1 55 ? -6.766 -19.609 -7.293 1 77.62 55 ASP B C 1
ATOM 2775 O O . ASP B 1 55 ? -6.312 -18.609 -6.734 1 77.62 55 ASP B O 1
ATOM 2779 N N . THR B 1 56 ? -6.984 -19.75 -8.555 1 79.25 56 THR B N 1
ATOM 2780 C CA . THR B 1 56 ? -6.746 -18.609 -9.43 1 79.25 56 THR B CA 1
ATOM 2781 C C . THR B 1 56 ? -7.648 -17.438 -9.047 1 79.25 56 THR B C 1
ATOM 2783 O O . THR B 1 56 ? -7.188 -16.297 -8.93 1 79.25 56 THR B O 1
ATOM 2786 N N . ILE B 1 57 ? -8.883 -17.781 -8.891 1 85.06 57 ILE B N 1
ATOM 2787 C CA . ILE B 1 57 ? -9.852 -16.75 -8.508 1 85.06 57 ILE B CA 1
ATOM 2788 C C . ILE B 1 57 ? -9.422 -16.109 -7.195 1 85.06 57 ILE B C 1
ATOM 2790 O O . ILE B 1 57 ? -9.422 -14.875 -7.078 1 85.06 57 ILE B O 1
ATOM 2794 N N . LYS B 1 58 ? -9.07 -16.844 -6.254 1 80.25 58 LYS B N 1
ATOM 2795 C CA . LYS B 1 58 ? -8.625 -16.344 -4.957 1 80.25 58 LYS B CA 1
ATOM 2796 C C . LYS B 1 58 ? -7.395 -15.461 -5.102 1 80.25 58 LYS B C 1
ATOM 2798 O O . LYS B 1 58 ? -7.285 -14.43 -4.441 1 80.25 58 LYS B O 1
ATOM 2803 N N . PHE B 1 59 ? -6.543 -15.836 -5.93 1 74.38 59 PHE B N 1
ATOM 2804 C CA . PHE B 1 59 ? -5.332 -15.07 -6.191 1 74.38 59 PHE B CA 1
ATOM 2805 C C . PHE B 1 59 ? -5.672 -13.703 -6.773 1 74.38 59 PHE B C 1
ATOM 2807 O O . PHE B 1 59 ? -5.168 -12.68 -6.305 1 74.38 59 PHE B O 1
ATOM 2814 N N . LEU B 1 60 ? -6.465 -13.797 -7.766 1 81.25 60 LEU B N 1
ATOM 2815 C CA . LEU B 1 60 ? -6.855 -12.547 -8.414 1 81.25 60 LEU B CA 1
ATOM 2816 C C . LEU B 1 60 ? -7.578 -11.633 -7.441 1 81.25 60 LEU B C 1
ATOM 2818 O O . LEU B 1 60 ? -7.371 -10.414 -7.457 1 81.25 60 LEU B O 1
ATOM 2822 N N . ARG B 1 61 ? -8.32 -12.25 -6.516 1 80.75 61 ARG B N 1
ATOM 2823 C CA . ARG B 1 61 ? -9.023 -11.484 -5.492 1 80.75 61 ARG B CA 1
ATOM 2824 C C . ARG B 1 61 ? -8.039 -10.867 -4.504 1 80.75 61 ARG B C 1
ATOM 2826 O O . ARG B 1 61 ? -8.227 -9.727 -4.066 1 80.75 61 ARG B O 1
ATOM 2833 N N . GLN B 1 62 ? -7.074 -11.617 -4.215 1 73.19 62 GLN B N 1
ATOM 2834 C CA . GLN B 1 62 ? -6.055 -11.109 -3.305 1 73.19 62 GLN B CA 1
ATOM 2835 C C . GLN B 1 62 ? -5.332 -9.906 -3.902 1 73.19 62 GLN B C 1
ATOM 2837 O O . GLN B 1 62 ? -4.848 -9.039 -3.172 1 73.19 62 GLN B O 1
ATOM 2842 N N . LEU B 1 63 ? -5.281 -9.977 -5.211 1 74.06 63 LEU B N 1
ATOM 2843 C CA . LEU B 1 63 ? -4.648 -8.859 -5.906 1 74.06 63 LEU B CA 1
ATOM 2844 C C . LEU B 1 63 ? -5.629 -7.707 -6.082 1 74.06 63 LEU B C 1
ATOM 2846 O O . LEU B 1 63 ? -5.34 -6.746 -6.797 1 74.06 63 LEU B O 1
ATOM 2850 N N . ASN B 1 64 ? -6.766 -7.805 -5.496 1 74.75 64 ASN B N 1
ATOM 2851 C CA . ASN B 1 64 ? -7.809 -6.785 -5.488 1 74.75 64 ASN B CA 1
ATOM 2852 C C . ASN B 1 64 ? -8.375 -6.547 -6.887 1 74.75 64 ASN B C 1
ATOM 2854 O O . ASN B 1 64 ? -8.742 -5.426 -7.23 1 74.75 64 ASN B O 1
ATOM 2858 N N . ILE B 1 65 ? -8.336 -7.551 -7.609 1 81.62 65 ILE B N 1
ATOM 2859 C CA . ILE B 1 65 ? -9.008 -7.488 -8.906 1 81.62 65 ILE B CA 1
ATOM 2860 C C . ILE B 1 65 ? -10.508 -7.66 -8.711 1 81.62 65 ILE B C 1
ATOM 2862 O O . ILE B 1 65 ? -10.953 -8.578 -8.023 1 81.62 65 ILE B O 1
ATOM 2866 N N . PRO B 1 66 ? -11.242 -6.762 -9.289 1 85.38 66 PRO B N 1
ATOM 2867 C CA . PRO B 1 66 ? -12.695 -6.852 -9.125 1 85.38 66 PRO B CA 1
ATOM 2868 C C . PRO B 1 66 ? -13.273 -8.141 -9.711 1 85.38 66 PRO B C 1
ATOM 2870 O O . PRO B 1 66 ? -12.766 -8.656 -10.703 1 85.38 66 PRO B O 1
ATOM 2873 N N . LEU B 1 67 ? -14.383 -8.578 -9.156 1 88.75 67 LEU B N 1
ATOM 2874 C CA . LEU B 1 67 ? -15.008 -9.836 -9.547 1 88.75 67 LEU B CA 1
ATOM 2875 C C . LEU B 1 67 ? -15.469 -9.789 -11.008 1 88.75 67 LEU B C 1
ATOM 2877 O O . LEU B 1 67 ? -15.406 -10.797 -11.711 1 88.75 67 LEU B O 1
ATOM 2881 N N . LYS B 1 68 ? -15.828 -8.562 -11.383 1 89 68 LYS B N 1
ATOM 2882 C CA . LYS B 1 68 ? -16.25 -8.414 -12.773 1 89 68 LYS B CA 1
ATOM 2883 C C . LYS B 1 68 ? -15.109 -8.719 -13.734 1 89 68 LYS B C 1
ATOM 2885 O O . LYS B 1 68 ? -15.305 -9.398 -14.742 1 89 68 LYS B O 1
ATOM 2890 N N . GLU B 1 69 ? -13.961 -8.297 -13.43 1 87.69 69 GLU B N 1
ATOM 2891 C CA . GLU B 1 69 ? -12.781 -8.547 -14.242 1 87.69 69 GLU B CA 1
ATOM 2892 C C . GLU B 1 69 ? -12.352 -10.008 -14.164 1 87.69 69 GLU B C 1
ATOM 2894 O O . GLU B 1 69 ? -11.898 -10.586 -15.156 1 87.69 69 GLU B O 1
ATOM 2899 N N . ILE B 1 70 ? -12.516 -10.578 -12.984 1 88.38 70 ILE B N 1
ATOM 2900 C CA . ILE B 1 70 ? -12.172 -11.977 -12.789 1 88.38 70 ILE B CA 1
ATOM 2901 C C . ILE B 1 70 ? -13.086 -12.859 -13.633 1 88.38 70 ILE B C 1
ATOM 2903 O O . ILE B 1 70 ? -12.633 -13.812 -14.266 1 88.38 70 ILE B O 1
ATOM 2907 N N . LYS B 1 71 ? -14.328 -12.516 -13.68 1 90.06 71 LYS B N 1
ATOM 2908 C CA . LYS B 1 71 ? -15.281 -13.273 -14.492 1 90.06 71 LYS B CA 1
ATOM 2909 C C . LYS B 1 71 ? -14.898 -13.242 -15.969 1 90.06 71 LYS B C 1
ATOM 2911 O O . LYS B 1 71 ? -14.906 -14.273 -16.641 1 90.06 71 LYS B O 1
ATOM 2916 N N . LYS B 1 72 ? -14.602 -12.07 -16.406 1 86.94 72 LYS B N 1
ATOM 2917 C CA . LYS B 1 72 ? -14.18 -11.93 -17.797 1 86.94 72 LYS B CA 1
ATOM 2918 C C . LYS B 1 72 ? -12.938 -12.773 -18.094 1 86.94 72 LYS B C 1
ATOM 2920 O O . LYS B 1 72 ? -12.852 -13.422 -19.141 1 86.94 72 LYS B O 1
ATOM 2925 N N . TYR B 1 73 ? -12.094 -12.781 -17.188 1 85.56 73 TYR B N 1
ATOM 2926 C CA . TYR B 1 73 ? -10.859 -13.555 -17.328 1 85.56 73 TYR B CA 1
ATOM 2927 C C . TYR B 1 73 ? -11.156 -15.047 -17.375 1 85.56 73 TYR B C 1
ATOM 2929 O O . TYR B 1 73 ? -10.602 -15.766 -18.203 1 85.56 73 TYR B O 1
ATOM 2937 N N . ILE B 1 74 ? -12.008 -15.453 -16.531 1 83.88 74 ILE B N 1
ATOM 2938 C CA . ILE B 1 74 ? -12.328 -16.875 -16.453 1 83.88 74 ILE B CA 1
ATOM 2939 C C . ILE B 1 74 ? -13.023 -17.328 -17.734 1 83.88 74 ILE B C 1
ATOM 2941 O O . ILE B 1 74 ? -12.805 -18.438 -18.203 1 83.88 74 ILE B O 1
ATOM 2945 N N . ASP B 1 75 ? -13.781 -16.406 -18.312 1 83.12 75 ASP B N 1
ATOM 2946 C CA . ASP B 1 75 ? -14.523 -16.734 -19.531 1 83.12 75 ASP B CA 1
ATOM 2947 C C . ASP B 1 75 ? -13.602 -16.734 -20.75 1 83.12 75 ASP B C 1
ATOM 2949 O O . ASP B 1 75 ? -13.859 -17.453 -21.719 1 83.12 75 ASP B O 1
ATOM 2953 N N . GLU B 1 76 ? -12.609 -15.969 -20.672 1 82 76 GLU B N 1
ATOM 2954 C CA . GLU B 1 76 ? -11.703 -15.82 -21.812 1 82 76 GLU B CA 1
ATOM 2955 C C . GLU B 1 76 ? -10.258 -16.094 -21.406 1 82 76 GLU B C 1
ATOM 2957 O O . GLU B 1 76 ? -9.344 -15.383 -21.828 1 82 76 GLU B O 1
ATOM 2962 N N . ARG B 1 77 ? -10.086 -17.141 -20.672 1 81.38 77 ARG B N 1
ATOM 2963 C CA . ARG B 1 77 ? -8.766 -17.375 -20.094 1 81.38 77 ARG B CA 1
ATOM 2964 C C . ARG B 1 77 ? -7.754 -17.75 -21.172 1 81.38 77 ARG B C 1
ATOM 2966 O O . ARG B 1 77 ? -7.887 -18.781 -21.828 1 81.38 77 ARG B O 1
ATOM 2973 N N . ASN B 1 78 ? -6.844 -16.906 -21.406 1 86.38 78 ASN B N 1
ATOM 2974 C CA . ASN B 1 78 ? -5.672 -17.156 -22.25 1 86.38 78 ASN B CA 1
ATOM 2975 C C . ASN B 1 78 ? -4.473 -16.328 -21.781 1 86.38 78 ASN B C 1
ATOM 2977 O O . ASN B 1 78 ? -4.625 -15.383 -21.016 1 86.38 78 ASN B O 1
ATOM 2981 N N . PRO B 1 79 ? -3.32 -16.766 -22.234 1 86.94 79 PRO B N 1
ATOM 2982 C CA . PRO B 1 79 ? -2.105 -16.125 -21.75 1 86.94 79 PRO B CA 1
ATOM 2983 C C . PRO B 1 79 ? -2.076 -14.617 -22.031 1 86.94 79 PRO B C 1
ATOM 2985 O O . PRO B 1 79 ? -1.634 -13.836 -21.188 1 86.94 79 PRO B O 1
ATOM 2988 N N . THR B 1 80 ? -2.535 -14.234 -23.156 1 88.62 80 THR B N 1
ATOM 2989 C CA . THR B 1 80 ? -2.527 -12.82 -23.516 1 88.62 80 THR B CA 1
ATOM 2990 C C . THR B 1 80 ? -3.41 -12.016 -22.562 1 88.62 80 THR B C 1
ATOM 2992 O O . THR B 1 80 ? -2.996 -10.969 -22.062 1 88.62 80 THR B O 1
ATOM 2995 N N . TYR B 1 81 ? -4.527 -12.547 -22.344 1 86.62 81 TYR B N 1
ATOM 2996 C CA . TYR B 1 81 ? -5.445 -11.867 -21.438 1 86.62 81 TYR B CA 1
ATOM 2997 C C . TYR B 1 81 ? -4.906 -11.867 -20.016 1 86.62 81 TYR B C 1
ATOM 2999 O O . TYR B 1 81 ? -5.035 -10.867 -19.297 1 86.62 81 TYR B O 1
ATOM 3007 N N . ALA B 1 82 ? -4.363 -12.961 -19.609 1 86.31 82 ALA B N 1
ATOM 3008 C CA . ALA B 1 82 ? -3.76 -13.047 -18.281 1 86.31 82 ALA B CA 1
ATOM 3009 C C . ALA B 1 82 ? -2.689 -11.977 -18.094 1 86.31 82 ALA B C 1
ATOM 3011 O O . ALA B 1 82 ? -2.662 -11.289 -17.078 1 86.31 82 ALA B O 1
ATOM 3012 N N . LEU B 1 83 ? -1.893 -11.82 -19.109 1 88.62 83 LEU B N 1
ATOM 3013 C CA . LEU B 1 83 ? -0.813 -10.836 -19.047 1 88.62 83 LEU B CA 1
ATOM 3014 C C . LEU B 1 83 ? -1.37 -9.422 -18.938 1 88.62 83 LEU B C 1
ATOM 3016 O O . LEU B 1 83 ? -0.907 -8.633 -18.109 1 88.62 83 LEU B O 1
ATOM 3020 N N . ASN B 1 84 ? -2.32 -9.156 -19.719 1 89 84 ASN B N 1
ATOM 3021 C CA . ASN B 1 84 ? -2.936 -7.836 -19.703 1 89 84 ASN B CA 1
ATOM 3022 C C . ASN B 1 84 ? -3.551 -7.531 -18.328 1 89 84 ASN B C 1
ATOM 3024 O O . ASN B 1 84 ? -3.379 -6.434 -17.797 1 89 84 ASN B O 1
ATOM 3028 N N . LEU B 1 85 ? -4.219 -8.492 -17.828 1 87 85 LEU B N 1
ATOM 3029 C CA . LEU B 1 85 ? -4.863 -8.336 -16.531 1 87 85 LEU B CA 1
ATOM 3030 C C . LEU B 1 85 ? -3.83 -8.102 -15.438 1 87 85 LEU B C 1
ATOM 3032 O O . LEU B 1 85 ? -3.982 -7.191 -14.617 1 87 85 LEU B O 1
ATOM 3036 N N . LEU B 1 86 ? -2.793 -8.906 -15.438 1 87.38 86 LEU B N 1
ATOM 3037 C CA . LEU B 1 86 ? -1.759 -8.812 -14.414 1 87.38 86 LEU B CA 1
ATOM 3038 C C . LEU B 1 86 ? -1.006 -7.492 -14.516 1 87.38 86 LEU B C 1
ATOM 3040 O O . LEU B 1 86 ? -0.705 -6.859 -13.5 1 87.38 86 LEU B O 1
ATOM 3044 N N . GLU B 1 87 ? -0.755 -7.07 -15.711 1 90.06 87 GLU B N 1
ATOM 3045 C CA . GLU B 1 87 ? -0.025 -5.82 -15.914 1 90.06 87 GLU B CA 1
ATOM 3046 C C . GLU B 1 87 ? -0.859 -4.621 -15.477 1 90.06 87 GLU B C 1
ATOM 3048 O O . GLU B 1 87 ? -0.342 -3.689 -14.859 1 90.06 87 GLU B O 1
ATOM 3053 N N . LYS B 1 88 ? -2.082 -4.688 -15.844 1 87.69 88 LYS B N 1
ATOM 3054 C CA . LYS B 1 88 ? -2.98 -3.627 -15.398 1 87.69 88 LYS B CA 1
ATOM 3055 C C . LYS B 1 88 ? -3.061 -3.574 -13.875 1 87.69 88 LYS B C 1
ATOM 3057 O O . LYS B 1 88 ? -3.004 -2.494 -13.281 1 87.69 88 LYS B O 1
ATOM 3062 N N . GLN B 1 89 ? -3.219 -4.711 -13.273 1 85.88 89 GLN B N 1
ATOM 3063 C CA . GLN B 1 89 ? -3.277 -4.781 -11.82 1 85.88 89 GLN B CA 1
ATOM 3064 C C . GLN B 1 89 ? -1.965 -4.32 -11.195 1 85.88 89 GLN B C 1
ATOM 3066 O O . GLN B 1 89 ? -1.965 -3.67 -10.141 1 85.88 89 GLN B O 1
ATOM 3071 N N . GLN B 1 90 ? -0.912 -4.691 -11.797 1 89.31 90 GLN B N 1
ATOM 3072 C CA . GLN B 1 90 ? 0.397 -4.262 -11.32 1 89.31 90 GLN B CA 1
ATOM 3073 C C . GLN B 1 90 ? 0.497 -2.738 -11.281 1 89.31 90 GLN B C 1
ATOM 3075 O O . GLN B 1 90 ? 0.974 -2.164 -10.305 1 89.31 90 GLN B O 1
ATOM 3080 N N . GLU B 1 91 ? 0.01 -2.129 -12.305 1 89.81 91 GLU B N 1
ATOM 3081 C CA . GLU B 1 91 ? 0.021 -0.67 -12.367 1 89.81 91 GLU B CA 1
ATOM 3082 C C . GLU B 1 91 ? -0.823 -0.063 -11.25 1 89.81 91 GLU B C 1
ATOM 3084 O O . GLU B 1 91 ? -0.408 0.904 -10.609 1 89.81 91 GLU B O 1
ATOM 3089 N N . MET B 1 92 ? -1.924 -0.668 -11.078 1 84.94 92 MET B N 1
ATOM 3090 C CA . MET B 1 92 ? -2.816 -0.183 -10.031 1 84.94 92 MET B CA 1
ATOM 3091 C C . MET B 1 92 ? -2.182 -0.348 -8.656 1 84.94 92 MET B C 1
ATOM 3093 O O . MET B 1 92 ? -2.273 0.547 -7.812 1 84.94 92 MET B O 1
ATOM 3097 N N . MET B 1 93 ? -1.557 -1.424 -8.414 1 85.62 93 MET B N 1
ATOM 3098 C CA . MET B 1 93 ? -0.936 -1.691 -7.121 1 85.62 93 MET B CA 1
ATOM 3099 C C . MET B 1 93 ? 0.267 -0.781 -6.895 1 85.62 93 MET B C 1
ATOM 3101 O O . MET B 1 93 ? 0.547 -0.383 -5.766 1 85.62 93 MET B O 1
ATOM 3105 N N . LEU B 1 94 ? 0.959 -0.499 -7.969 1 89.75 94 LEU B N 1
ATOM 3106 C CA . LEU B 1 94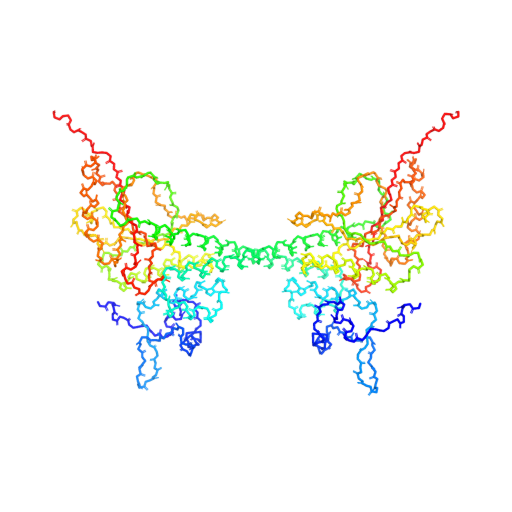 ? 2.08 0.429 -7.867 1 89.75 94 LEU B CA 1
ATOM 3107 C C . LEU B 1 94 ? 1.599 1.82 -7.465 1 89.75 94 LEU B C 1
ATOM 3109 O O . LEU B 1 94 ? 2.242 2.498 -6.66 1 89.75 94 LEU B O 1
ATOM 3113 N N . LYS B 1 95 ? 0.534 2.178 -8.016 1 85.88 95 LYS B N 1
ATOM 3114 C CA . LYS B 1 95 ? -0.065 3.451 -7.625 1 85.88 95 LYS B CA 1
ATOM 3115 C C . LYS B 1 95 ? -0.47 3.439 -6.152 1 85.88 95 LYS B C 1
ATOM 3117 O O . LYS B 1 95 ? -0.203 4.398 -5.426 1 85.88 95 LYS B O 1
ATOM 3122 N N . LYS B 1 96 ? -1.052 2.375 -5.734 1 83.94 96 LYS B N 1
ATOM 3123 C CA . LYS B 1 96 ? -1.444 2.24 -4.336 1 83.94 96 LYS B CA 1
ATOM 3124 C C . LYS B 1 96 ? -0.225 2.258 -3.418 1 83.94 96 LYS B C 1
ATOM 3126 O O . LYS B 1 96 ? -0.271 2.83 -2.328 1 83.94 96 LYS B O 1
ATOM 3131 N N . GLN B 1 97 ? 0.757 1.624 -3.832 1 87.31 97 GLN B N 1
ATOM 3132 C CA . GLN B 1 97 ? 1.998 1.604 -3.064 1 87.31 97 GLN B CA 1
ATOM 3133 C C . GLN B 1 97 ? 2.535 3.016 -2.852 1 87.31 97 GLN B C 1
ATOM 3135 O O . GLN B 1 97 ? 2.934 3.373 -1.741 1 87.31 97 GLN B O 1
ATOM 3140 N N . ARG B 1 98 ? 2.477 3.781 -3.822 1 85.38 98 ARG B N 1
ATOM 3141 C CA . ARG B 1 98 ? 2.947 5.16 -3.736 1 85.38 98 ARG B CA 1
ATOM 3142 C C . ARG B 1 98 ? 2.076 5.98 -2.791 1 85.38 98 ARG B C 1
ATOM 3144 O O . ARG B 1 98 ? 2.586 6.777 -2.004 1 85.38 98 ARG B O 1
ATOM 3151 N N . GLU B 1 99 ? 0.833 5.738 -2.883 1 82.44 99 GLU B N 1
ATOM 3152 C CA . GLU B 1 99 ? -0.097 6.43 -1.993 1 82.44 99 GLU B CA 1
ATOM 3153 C C . GLU B 1 99 ? 0.182 6.09 -0.531 1 82.44 99 GLU B C 1
ATOM 3155 O O . GLU B 1 99 ? 0.154 6.969 0.332 1 82.44 99 GLU B O 1
ATOM 3160 N N . ILE B 1 100 ? 0.439 4.883 -0.318 1 85.31 100 ILE B N 1
ATOM 3161 C CA . ILE B 1 100 ? 0.699 4.438 1.046 1 85.31 100 ILE B CA 1
ATOM 3162 C C . ILE B 1 100 ? 2.025 5.016 1.534 1 85.31 100 ILE B C 1
ATOM 3164 O O . ILE B 1 100 ? 2.135 5.445 2.686 1 85.31 100 ILE B O 1
ATOM 3168 N N . GLU B 1 101 ? 2.961 5.035 0.686 1 86.5 101 GLU B N 1
ATOM 3169 C CA . GLU B 1 101 ? 4.258 5.609 1.028 1 86.5 101 GLU B CA 1
ATOM 3170 C C . GLU B 1 101 ? 4.125 7.078 1.425 1 86.5 101 GLU B C 1
ATOM 3172 O O . GLU B 1 101 ? 4.738 7.52 2.398 1 86.5 101 GLU B O 1
ATOM 3177 N N . TYR B 1 102 ? 3.318 7.734 0.742 1 80.69 102 TYR B N 1
ATOM 3178 C CA . TYR B 1 102 ? 3.07 9.141 1.03 1 80.69 102 TYR B CA 1
ATOM 3179 C C . TYR B 1 102 ? 2.375 9.305 2.377 1 80.69 102 TYR B C 1
ATOM 3181 O O . TYR B 1 102 ? 2.766 10.156 3.184 1 80.69 102 TYR B O 1
ATOM 3189 N N . ALA B 1 103 ? 1.389 8.547 2.508 1 82.5 103 ALA B N 1
ATOM 3190 C CA . ALA B 1 103 ? 0.633 8.609 3.756 1 82.5 103 ALA B CA 1
ATOM 3191 C C . ALA B 1 103 ? 1.521 8.281 4.953 1 82.5 103 ALA B C 1
ATOM 3193 O O . ALA B 1 103 ? 1.446 8.945 5.988 1 82.5 103 ALA B O 1
ATOM 3194 N N . LEU B 1 104 ? 2.369 7.344 4.766 1 87.38 104 LEU B N 1
ATOM 3195 C CA . LEU B 1 104 ? 3.262 6.941 5.848 1 87.38 104 LEU B CA 1
ATOM 3196 C C . LEU B 1 104 ? 4.258 8.047 6.176 1 87.38 104 LEU B C 1
ATOM 3198 O O . LEU B 1 104 ? 4.527 8.32 7.348 1 87.38 104 LEU B O 1
ATOM 3202 N N . ALA B 1 105 ? 4.809 8.68 5.172 1 85.62 105 ALA B N 1
ATOM 3203 C CA . ALA B 1 105 ? 5.746 9.781 5.375 1 85.62 105 ALA B CA 1
ATOM 3204 C C . ALA B 1 105 ? 5.082 10.938 6.129 1 85.62 105 ALA B C 1
ATOM 3206 O O . ALA B 1 105 ? 5.668 11.5 7.055 1 85.62 105 ALA B O 1
ATOM 3207 N N . LYS B 1 106 ? 3.924 11.258 5.773 1 81.5 106 LYS B N 1
ATOM 3208 C CA . LYS B 1 106 ? 3.164 12.32 6.426 1 81.5 106 LYS B CA 1
ATOM 3209 C C . LYS B 1 106 ? 2.869 11.969 7.883 1 81.5 106 LYS B C 1
ATOM 3211 O O . LYS B 1 106 ? 3.012 12.812 8.773 1 81.5 106 LYS B O 1
ATOM 3216 N N . MET B 1 107 ? 2.461 10.766 8.102 1 84.19 107 MET B N 1
ATOM 3217 C CA . MET B 1 107 ? 2.152 10.305 9.453 1 84.19 107 MET B CA 1
ATOM 3218 C C . MET B 1 107 ? 3.393 10.344 10.336 1 84.19 107 MET B C 1
ATOM 3220 O O . MET B 1 107 ? 3.334 10.805 11.477 1 84.19 107 MET B O 1
ATOM 3224 N N . GLU B 1 108 ? 4.441 9.891 9.75 1 88.44 108 GLU B N 1
ATOM 3225 C CA . GLU B 1 108 ? 5.691 9.883 10.508 1 88.44 108 GLU B CA 1
ATOM 3226 C C . GLU B 1 108 ? 6.109 11.297 10.898 1 88.44 108 GLU B C 1
ATOM 3228 O O . GLU B 1 108 ? 6.539 11.531 12.031 1 88.44 108 GLU B O 1
ATOM 3233 N N . HIS B 1 109 ? 5.992 12.125 9.953 1 86.81 109 HIS B N 1
ATOM 3234 C CA . HIS B 1 109 ? 6.332 13.523 10.219 1 86.81 109 HIS B CA 1
ATOM 3235 C C . HIS B 1 109 ? 5.426 14.109 11.297 1 86.81 109 HIS B C 1
ATOM 3237 O O . HIS B 1 109 ? 5.906 14.773 12.219 1 86.81 109 HIS B O 1
ATOM 3243 N N . ARG B 1 110 ? 4.137 13.914 11.227 1 84.62 110 ARG B N 1
ATOM 3244 C CA . ARG B 1 110 ? 3.182 14.438 12.195 1 84.62 110 ARG B CA 1
ATOM 3245 C C . ARG B 1 110 ? 3.426 13.852 13.586 1 84.62 110 ARG B C 1
ATOM 3247 O O . ARG B 1 110 ? 3.377 14.578 14.586 1 84.62 110 ARG B O 1
ATOM 3254 N N . ILE B 1 111 ? 3.67 12.602 13.594 1 89.31 111 ILE B N 1
ATOM 3255 C CA . ILE B 1 111 ? 3.988 11.945 14.859 1 89.31 111 ILE B CA 1
ATOM 3256 C C . ILE B 1 111 ? 5.227 12.586 15.477 1 89.31 111 ILE B C 1
ATOM 3258 O O . ILE B 1 111 ? 5.246 12.891 16.672 1 89.31 111 ILE B O 1
ATOM 3262 N N . HIS B 1 112 ? 6.203 12.781 14.633 1 90.31 112 HIS B N 1
ATOM 3263 C CA . HIS B 1 112 ? 7.438 13.406 15.094 1 90.31 112 HIS B CA 1
ATOM 3264 C C . HIS B 1 112 ? 7.168 14.789 15.672 1 90.31 112 HIS B C 1
ATOM 3266 O O . HIS B 1 112 ? 7.668 15.125 16.75 1 90.31 112 HIS B O 1
ATOM 3272 N N . LEU B 1 113 ? 6.363 15.602 15.016 1 87.19 113 LEU B N 1
ATOM 3273 C CA . LEU B 1 113 ? 6.055 16.953 15.469 1 87.19 113 LEU B CA 1
ATOM 3274 C C . LEU B 1 113 ? 5.32 16.922 16.797 1 87.19 113 LEU B C 1
ATOM 3276 O O . LEU B 1 113 ? 5.652 17.688 17.719 1 87.19 113 LEU B O 1
ATOM 3280 N N . ILE B 1 114 ? 4.352 16.109 16.891 1 88.56 114 ILE B N 1
ATOM 3281 C CA . ILE B 1 114 ? 3.561 16.031 18.109 1 88.56 114 ILE B CA 1
ATOM 3282 C C . ILE B 1 114 ? 4.445 15.57 19.266 1 88.56 114 ILE B C 1
ATOM 3284 O O . ILE B 1 114 ? 4.383 16.125 20.359 1 88.56 114 ILE B O 1
ATOM 3288 N N . LYS B 1 115 ? 5.254 14.625 19 1 91.94 115 LYS B N 1
ATOM 3289 C CA . LYS B 1 115 ? 6.156 14.133 20.031 1 91.94 115 LYS B CA 1
ATOM 3290 C C . LYS B 1 115 ? 7.145 15.211 20.453 1 91.94 115 LYS B C 1
ATOM 3292 O O . LYS B 1 115 ? 7.418 15.383 21.656 1 91.94 115 LYS B O 1
ATOM 3297 N N . GLU B 1 116 ? 7.707 15.906 19.531 1 89.12 116 GLU B N 1
ATOM 3298 C CA . GLU B 1 116 ? 8.609 17.016 19.812 1 89.12 116 GLU B CA 1
ATOM 3299 C C . GLU B 1 116 ? 7.918 18.078 20.656 1 89.12 116 GLU B C 1
ATOM 3301 O O . GLU B 1 116 ? 8.508 18.625 21.594 1 89.12 116 GLU B O 1
ATOM 3306 N N . ALA B 1 117 ? 6.707 18.359 20.312 1 88.69 117 ALA B N 1
ATOM 3307 C CA . ALA B 1 117 ? 5.938 19.391 21.016 1 88.69 117 ALA B CA 1
ATOM 3308 C C . ALA B 1 117 ? 5.668 18.984 22.453 1 88.69 117 ALA B C 1
ATOM 3310 O O . ALA B 1 117 ? 5.703 19.812 23.359 1 88.69 117 ALA B O 1
ATOM 3311 N N . THR B 1 118 ? 5.383 17.75 22.641 1 86.44 118 THR B N 1
ATOM 3312 C CA . THR B 1 118 ? 5.047 17.25 23.969 1 86.44 118 THR B CA 1
ATOM 3313 C C . THR B 1 118 ? 6.285 17.188 24.859 1 86.44 118 THR B C 1
ATOM 3315 O O . THR B 1 118 ? 6.191 17.375 26.062 1 86.44 118 THR B O 1
ATOM 3318 N N . LYS B 1 119 ? 7.426 17.047 24.25 1 85.69 119 LYS B N 1
ATOM 3319 C CA . LYS B 1 119 ? 8.672 16.969 25 1 85.69 119 LYS B CA 1
ATOM 3320 C C . LYS B 1 119 ? 9.266 18.344 25.219 1 85.69 119 LYS B C 1
ATOM 3322 O O . LYS B 1 119 ? 10.016 18.562 26.188 1 85.69 119 LYS B O 1
ATOM 3327 N N . ALA B 1 120 ? 8.891 19.156 24.344 1 82.19 120 ALA B N 1
ATOM 3328 C CA . ALA B 1 120 ? 9.508 20.484 24.344 1 82.19 120 ALA B CA 1
ATOM 3329 C C . ALA B 1 120 ? 9.117 21.281 25.578 1 82.19 120 ALA B C 1
ATOM 3331 O O . ALA B 1 120 ? 7.945 21.297 25.969 1 82.19 120 ALA B O 1
ATOM 3332 N N . LYS B 1 121 ? 10.164 21.781 26.219 1 78.12 121 LYS B N 1
ATOM 3333 C CA . LYS B 1 121 ? 9.945 22.641 27.375 1 78.12 121 LYS B CA 1
ATOM 3334 C C . LYS B 1 121 ? 9.539 24.047 26.938 1 78.12 121 LYS B C 1
ATOM 3336 O O . LYS B 1 121 ? 10.117 24.609 26 1 78.12 121 LYS B O 1
ATOM 3341 N N . ALA B 1 122 ? 8.594 24.531 27.688 1 77.12 122 ALA B N 1
ATOM 3342 C CA . ALA B 1 122 ? 8.109 25.875 27.359 1 77.12 122 ALA B CA 1
ATOM 3343 C C . ALA B 1 122 ? 9.203 26.906 27.547 1 77.12 122 ALA B C 1
ATOM 3345 O O . ALA B 1 122 ? 9.961 26.859 28.516 1 77.12 122 ALA B O 1
ATOM 3346 N N . GLU B 1 123 ? 9.367 27.75 26.594 1 76.25 123 GLU B N 1
ATOM 3347 C CA . GLU B 1 123 ? 10.156 28.984 26.625 1 76.25 123 GLU B CA 1
ATOM 3348 C C . GLU B 1 123 ? 11.656 28.672 26.688 1 76.25 123 GLU B C 1
ATOM 3350 O O . GLU B 1 123 ? 12.438 29.516 27.141 1 76.25 123 GLU B O 1
ATOM 3355 N N . GLN B 1 124 ? 11.984 27.453 26.359 1 86.44 124 GLN B N 1
ATOM 3356 C CA . GLN B 1 124 ? 13.414 27.203 26.219 1 86.44 124 GLN B CA 1
ATOM 3357 C C . GLN B 1 124 ? 13.938 27.688 24.875 1 86.44 124 GLN B C 1
ATOM 3359 O O . GLN B 1 124 ? 13.43 27.281 23.812 1 86.44 124 GLN B O 1
ATOM 3364 N N . MET B 1 125 ? 14.891 28.625 24.969 1 94.25 125 MET B N 1
ATOM 3365 C CA . MET B 1 125 ? 15.453 29.203 23.766 1 94.25 125 MET B CA 1
ATOM 3366 C C . MET B 1 125 ? 16.766 28.516 23.375 1 94.25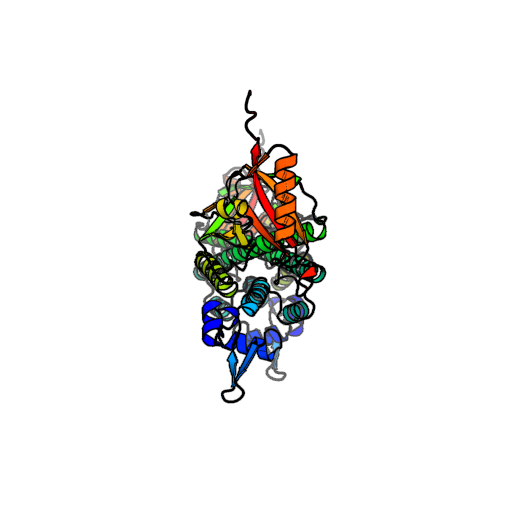 125 MET B C 1
ATOM 3368 O O . MET B 1 125 ? 17.562 28.172 24.234 1 94.25 125 MET B O 1
ATOM 3372 N N . VAL B 1 126 ? 16.859 28.219 22.156 1 94.88 126 VAL B N 1
ATOM 3373 C CA . VAL B 1 126 ? 18.062 27.562 21.672 1 94.88 126 VAL B CA 1
ATOM 3374 C C . VAL B 1 126 ? 18.5 28.188 20.344 1 94.88 126 VAL B C 1
ATOM 3376 O O . VAL B 1 126 ? 17.672 28.625 19.547 1 94.88 126 VAL B O 1
ATOM 3379 N N . ILE B 1 127 ? 19.781 28.328 20.203 1 97.5 127 ILE B N 1
ATOM 3380 C CA . ILE B 1 127 ? 20.359 28.703 18.922 1 97.5 127 ILE B CA 1
ATOM 3381 C C . ILE B 1 127 ? 20.891 27.469 18.203 1 97.5 127 ILE B C 1
ATOM 3383 O O . ILE B 1 127 ? 21.672 26.703 18.781 1 97.5 127 ILE B O 1
ATOM 3387 N N . LYS B 1 128 ? 20.406 27.266 16.969 1 96.5 128 LYS B N 1
ATOM 3388 C CA . LYS B 1 128 ? 20.828 26.062 16.266 1 96.5 128 LYS B CA 1
ATOM 3389 C C . LYS B 1 128 ? 20.922 26.312 14.758 1 96.5 128 LYS B C 1
ATOM 3391 O O . LYS B 1 128 ? 20.328 27.25 14.242 1 96.5 128 LYS B O 1
ATOM 3396 N N . GLU B 1 129 ? 21.703 25.453 14.117 1 97.75 129 GLU B N 1
ATOM 3397 C CA . GLU B 1 129 ? 21.797 25.469 12.664 1 97.75 129 GLU B CA 1
ATOM 3398 C C . GLU B 1 129 ? 20.703 24.609 12.039 1 97.75 129 GLU B C 1
ATOM 3400 O O . GLU B 1 129 ? 20.531 23.453 12.43 1 97.75 129 GLU B O 1
ATOM 3405 N N . ILE B 1 130 ? 20 25.203 11.133 1 96.75 130 ILE B N 1
ATOM 3406 C CA . ILE B 1 130 ? 18.938 24.484 10.438 1 96.75 130 ILE B CA 1
ATOM 3407 C C . ILE B 1 130 ? 19.234 24.438 8.945 1 96.75 130 ILE B C 1
ATOM 3409 O O . ILE B 1 130 ? 19.578 25.453 8.336 1 96.75 130 ILE B O 1
ATOM 3413 N N . PRO B 1 131 ? 19.188 23.266 8.289 1 95.75 131 PRO B N 1
ATOM 3414 C CA . PRO B 1 131 ? 19.438 23.141 6.848 1 95.75 131 PRO B CA 1
ATOM 3415 C C . PRO B 1 131 ? 18.344 23.781 6 1 95.75 131 PRO B C 1
ATOM 3417 O O . PRO B 1 131 ? 17.297 24.188 6.527 1 95.75 131 PRO B O 1
ATOM 3420 N N . GLN B 1 132 ? 18.656 23.812 4.734 1 94.81 132 GLN B N 1
ATOM 3421 C CA . GLN B 1 132 ? 17.688 24.281 3.762 1 94.81 132 GLN B CA 1
ATOM 3422 C C . GLN B 1 132 ? 16.438 23.391 3.756 1 94.81 132 GLN B C 1
ATOM 3424 O O . GLN B 1 132 ? 16.562 22.156 3.869 1 94.81 132 GLN B O 1
ATOM 3429 N N . ARG B 1 133 ? 15.297 23.969 3.623 1 92.31 133 ARG B N 1
ATOM 3430 C CA . ARG B 1 133 ? 14.039 23.234 3.598 1 92.31 133 ARG B CA 1
ATOM 3431 C C . ARG B 1 133 ? 13.227 23.578 2.352 1 92.31 133 ARG B C 1
ATOM 3433 O O . ARG B 1 133 ? 13.125 24.75 1.975 1 92.31 133 ARG B O 1
ATOM 3440 N N . LYS B 1 134 ? 12.68 22.609 1.768 1 88.31 134 LYS B N 1
ATOM 3441 C CA . LYS B 1 134 ? 11.789 22.797 0.629 1 88.31 134 LYS B CA 1
ATOM 3442 C C . LYS B 1 134 ? 10.359 23.094 1.093 1 88.31 134 LYS B C 1
ATOM 3444 O O . LYS B 1 134 ? 9.82 22.375 1.938 1 88.31 134 LYS B O 1
ATOM 3449 N N . ILE B 1 135 ? 9.797 24.234 0.482 1 87.75 135 ILE B N 1
ATOM 3450 C CA . ILE B 1 135 ? 8.438 24.594 0.879 1 87.75 135 ILE B CA 1
ATOM 3451 C C . ILE B 1 135 ? 7.641 25.016 -0.351 1 87.75 135 ILE B C 1
ATOM 3453 O O . ILE B 1 135 ? 8.195 25.172 -1.438 1 87.75 135 ILE B O 1
ATOM 3457 N N . THR B 1 136 ? 6.41 25.078 -0.248 1 84.19 136 THR B N 1
ATOM 3458 C CA . THR B 1 136 ? 5.504 25.859 -1.096 1 84.19 136 THR B CA 1
ATOM 3459 C C . THR B 1 136 ? 4.84 26.969 -0.302 1 84.19 136 THR B C 1
ATOM 3461 O O . THR B 1 136 ? 4.32 26.75 0.792 1 84.19 136 THR B O 1
ATOM 3464 N N . ALA B 1 137 ? 4.965 28.156 -0.845 1 88.12 137 ALA B N 1
ATOM 3465 C CA . ALA B 1 137 ? 4.52 29.297 -0.051 1 88.12 137 ALA B CA 1
ATOM 3466 C C . ALA B 1 137 ? 3.65 30.234 -0.882 1 88.12 137 ALA B C 1
ATOM 3468 O O . ALA B 1 137 ? 3.744 30.25 -2.111 1 88.12 137 ALA B O 1
ATOM 3469 N N . ILE B 1 138 ? 2.758 30.859 -0.225 1 86.31 138 ILE B N 1
ATOM 3470 C CA . ILE B 1 138 ? 1.962 31.938 -0.799 1 86.31 138 ILE B CA 1
ATOM 3471 C C . ILE B 1 138 ? 2.092 33.188 0.064 1 86.31 138 ILE B C 1
ATOM 3473 O O . ILE B 1 138 ? 2.086 33.094 1.295 1 86.31 138 ILE B O 1
ATOM 3477 N N . ALA B 1 139 ? 2.205 34.281 -0.646 1 88.31 139 ALA B N 1
ATOM 3478 C CA . ALA B 1 139 ? 2.293 35.562 0.062 1 88.31 139 ALA B CA 1
ATOM 3479 C C . ALA B 1 139 ? 0.934 35.969 0.625 1 88.31 139 ALA B C 1
ATOM 3481 O O . ALA B 1 139 ? -0.098 35.75 -0.02 1 88.31 139 ALA B O 1
ATOM 3482 N N . VAL B 1 140 ? 1.017 36.438 1.794 1 85.88 140 VAL B N 1
ATOM 3483 C CA . VAL B 1 140 ? -0.193 36.938 2.451 1 85.88 140 VAL B CA 1
ATOM 3484 C C . VAL B 1 140 ? -0.215 38.438 2.428 1 85.88 140 VAL B C 1
ATOM 3486 O O . VAL B 1 140 ? 0.797 39.094 2.707 1 85.88 140 VAL B O 1
ATOM 3489 N N . ALA B 1 141 ? -1.367 38.969 2.08 1 80.75 141 ALA B N 1
ATOM 3490 C CA . ALA B 1 141 ? -1.513 40.406 2.023 1 80.75 141 ALA B CA 1
ATOM 3491 C C . ALA B 1 141 ? -1.438 41.031 3.418 1 80.75 141 ALA B C 1
ATOM 3493 O O . ALA B 1 141 ? -1.838 40.406 4.402 1 80.75 141 ALA B O 1
ATOM 3494 N N . PRO B 1 142 ? -0.898 42.25 3.348 1 73.5 142 PRO B N 1
ATOM 3495 C CA . PRO B 1 142 ? -0.901 42.969 4.633 1 73.5 142 PRO B CA 1
ATOM 3496 C C . PRO B 1 142 ? -2.305 43.125 5.207 1 73.5 142 PRO B C 1
ATOM 3498 O O . PRO B 1 142 ? -3.271 43.281 4.453 1 73.5 142 PRO B O 1
ATOM 3501 N N . ASN B 1 143 ? -2.623 43.094 6.508 1 68.81 143 ASN B N 1
ATOM 3502 C CA . ASN B 1 143 ? -3.881 43.281 7.223 1 68.81 143 ASN B CA 1
ATOM 3503 C C . ASN B 1 143 ? -4.832 42.125 7.016 1 68.81 143 ASN B C 1
ATOM 3505 O O . ASN B 1 143 ? -6.051 42.281 6.965 1 68.81 143 ASN B O 1
ATOM 3509 N N . THR B 1 144 ? -4.172 41.062 6.555 1 71.62 144 THR B N 1
ATOM 3510 C CA . THR B 1 144 ? -4.988 39.875 6.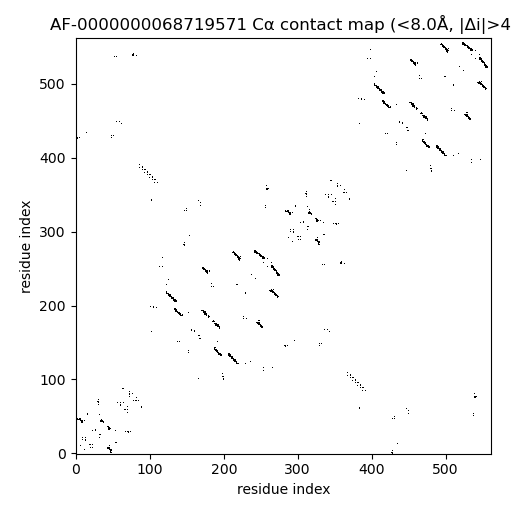391 1 71.62 144 THR B CA 1
ATOM 3511 C C . THR B 1 144 ? -5.625 39.469 7.719 1 71.62 144 THR B C 1
ATOM 3513 O O . THR B 1 144 ? -4.945 39.375 8.742 1 71.62 144 THR B O 1
ATOM 3516 N N . THR B 1 145 ? -6.957 39.375 7.664 1 63.88 145 THR B N 1
ATOM 3517 C CA . THR B 1 145 ? -7.691 38.906 8.836 1 63.88 145 THR B CA 1
ATOM 3518 C C . THR B 1 145 ? -7.535 37.406 9.031 1 63.88 145 THR B C 1
ATOM 3520 O O . THR B 1 145 ? -7.023 36.719 8.148 1 63.88 145 THR B O 1
ATOM 3523 N N . ASP B 1 146 ? -7.824 36.938 10.203 1 62.09 146 ASP B N 1
ATOM 3524 C CA . ASP B 1 146 ? -7.758 35.5 10.523 1 62.09 146 ASP B CA 1
ATOM 3525 C C . ASP B 1 146 ? -8.523 34.688 9.492 1 62.09 146 ASP B C 1
ATOM 3527 O O . ASP B 1 146 ? -8.055 33.625 9.078 1 62.09 146 ASP B O 1
ATOM 3531 N N . ASP B 1 147 ? -9.641 35.25 9.117 1 60.81 147 ASP B N 1
ATOM 3532 C CA . ASP B 1 147 ? -10.477 34.531 8.156 1 60.81 147 ASP B CA 1
ATOM 3533 C C . ASP B 1 147 ? -9.758 34.375 6.812 1 60.81 147 ASP B C 1
ATOM 3535 O O . ASP B 1 147 ? -9.828 33.312 6.18 1 60.81 147 ASP B O 1
ATOM 3539 N N . MET B 1 148 ? -9.086 35.406 6.457 1 63.72 148 MET B N 1
ATOM 3540 C CA . MET B 1 148 ? -8.375 35.406 5.18 1 63.72 148 MET B CA 1
ATOM 3541 C C . MET B 1 148 ? -7.195 34.438 5.23 1 63.72 148 MET B C 1
ATOM 3543 O O . MET B 1 148 ? -6.848 33.812 4.219 1 63.72 148 MET B O 1
ATOM 3547 N N . PHE B 1 149 ? -6.828 34.25 6.383 1 67.44 149 PHE B N 1
ATOM 3548 C CA . PHE B 1 149 ? -5.672 33.375 6.555 1 67.44 149 PHE B CA 1
ATOM 3549 C C . PHE B 1 149 ? -6.02 31.953 6.207 1 67.44 149 PHE B C 1
ATOM 3551 O O . PHE B 1 149 ? -5.242 31.25 5.547 1 67.44 149 PHE B O 1
ATOM 3558 N N . GLU B 1 150 ? -7.125 31.594 6.586 1 66.81 150 GLU B N 1
ATOM 3559 C CA . GLU B 1 150 ? -7.582 30.234 6.266 1 66.81 150 GLU B CA 1
ATOM 3560 C C . GLU B 1 150 ? -7.73 30.047 4.758 1 66.81 150 GLU B C 1
ATOM 3562 O O . GLU B 1 150 ? -7.488 28.953 4.238 1 66.81 150 GLU B O 1
ATOM 3567 N N . TYR B 1 151 ? -8.102 31.094 4.156 1 68.56 151 TYR B N 1
ATOM 3568 C CA . TYR B 1 151 ? -8.203 31.062 2.701 1 68.56 151 TYR B CA 1
ATOM 3569 C C . TYR B 1 151 ? -6.836 30.812 2.066 1 68.56 151 TYR B C 1
ATOM 3571 O O . TYR B 1 151 ? -6.723 30.031 1.113 1 68.56 151 TYR B O 1
ATOM 3579 N N . TYR B 1 152 ? -5.906 31.453 2.549 1 72.62 152 TYR B N 1
ATOM 3580 C CA . TYR B 1 152 ? -4.559 31.281 2.018 1 72.62 152 TYR B CA 1
ATOM 3581 C C . TYR B 1 152 ? -4.07 29.859 2.217 1 72.62 152 TYR B C 1
ATOM 3583 O O . TYR B 1 152 ? -3.469 29.266 1.314 1 72.62 152 TYR B O 1
ATOM 3591 N N . ILE B 1 153 ? -4.402 29.375 3.334 1 72.44 153 ILE B N 1
ATOM 3592 C CA . ILE B 1 153 ? -4.004 28.016 3.641 1 72.44 153 ILE B CA 1
ATOM 3593 C C . ILE B 1 153 ? -4.664 27.047 2.658 1 72.44 153 ILE B C 1
ATOM 3595 O O . ILE B 1 153 ? -4.008 26.156 2.111 1 72.44 153 ILE B O 1
ATOM 3599 N N . HIS B 1 154 ? -5.828 27.25 2.473 1 69 154 HIS B N 1
ATOM 3600 C CA . HIS B 1 154 ? -6.586 26.406 1.559 1 69 154 HIS B CA 1
ATOM 3601 C C . HIS B 1 154 ? -6.043 26.5 0.137 1 69 154 HIS B C 1
ATOM 3603 O O . HIS B 1 154 ? -5.922 25.484 -0.558 1 69 154 HIS B O 1
ATOM 3609 N N . SER B 1 155 ? -5.82 27.688 -0.258 1 71.56 155 SER B N 1
ATOM 3610 C CA . SER B 1 155 ? -5.27 27.906 -1.589 1 71.56 155 SER B CA 1
ATOM 3611 C C . SER B 1 155 ? -3.932 27.188 -1.76 1 71.56 155 SER B C 1
ATOM 3613 O O . SER B 1 155 ? -3.666 26.594 -2.809 1 71.56 155 SER B O 1
ATOM 3615 N N . LEU B 1 156 ? -3.17 27.297 -0.765 1 74.81 156 LEU B N 1
ATOM 3616 C CA . LEU B 1 156 ? -1.872 26.641 -0.768 1 74.81 156 LEU B CA 1
ATOM 3617 C C . LEU B 1 156 ? -2.033 25.125 -0.918 1 74.81 156 LEU B C 1
ATOM 3619 O O . LEU B 1 156 ? -1.316 24.5 -1.699 1 74.81 156 LEU B O 1
ATOM 3623 N N . GLN B 1 157 ? -2.961 24.594 -0.201 1 69.62 157 GLN B N 1
ATOM 3624 C CA . GLN B 1 157 ? -3.217 23.156 -0.225 1 69.62 157 GLN B CA 1
ATOM 3625 C C . GLN B 1 157 ? -3.762 22.719 -1.581 1 69.62 157 GLN B C 1
ATOM 3627 O O . GLN B 1 157 ? -3.418 21.656 -2.076 1 69.62 157 GLN B O 1
ATOM 3632 N N . LYS B 1 158 ? -4.621 23.453 -2.053 1 67.25 158 LYS B N 1
ATOM 3633 C CA . LYS B 1 158 ? -5.203 23.156 -3.361 1 67.25 158 LYS B CA 1
ATOM 3634 C C . LYS B 1 158 ? -4.129 23.125 -4.445 1 67.25 158 LYS B C 1
ATOM 3636 O O . LYS B 1 158 ? -4.152 22.25 -5.312 1 67.25 158 LYS B O 1
ATOM 3641 N N . ASN B 1 159 ? -3.299 24.031 -4.359 1 66.5 159 ASN B N 1
ATOM 3642 C CA . ASN B 1 159 ? -2.221 24.109 -5.34 1 66.5 159 ASN B CA 1
ATOM 3643 C C . ASN B 1 159 ? -1.329 22.875 -5.277 1 66.5 159 ASN B C 1
ATOM 3645 O O . ASN B 1 159 ? -0.809 22.422 -6.301 1 66.5 159 ASN B O 1
ATOM 3649 N N . MET B 1 160 ? -1.271 22.406 -3.99 1 63.12 160 MET B N 1
ATOM 3650 C CA . MET B 1 160 ? -0.452 21.219 -3.793 1 63.12 160 MET B CA 1
ATOM 3651 C C . MET B 1 160 ? -1.159 19.984 -4.328 1 63.12 160 MET B C 1
ATOM 3653 O O . MET B 1 160 ? -0.517 19.078 -4.875 1 63.12 160 MET B O 1
ATOM 3657 N N . ARG B 1 161 ? -2.439 19.859 -3.879 1 57.69 161 ARG B N 1
ATOM 3658 C CA . ARG B 1 161 ? -3.229 18.719 -4.301 1 57.69 161 ARG B CA 1
ATOM 3659 C C . ARG B 1 161 ? -3.162 18.531 -5.812 1 57.69 161 ARG B C 1
ATOM 3661 O O . ARG B 1 161 ? -3.158 17.406 -6.309 1 57.69 161 ARG B O 1
ATOM 3668 N N . GLN B 1 162 ? -3.383 19.672 -6.395 1 51.5 162 GLN B N 1
ATOM 3669 C CA . GLN B 1 162 ? -3.221 19.547 -7.84 1 51.5 162 GLN B CA 1
ATOM 3670 C C . GLN B 1 162 ? -1.943 18.781 -8.18 1 51.5 162 GLN B C 1
ATOM 3672 O O . GLN B 1 162 ? -1.854 18.156 -9.242 1 51.5 162 GLN B O 1
ATOM 3677 N N . MET B 1 163 ? -1.183 18.828 -7.309 1 47.19 163 MET B N 1
ATOM 3678 C CA . MET B 1 163 ? 0.006 18.016 -7.566 1 47.19 163 MET B CA 1
ATOM 3679 C C . MET B 1 163 ? -0.237 16.562 -7.199 1 47.19 163 MET B C 1
ATOM 3681 O O . MET B 1 163 ? 0.116 15.656 -7.961 1 47.19 163 MET B O 1
ATOM 3685 N N . ASP B 1 164 ? -0.609 16.266 -6 1 47.12 164 ASP B N 1
ATOM 3686 C CA . ASP B 1 164 ? -1.028 14.914 -5.621 1 47.12 164 ASP B CA 1
ATOM 3687 C C . ASP B 1 164 ? -2.176 14.961 -4.613 1 47.12 164 ASP B C 1
ATOM 3689 O O . ASP B 1 164 ? -2.09 15.656 -3.598 1 47.12 164 ASP B O 1
ATOM 3693 N N . ASP B 1 165 ? -3.363 14.664 -5.129 1 46.34 165 ASP B N 1
ATOM 3694 C CA . ASP B 1 165 ? -4.621 14.633 -4.387 1 46.34 165 ASP B CA 1
ATOM 3695 C C . ASP B 1 165 ? -4.391 14.203 -2.938 1 46.34 165 ASP B C 1
ATOM 3697 O O . ASP B 1 165 ? -5.242 14.43 -2.076 1 46.34 165 ASP B O 1
ATOM 3701 N N . SER B 1 166 ? -3.338 13.469 -2.885 1 42.72 166 SER B N 1
ATOM 3702 C CA . SER B 1 166 ? -3.113 12.875 -1.569 1 42.72 166 SER B CA 1
ATOM 3703 C C . SER B 1 166 ? -2.484 13.883 -0.612 1 42.72 166 SER B C 1
ATOM 3705 O O . SER B 1 166 ? -2.248 13.57 0.558 1 42.72 166 SER B O 1
ATOM 3707 N N . LEU B 1 167 ? -2.1 15.047 -1.302 1 44.06 167 LEU B N 1
ATOM 3708 C CA . LEU B 1 167 ? -1.261 15.961 -0.528 1 44.06 167 LEU B CA 1
ATOM 3709 C C . LEU B 1 167 ? -2.096 16.75 0.474 1 44.06 167 LEU B C 1
ATOM 3711 O O . LEU B 1 167 ? -3.041 17.438 0.091 1 44.06 167 LEU B O 1
ATOM 3715 N N . PHE B 1 168 ? -2.621 16.156 1.562 1 45.06 168 PHE B N 1
ATOM 3716 C CA . PHE B 1 168 ? -3.318 16.828 2.658 1 45.06 168 PHE B CA 1
ATOM 3717 C C . PHE B 1 168 ? -2.451 17.906 3.273 1 45.06 168 PHE B C 1
ATOM 3719 O O . PHE B 1 168 ? -1.257 18 2.98 1 45.06 168 PHE B O 1
ATOM 3726 N N . SER B 1 169 ? -3.129 18.5 4.398 1 48.53 169 SER B N 1
ATOM 3727 C CA . SER B 1 169 ? -2.838 19.594 5.32 1 48.53 169 SER B CA 1
ATOM 3728 C C . SER B 1 169 ? -1.495 19.391 6.016 1 48.53 169 SER B C 1
ATOM 3730 O O . SER B 1 169 ? -1.354 18.516 6.859 1 48.53 169 SER B O 1
ATOM 3732 N N . GLY B 1 170 ? -0.536 19.453 5.281 1 53.69 170 GLY B N 1
ATOM 3733 C CA . GLY B 1 170 ? 0.848 19.5 5.727 1 53.69 170 GLY B CA 1
ATOM 3734 C C . GLY B 1 170 ? 1.057 20.406 6.922 1 53.69 170 GLY B C 1
ATOM 3735 O O . GLY B 1 170 ? 0.105 21.016 7.426 1 53.69 170 GLY B O 1
ATOM 3736 N N . ASP B 1 171 ? 2.18 20.344 7.59 1 70.12 171 ASP B N 1
ATOM 3737 C CA . ASP B 1 171 ? 2.828 21.234 8.547 1 70.12 171 ASP B CA 1
ATOM 3738 C C . ASP B 1 171 ? 2.855 22.672 8.023 1 70.12 171 ASP B C 1
ATOM 3740 O O . ASP B 1 171 ? 3.779 23.062 7.305 1 70.12 171 ASP B O 1
ATOM 3744 N N . ILE B 1 172 ? 1.733 23.297 8.336 1 77.44 172 ILE B N 1
ATOM 3745 C CA . ILE B 1 172 ? 1.585 24.688 7.91 1 77.44 172 ILE B CA 1
ATOM 3746 C C . ILE B 1 172 ? 2.418 25.594 8.812 1 77.44 172 ILE B C 1
ATOM 3748 O O . ILE B 1 172 ? 2.447 25.422 10.031 1 77.44 172 ILE B O 1
ATOM 3752 N N . GLY B 1 173 ? 3.096 26.438 8.109 1 87.69 173 GLY B N 1
ATOM 3753 C CA . GLY B 1 173 ? 3.836 27.484 8.805 1 87.69 173 GLY B CA 1
ATOM 3754 C C . GLY B 1 173 ? 3.559 28.875 8.258 1 87.69 173 GLY B C 1
ATOM 3755 O O . GLY B 1 173 ? 2.926 29.016 7.211 1 87.69 173 GLY B O 1
ATOM 3756 N N . VAL B 1 174 ? 3.895 29.781 9.055 1 90.31 174 VAL B N 1
ATOM 3757 C CA . VAL B 1 174 ? 3.75 31.172 8.633 1 90.31 174 VAL B CA 1
ATOM 3758 C C . VAL B 1 174 ? 5.066 31.906 8.836 1 90.31 174 VAL B C 1
ATOM 3760 O O . VAL B 1 174 ? 5.918 31.469 9.617 1 90.31 174 VAL B O 1
ATOM 3763 N N . THR B 1 175 ? 5.18 32.969 8.055 1 93.94 175 THR B N 1
ATOM 3764 C CA . THR B 1 175 ? 6.34 33.844 8.227 1 93.94 175 THR B CA 1
ATOM 3765 C C . THR B 1 175 ? 5.91 35.219 8.641 1 93.94 175 THR B C 1
ATOM 3767 O O . THR B 1 175 ? 4.816 35.688 8.297 1 93.94 175 THR B O 1
ATOM 3770 N N . VAL B 1 176 ? 6.727 35.844 9.438 1 93.25 176 VAL B N 1
ATOM 3771 C CA . VAL B 1 176 ? 6.609 37.281 9.766 1 93.25 176 VAL B CA 1
ATOM 3772 C C . VAL B 1 176 ? 7.801 38.031 9.188 1 93.25 176 VAL B C 1
ATOM 3774 O O . VAL B 1 176 ? 8.953 37.656 9.438 1 93.25 176 VAL B O 1
ATOM 3777 N N . ALA B 1 177 ? 7.488 39.094 8.516 1 93.81 177 ALA B N 1
ATOM 3778 C CA . ALA B 1 177 ? 8.547 39.844 7.867 1 93.81 177 ALA B CA 1
ATOM 3779 C C . ALA B 1 177 ? 9.484 40.469 8.898 1 93.81 177 ALA B C 1
ATOM 3781 O O . ALA B 1 177 ? 9.047 40.938 9.953 1 93.81 177 ALA B O 1
ATOM 3782 N N . LYS B 1 178 ? 10.75 40.562 8.492 1 95.5 178 LYS B N 1
ATOM 3783 C CA . LYS B 1 178 ? 11.742 41.156 9.375 1 95.5 178 LYS B CA 1
ATOM 3784 C C . LYS B 1 178 ? 11.312 42.562 9.812 1 95.5 178 LYS B C 1
ATOM 3786 O O . LYS B 1 178 ? 11.445 42.906 10.984 1 95.5 178 LYS B O 1
ATOM 3791 N N . LYS B 1 179 ? 10.82 43.312 8.883 1 93 179 LYS B N 1
ATOM 3792 C CA . LYS B 1 179 ? 10.344 44.656 9.188 1 93 179 LYS B CA 1
ATOM 3793 C C . LYS B 1 179 ? 9.289 44.625 10.297 1 93 179 LYS B C 1
ATOM 3795 O O . LYS B 1 179 ? 9.312 45.469 11.203 1 93 179 LYS B O 1
ATOM 3800 N N . GLY B 1 180 ? 8.422 43.688 10.211 1 92.25 180 GLY B N 1
ATOM 3801 C CA . GLY B 1 180 ? 7.406 43.531 11.242 1 92.25 180 GLY B CA 1
ATOM 3802 C C . GLY B 1 180 ? 7.977 43.156 12.594 1 92.25 180 GLY B C 1
ATOM 3803 O O . GLY B 1 180 ? 7.551 43.656 13.625 1 92.25 180 GLY B O 1
ATOM 3804 N N . LEU B 1 181 ? 8.945 42.312 12.594 1 94 181 LEU B N 1
ATOM 3805 C CA . LEU B 1 181 ? 9.609 41.906 13.828 1 94 181 LEU B CA 1
ATOM 3806 C C . LEU B 1 181 ? 10.227 43.094 14.539 1 94 181 LEU B C 1
ATOM 3808 O O . LEU B 1 181 ? 10.086 43.25 15.758 1 94 181 LEU B O 1
ATOM 3812 N N . MET B 1 182 ? 10.828 43.969 13.766 1 93.44 182 MET B N 1
ATOM 3813 C CA . MET B 1 182 ? 11.523 45.125 14.312 1 93.44 182 MET B CA 1
ATOM 3814 C C . MET B 1 182 ? 10.531 46.125 14.867 1 93.44 182 MET B C 1
ATOM 3816 O O . MET B 1 182 ? 10.883 46.969 15.711 1 93.44 182 MET B O 1
ATOM 3820 N N . GLN B 1 183 ? 9.305 46.062 14.422 1 93.94 183 GLN B N 1
ATOM 3821 C CA . GLN B 1 183 ? 8.266 47 14.867 1 93.94 183 GLN B CA 1
ATOM 3822 C C . GLN B 1 183 ? 7.363 46.344 15.914 1 93.94 183 GLN B C 1
ATOM 3824 O O . GLN B 1 183 ? 6.309 46.875 16.25 1 93.94 183 GLN B O 1
ATOM 3829 N N . ASN B 1 184 ? 7.746 45.156 16.359 1 94.06 184 ASN B N 1
ATOM 3830 C CA . ASN B 1 184 ? 7.008 44.406 17.344 1 94.06 184 ASN B CA 1
ATOM 3831 C C . ASN B 1 184 ? 5.617 44.031 16.844 1 94.06 184 ASN B C 1
ATOM 3833 O O . ASN B 1 184 ? 4.656 44.031 17.625 1 94.06 184 ASN B O 1
ATOM 3837 N N . GLU B 1 185 ? 5.523 43.906 15.531 1 91.44 185 GLU B N 1
ATOM 3838 C CA . GLU B 1 185 ? 4.301 43.375 14.914 1 91.44 185 GLU B CA 1
ATOM 3839 C C . GLU B 1 185 ? 4.422 41.906 14.594 1 91.44 185 GLU B C 1
ATOM 3841 O O . GLU B 1 185 ? 4.59 41.531 13.438 1 91.44 185 GLU B O 1
ATOM 3846 N N . PHE B 1 186 ? 4.191 41.156 15.547 1 91.62 186 PHE B N 1
ATOM 3847 C CA . PHE B 1 186 ? 4.527 39.75 15.453 1 91.62 186 PHE B CA 1
ATOM 3848 C C . PHE B 1 186 ? 3.391 38.938 14.82 1 91.62 186 PHE B C 1
ATOM 3850 O O . PHE B 1 186 ? 3.557 37.781 14.469 1 91.62 186 PHE B O 1
ATOM 3857 N N . GLN B 1 187 ? 2.213 39.531 14.586 1 84.62 187 GLN B N 1
ATOM 3858 C CA . GLN B 1 187 ? 1.077 38.844 13.984 1 84.62 187 GLN B CA 1
ATOM 3859 C C . GLN B 1 187 ? 0.846 39.312 12.547 1 84.62 187 GLN B C 1
ATOM 3861 O O . GLN B 1 187 ? -0.144 38.938 11.922 1 84.62 187 GLN B O 1
ATOM 3866 N N . ALA B 1 188 ? 1.731 40.156 12.086 1 85 188 ALA B N 1
ATOM 3867 C CA . ALA B 1 188 ? 1.677 40.594 10.695 1 85 188 ALA B CA 1
ATOM 3868 C C . ALA B 1 188 ? 2.355 39.562 9.781 1 85 188 ALA B C 1
ATOM 3870 O O . ALA B 1 188 ? 3.486 39.781 9.336 1 85 188 ALA B O 1
ATOM 3871 N N . TYR B 1 189 ? 1.612 38.625 9.438 1 88.88 189 TYR B N 1
ATOM 3872 C CA . TYR B 1 189 ? 2.16 37.531 8.664 1 88.88 189 TYR B CA 1
ATOM 3873 C C . TYR B 1 189 ? 2.412 37.969 7.219 1 88.88 189 TYR B C 1
ATOM 3875 O O . TYR B 1 189 ? 1.614 38.688 6.633 1 88.88 189 TYR B O 1
ATOM 3883 N N . SER B 1 190 ? 3.498 37.469 6.645 1 90.19 190 SER B N 1
ATOM 3884 C CA . SER B 1 190 ? 3.885 37.812 5.285 1 90.19 190 SER B CA 1
ATOM 3885 C C . SER B 1 190 ? 3.652 36.656 4.32 1 90.19 190 SER B C 1
ATOM 3887 O O . SER B 1 190 ? 3.525 36.875 3.111 1 90.19 190 SER B O 1
ATOM 3889 N N . SER B 1 191 ? 3.672 35.469 4.84 1 90.81 191 SER B N 1
ATOM 3890 C CA . SER B 1 191 ? 3.424 34.312 3.975 1 90.81 191 SER B CA 1
ATOM 3891 C C . SER B 1 191 ? 2.943 33.125 4.777 1 90.81 191 SER B C 1
ATOM 3893 O O . SER B 1 191 ? 3.113 33.062 6 1 90.81 191 SER B O 1
ATOM 3895 N N . VAL B 1 192 ? 2.271 32.25 4.109 1 87.31 192 VAL B N 1
ATOM 3896 C CA . VAL B 1 192 ? 1.947 30.922 4.602 1 87.31 192 VAL B CA 1
ATOM 3897 C C . VAL B 1 192 ? 2.654 29.859 3.746 1 87.31 192 VAL B C 1
ATOM 3899 O O . VAL B 1 192 ? 2.783 30.031 2.531 1 87.31 192 VAL B O 1
ATOM 3902 N N . PHE B 1 193 ? 3.131 28.828 4.434 1 87.5 193 PHE B N 1
ATOM 3903 C CA . PHE B 1 193 ? 3.873 27.828 3.668 1 87.5 193 PHE B CA 1
ATOM 3904 C C . PHE B 1 193 ? 3.611 26.422 4.203 1 87.5 193 PHE B C 1
ATOM 3906 O O . PHE B 1 193 ? 3.076 26.266 5.301 1 87.5 193 PHE B O 1
ATOM 3913 N N . ILE B 1 194 ? 3.955 25.469 3.367 1 82.88 194 ILE B N 1
ATOM 3914 C CA . ILE B 1 194 ? 3.926 24.062 3.736 1 82.88 194 ILE B CA 1
ATOM 3915 C C . ILE B 1 194 ? 5.309 23.438 3.537 1 82.88 194 ILE B C 1
ATOM 3917 O O . ILE B 1 194 ? 5.973 23.703 2.529 1 82.88 194 ILE B O 1
ATOM 3921 N N . LEU B 1 195 ? 5.742 22.734 4.574 1 83.94 195 LEU B N 1
ATOM 3922 C CA . LEU B 1 195 ? 7.012 22.016 4.465 1 83.94 195 LEU B CA 1
ATOM 3923 C C . LEU B 1 195 ? 6.883 20.812 3.541 1 83.94 195 LEU B C 1
ATOM 3925 O O . LEU B 1 195 ? 5.906 20.062 3.623 1 83.94 195 LEU B O 1
ATOM 3929 N N . LEU B 1 196 ? 7.938 20.562 2.691 1 80.38 196 LEU B N 1
ATOM 3930 C CA . LEU B 1 196 ? 7.855 19.516 1.69 1 80.38 196 LEU B CA 1
ATOM 3931 C C . LEU B 1 196 ? 8.977 18.484 1.885 1 80.38 196 LEU B C 1
ATOM 3933 O O . LEU B 1 196 ? 9 17.453 1.208 1 80.38 196 LEU B O 1
ATOM 3937 N N . ASP B 1 197 ? 9.828 18.672 2.799 1 79.88 197 ASP B N 1
ATOM 3938 C CA . ASP B 1 197 ? 11.062 17.891 2.902 1 79.88 197 ASP B CA 1
ATOM 3939 C C . ASP B 1 197 ? 10.758 16.422 3.201 1 79.88 197 ASP B C 1
ATOM 3941 O O . ASP B 1 197 ? 11.516 15.539 2.814 1 79.88 197 ASP B O 1
ATOM 3945 N N . TYR B 1 198 ? 9.719 16.188 3.861 1 76.94 198 TYR B N 1
ATOM 3946 C CA . TYR B 1 198 ? 9.445 14.82 4.289 1 76.94 198 TYR B CA 1
ATOM 3947 C C . TYR B 1 198 ? 8.742 14.039 3.186 1 76.94 198 TYR B C 1
ATOM 3949 O O . TYR B 1 198 ? 8.539 12.828 3.309 1 76.94 198 TYR B O 1
ATOM 3957 N N . MET B 1 199 ? 8.461 14.602 2.086 1 74.62 199 MET B N 1
ATOM 3958 C CA . MET B 1 199 ? 7.73 13.93 1.014 1 74.62 199 MET B CA 1
ATOM 3959 C C . MET B 1 199 ? 8.656 13.031 0.206 1 74.62 199 MET B C 1
ATOM 3961 O O . MET B 1 199 ? 9.789 13.414 -0.103 1 74.62 199 MET B O 1
ATOM 3965 N N . PRO B 1 200 ? 8.156 11.852 -0.083 1 71.75 200 PRO B N 1
ATOM 3966 C CA . PRO B 1 200 ? 9.008 10.875 -0.753 1 71.75 200 PRO B CA 1
ATOM 3967 C C . PRO B 1 200 ? 9.211 11.172 -2.236 1 71.75 200 PRO B C 1
ATOM 3969 O O . PRO B 1 200 ? 9.805 10.375 -2.961 1 71.75 200 PRO B O 1
ATOM 3972 N N . PHE B 1 201 ? 8.703 12.234 -2.814 1 65.19 201 PHE B N 1
ATOM 3973 C CA . PHE B 1 201 ? 8.898 12.5 -4.234 1 65.19 201 PHE B CA 1
ATOM 3974 C C . PHE B 1 201 ? 9.641 13.812 -4.441 1 65.19 201 PHE B C 1
ATOM 3976 O O . PHE B 1 201 ? 9.656 14.672 -3.553 1 65.19 201 PHE B O 1
ATOM 3983 N N . GLN B 1 202 ? 10.234 13.789 -5.598 1 63.69 202 GLN B N 1
ATOM 3984 C CA . GLN B 1 202 ? 10.969 14.992 -5.969 1 63.69 202 GLN B CA 1
ATOM 3985 C C . GLN B 1 202 ? 10.016 16.109 -6.383 1 63.69 202 GLN B C 1
ATOM 3987 O O . GLN B 1 202 ? 9.078 15.883 -7.152 1 63.69 202 GLN B O 1
ATOM 3992 N N . VAL B 1 203 ? 9.984 17.062 -5.566 1 62.19 203 VAL B N 1
ATOM 3993 C CA . VAL B 1 203 ? 9.211 18.25 -5.941 1 62.19 203 VAL B CA 1
ATOM 3994 C C . VAL B 1 203 ? 10.039 19.109 -6.891 1 62.19 203 VAL B C 1
ATOM 3996 O O . VAL B 1 203 ? 11.164 19.5 -6.57 1 62.19 203 VAL B O 1
ATOM 3999 N N . ASN B 1 204 ? 9.609 19.219 -8.133 1 61.28 204 ASN B N 1
ATOM 4000 C CA . ASN B 1 204 ? 10.367 19.922 -9.164 1 61.28 204 ASN B CA 1
ATOM 4001 C C . ASN B 1 204 ? 10.508 21.406 -8.859 1 61.28 204 ASN B C 1
ATOM 4003 O O . ASN B 1 204 ? 11.531 22.016 -9.164 1 61.28 204 ASN B O 1
ATOM 4007 N N . SER B 1 205 ? 9.445 22.078 -8.508 1 64.12 205 SER B N 1
ATOM 4008 C CA . SER B 1 205 ? 9.477 23.516 -8.227 1 64.12 205 SER B CA 1
ATOM 4009 C C . SER B 1 205 ? 8.945 23.812 -6.832 1 64.12 205 SER B C 1
ATOM 4011 O O . SER B 1 205 ? 7.832 23.406 -6.484 1 64.12 205 SER B O 1
ATOM 4013 N N . SER B 1 206 ? 10.031 24.172 -6.07 1 74.44 206 SER B N 1
ATOM 4014 C CA . SER B 1 206 ? 9.617 24.5 -4.715 1 74.44 206 SER B CA 1
ATOM 4015 C C . SER B 1 206 ? 10.312 25.766 -4.223 1 74.44 206 SER B C 1
ATOM 4017 O O . SER B 1 206 ? 11.367 26.141 -4.738 1 74.44 206 SER B O 1
ATOM 4019 N N . ASP B 1 207 ? 9.523 26.547 -3.49 1 86.88 207 ASP B N 1
ATOM 4020 C CA . ASP B 1 207 ? 10.172 27.562 -2.666 1 86.88 207 ASP B CA 1
ATOM 4021 C C . ASP B 1 207 ? 11.078 26.922 -1.614 1 86.88 207 ASP B C 1
ATOM 4023 O O . ASP B 1 207 ? 11.148 25.703 -1.513 1 86.88 207 ASP B O 1
ATOM 4027 N N . GLU B 1 208 ? 11.938 27.828 -1.03 1 91.56 208 GLU B N 1
ATOM 4028 C CA . GLU B 1 208 ? 12.828 27.266 -0.024 1 91.56 208 GLU B CA 1
ATOM 4029 C C . GLU B 1 208 ? 13.008 28.219 1.155 1 91.56 208 GLU B C 1
ATOM 4031 O O . GLU B 1 208 ? 12.867 29.438 1.005 1 91.56 208 GLU B O 1
ATOM 4036 N N . ILE B 1 209 ? 13.18 27.641 2.275 1 93.5 209 ILE B N 1
ATOM 4037 C CA . ILE B 1 209 ? 13.758 28.344 3.418 1 93.5 209 ILE B CA 1
ATOM 4038 C C . ILE B 1 209 ? 15.258 28.078 3.475 1 93.5 209 ILE B C 1
ATOM 4040 O O . ILE B 1 209 ? 15.703 26.938 3.568 1 93.5 209 ILE B O 1
ATOM 4044 N N . LYS B 1 210 ? 16.031 29.156 3.354 1 94.62 210 LYS B N 1
ATOM 4045 C CA . LYS B 1 210 ? 17.484 29.031 3.297 1 94.62 210 LYS B CA 1
ATOM 4046 C C . LYS B 1 210 ? 18.031 28.453 4.602 1 94.62 210 LYS B C 1
ATOM 4048 O O . LYS B 1 210 ? 17.453 28.672 5.668 1 94.62 210 LYS B O 1
ATOM 4053 N N . ALA B 1 211 ? 19.156 27.766 4.402 1 96.56 211 ALA B N 1
ATOM 4054 C CA . ALA B 1 211 ? 19.875 27.297 5.59 1 96.56 211 ALA B CA 1
ATOM 4055 C C . ALA B 1 211 ? 20.438 28.484 6.383 1 96.56 211 ALA B C 1
ATOM 4057 O O . ALA B 1 211 ? 20.625 29.562 5.832 1 96.56 211 ALA B O 1
ATOM 4058 N N . GLY B 1 212 ? 20.656 28.172 7.754 1 96.94 212 GLY B N 1
ATOM 4059 C CA . GLY B 1 212 ? 21.234 29.234 8.578 1 96.94 212 GLY B CA 1
ATOM 4060 C C . GLY B 1 212 ? 21.156 28.938 10.062 1 96.94 212 GLY B C 1
ATOM 4061 O O . GLY B 1 212 ? 20.797 27.828 10.461 1 96.94 212 GLY B O 1
ATOM 4062 N N . ILE B 1 213 ? 21.641 30 10.734 1 98.06 213 ILE B N 1
ATOM 4063 C CA . ILE B 1 213 ? 21.547 29.938 12.188 1 98.06 213 ILE B CA 1
ATOM 4064 C C . ILE B 1 213 ? 20.234 30.578 12.648 1 98.06 213 ILE B C 1
ATOM 4066 O O . ILE B 1 213 ? 19.906 31.688 12.227 1 98.06 213 ILE B O 1
ATOM 4070 N N . PHE B 1 214 ? 19.562 29.828 13.484 1 98.5 214 PHE B N 1
ATOM 4071 C CA . PHE B 1 214 ? 18.266 30.297 13.945 1 98.5 214 PHE B CA 1
ATOM 4072 C C . PHE B 1 214 ? 18.203 30.328 15.469 1 98.5 214 PHE B C 1
ATOM 4074 O O . PHE B 1 214 ? 18.719 29.422 16.125 1 98.5 214 PHE B O 1
ATOM 4081 N N . ALA B 1 215 ? 17.656 31.328 15.992 1 98.25 215 ALA B N 1
ATOM 4082 C CA . ALA B 1 215 ? 17.172 31.281 17.375 1 98.25 215 ALA B CA 1
ATOM 4083 C C . ALA B 1 215 ? 15.766 30.703 17.438 1 98.25 215 ALA B C 1
ATOM 4085 O O . ALA B 1 215 ? 14.859 31.188 16.75 1 98.25 215 ALA B O 1
ATOM 4086 N N . CYS B 1 216 ? 15.617 29.734 18.25 1 97.44 216 CYS B N 1
ATOM 4087 C CA . CYS B 1 216 ? 14.352 29.016 18.281 1 97.44 216 CYS B CA 1
ATOM 4088 C C . CYS B 1 216 ? 13.766 28.969 19.688 1 97.44 216 CYS B C 1
ATOM 4090 O O . CYS B 1 216 ? 14.508 28.969 20.672 1 97.44 216 CYS B O 1
ATOM 4092 N N . VAL B 1 217 ? 12.484 28.953 19.766 1 96.62 217 VAL B N 1
ATOM 4093 C CA . VAL B 1 217 ? 11.758 28.812 21.031 1 96.62 217 VAL B CA 1
ATOM 4094 C C . VAL B 1 217 ? 10.406 28.141 20.781 1 96.62 217 VAL B C 1
ATOM 4096 O O . VAL B 1 217 ? 9.844 28.266 19.688 1 96.62 217 VAL B O 1
ATOM 4099 N N . TYR B 1 218 ? 9.977 27.438 21.75 1 95.12 218 TYR B N 1
ATOM 4100 C CA . TYR B 1 218 ? 8.648 26.828 21.688 1 95.12 218 TYR B CA 1
ATOM 4101 C C . TYR B 1 218 ? 7.645 27.656 22.469 1 95.12 218 TYR B C 1
ATOM 4103 O O . TYR B 1 218 ? 7.84 27.922 23.656 1 95.12 218 TYR B O 1
ATOM 4111 N N . HIS B 1 219 ? 6.617 28.062 21.812 1 94.88 219 HIS B N 1
ATOM 4112 C CA . HIS B 1 219 ? 5.504 28.75 22.453 1 94.88 219 HIS B CA 1
ATOM 4113 C C . HIS B 1 219 ? 4.391 27.781 22.828 1 94.88 219 HIS B C 1
ATOM 4115 O O . HIS B 1 219 ? 3.838 27.094 21.969 1 94.88 219 HIS B O 1
ATOM 4121 N N . HIS B 1 220 ? 4.105 27.766 24.094 1 94 220 HIS B N 1
ATOM 4122 C CA . HIS B 1 220 ? 2.98 26.969 24.562 1 94 220 HIS B CA 1
ATOM 4123 C C . HIS B 1 220 ? 1.752 27.828 24.812 1 94 220 HIS B C 1
ATOM 4125 O O . HIS B 1 220 ? 1.82 28.828 25.547 1 94 220 HIS B O 1
ATOM 4131 N N . GLY B 1 221 ? 0.662 27.422 24.125 1 91.62 221 GLY B N 1
ATOM 4132 C CA . GLY B 1 221 ? -0.559 28.203 24.234 1 91.62 221 GLY B CA 1
ATOM 4133 C C . GLY B 1 221 ? -1.095 28.688 22.891 1 91.62 221 GLY B C 1
ATOM 4134 O O . GLY B 1 221 ? -0.59 28.281 21.844 1 91.62 221 GLY B O 1
ATOM 4135 N N . PRO B 1 222 ? -2.123 29.516 22.969 1 89.19 222 PRO B N 1
ATOM 4136 C CA . PRO B 1 222 ? -2.766 29.969 21.734 1 89.19 222 PRO B CA 1
ATOM 4137 C C . PRO B 1 222 ? -1.821 30.766 20.828 1 89.19 222 PRO B C 1
ATOM 4139 O O . PRO B 1 222 ? -0.997 31.531 21.328 1 89.19 222 PRO B O 1
ATOM 4142 N N . TYR B 1 223 ? -1.957 30.625 19.531 1 82.12 223 TYR B N 1
ATOM 4143 C CA . TYR B 1 223 ? -1.082 31.281 18.562 1 82.12 223 TYR B CA 1
ATOM 4144 C C . TYR B 1 223 ? -1.252 32.781 18.609 1 82.12 223 TYR B C 1
ATOM 4146 O O . TYR B 1 223 ? -0.354 33.531 18.203 1 82.12 223 TYR B O 1
ATOM 4154 N N . GLU B 1 224 ? -2.404 33.281 19.156 1 81.62 224 GLU B N 1
ATOM 4155 C CA . GLU B 1 224 ? -2.668 34.688 19.25 1 81.62 224 GLU B CA 1
ATOM 4156 C C . GLU B 1 224 ? -1.82 35.344 20.344 1 81.62 224 GLU B C 1
ATOM 4158 O O . GLU B 1 224 ? -1.703 36.562 20.406 1 81.62 224 GLU B O 1
ATOM 4163 N N . GLU B 1 225 ? -1.201 34.531 21.094 1 89.5 225 GLU B N 1
ATOM 4164 C CA . GLU B 1 225 ? -0.458 35.031 22.234 1 89.5 225 GLU B CA 1
ATOM 4165 C C . GLU B 1 225 ? 1.044 34.844 22.062 1 89.5 225 GLU B C 1
ATOM 4167 O O . GLU B 1 225 ? 1.768 34.625 23.031 1 89.5 225 GLU B O 1
ATOM 4172 N N . THR B 1 226 ? 1.477 34.875 20.859 1 92.94 226 THR B N 1
ATOM 4173 C CA . THR B 1 226 ? 2.885 34.625 20.594 1 92.94 226 THR B CA 1
ATOM 4174 C C . THR B 1 226 ? 3.738 35.844 20.891 1 92.94 226 THR B C 1
ATOM 4176 O O . THR B 1 226 ? 4.969 35.75 20.938 1 92.94 226 THR B O 1
ATOM 4179 N N . ASP B 1 227 ? 3.17 37.031 21.172 1 94.62 227 ASP B N 1
ATOM 4180 C CA . ASP B 1 227 ? 3.881 38.281 21.312 1 94.62 227 ASP B CA 1
ATOM 4181 C C . ASP B 1 227 ? 4.938 38.219 22.406 1 94.62 227 ASP B C 1
ATOM 4183 O O . ASP B 1 227 ? 6.09 38.594 22.188 1 94.62 227 ASP B O 1
ATOM 4187 N N . GLU B 1 228 ? 4.496 37.75 23.5 1 94.19 228 GLU B N 1
ATOM 4188 C CA . GLU B 1 228 ? 5.422 37.688 24.641 1 94.19 228 GLU B CA 1
ATOM 4189 C C . GLU B 1 228 ? 6.602 36.781 24.344 1 94.19 228 GLU B C 1
ATOM 4191 O O . GLU B 1 228 ? 7.734 37.062 24.734 1 94.19 228 GLU B O 1
ATOM 4196 N N . THR B 1 229 ? 6.328 35.719 23.734 1 95.75 229 THR B N 1
ATOM 4197 C CA . THR B 1 229 ? 7.379 34.75 23.375 1 95.75 229 THR B CA 1
ATOM 4198 C C . THR B 1 229 ? 8.367 35.375 22.391 1 95.75 229 THR B C 1
ATOM 4200 O O . THR B 1 229 ? 9.578 35.219 22.531 1 95.75 229 THR B O 1
ATOM 4203 N N . TYR B 1 230 ? 7.84 36.125 21.438 1 96.88 230 TYR B N 1
ATOM 4204 C CA . TYR B 1 230 ? 8.695 36.812 20.484 1 96.88 230 TYR B CA 1
ATOM 4205 C C . TYR B 1 230 ? 9.609 37.812 21.203 1 96.88 230 TYR B C 1
ATOM 4207 O O . TYR B 1 230 ? 10.812 37.844 20.922 1 96.88 230 TYR B O 1
ATOM 4215 N N . LYS B 1 231 ? 9.031 38.562 22.094 1 96.56 231 LYS B N 1
ATOM 4216 C CA . LYS B 1 231 ? 9.805 39.562 22.812 1 96.56 231 LYS B CA 1
ATOM 4217 C C . LYS B 1 231 ? 10.945 38.938 23.594 1 96.56 231 LYS B C 1
ATOM 4219 O O . LYS B 1 231 ? 12.07 39.406 23.578 1 96.56 231 LYS B O 1
ATOM 4224 N N . LYS B 1 232 ? 10.641 37.812 24.219 1 96.19 232 LYS B N 1
ATOM 4225 C CA . LYS B 1 232 ? 11.664 37.094 24.969 1 96.19 232 LYS B CA 1
ATOM 4226 C C . LYS B 1 232 ? 12.758 36.562 24.047 1 96.19 232 LYS B C 1
ATOM 4228 O O . LYS B 1 232 ? 13.945 36.656 24.375 1 96.19 232 LYS B O 1
ATOM 4233 N N . LEU B 1 233 ? 12.344 36.094 22.969 1 97.38 233 LEU B N 1
ATOM 4234 C CA . LEU B 1 233 ? 13.312 35.531 22.016 1 97.38 233 LEU B CA 1
ATOM 4235 C C . LEU B 1 233 ? 14.211 36.625 21.453 1 97.38 233 LEU B C 1
ATOM 4237 O O . LEU B 1 233 ? 15.422 36.438 21.328 1 97.38 233 LEU B O 1
ATOM 4241 N N . ILE B 1 234 ? 13.633 37.75 21.125 1 97.25 234 ILE B N 1
ATOM 4242 C CA . ILE B 1 234 ? 14.391 38.844 20.562 1 97.25 234 ILE B CA 1
ATOM 4243 C C . ILE B 1 234 ? 15.391 39.375 21.594 1 97.25 234 ILE B C 1
ATOM 4245 O O . ILE B 1 234 ? 16.547 39.656 21.266 1 97.25 234 ILE B O 1
ATOM 4249 N N . LYS B 1 235 ? 14.945 39.469 22.812 1 96.56 235 LYS B N 1
ATOM 4250 C CA . LYS B 1 235 ? 15.844 39.875 23.891 1 96.56 235 LYS B CA 1
ATOM 4251 C C . LYS B 1 235 ? 17 38.875 24.016 1 96.56 235 LYS B C 1
ATOM 4253 O O . LYS B 1 235 ? 18.156 39.281 24.203 1 96.56 235 LYS B O 1
ATOM 4258 N N . TYR B 1 236 ? 16.703 37.656 23.984 1 97.19 236 TYR B N 1
ATOM 4259 C CA . TYR B 1 236 ? 17.703 36.594 24.047 1 97.19 236 TYR B CA 1
ATOM 4260 C C . TYR B 1 236 ? 18.703 36.719 22.906 1 97.19 236 TYR B C 1
ATOM 4262 O O . TYR B 1 236 ? 19.922 36.562 23.125 1 97.19 236 TYR B O 1
ATOM 4270 N N . ILE B 1 237 ? 18.219 36.938 21.75 1 97.38 237 ILE B N 1
ATOM 4271 C CA . ILE B 1 237 ? 19.078 37.094 20.578 1 97.38 237 ILE B CA 1
ATOM 4272 C C . ILE B 1 237 ? 20.078 38.219 20.828 1 97.38 237 ILE B C 1
ATOM 4274 O O . ILE B 1 237 ? 21.281 38.062 20.594 1 97.38 237 ILE B O 1
ATOM 4278 N N . ASP B 1 238 ? 19.594 39.281 21.328 1 96.44 238 ASP B N 1
ATOM 4279 C CA . ASP B 1 238 ? 20.438 40.438 21.625 1 96.44 238 ASP B CA 1
ATOM 4280 C C . ASP B 1 238 ? 21.469 40.094 22.688 1 96.44 238 ASP B C 1
ATOM 4282 O O . ASP B 1 238 ? 22.656 40.438 22.547 1 96.44 238 ASP B O 1
ATOM 4286 N N . GLN B 1 239 ? 21.078 39.438 23.688 1 96.69 239 GLN B N 1
ATOM 4287 C CA . GLN B 1 239 ? 21.938 39.094 24.812 1 96.69 239 GLN B CA 1
ATOM 4288 C C . GLN B 1 239 ? 23.047 38.156 24.375 1 96.69 239 GLN B C 1
ATOM 4290 O O . GLN B 1 239 ? 24.156 38.188 24.906 1 96.69 239 GLN B O 1
ATOM 4295 N N . GLU B 1 240 ? 22.797 37.375 23.438 1 96.56 240 GLU B N 1
ATOM 4296 C CA . GLU B 1 240 ? 23.766 36.406 22.969 1 96.56 240 GLU B CA 1
ATOM 4297 C C . GLU B 1 240 ? 24.672 37 21.891 1 96.56 240 GLU B C 1
ATOM 4299 O O . GLU B 1 240 ? 25.5 36.281 21.312 1 96.56 240 GLU B O 1
ATOM 4304 N N . GLY B 1 241 ? 24.438 38.219 21.531 1 96 241 GLY B N 1
ATOM 4305 C CA . GLY B 1 241 ? 25.312 38.906 20.609 1 96 241 GLY B CA 1
ATOM 4306 C C . GLY B 1 241 ? 24.938 38.719 19.156 1 96 241 GLY B C 1
ATOM 4307 O O . GLY B 1 241 ? 25.781 38.781 18.266 1 96 241 GLY B O 1
ATOM 4308 N N . TYR B 1 242 ? 23.703 38.406 18.953 1 97.62 242 TYR B N 1
ATOM 4309 C CA . TYR B 1 242 ? 23.219 38.219 17.594 1 97.62 242 TYR B CA 1
ATOM 4310 C C . TYR B 1 242 ? 22.219 39.312 17.219 1 97.62 242 TYR B C 1
ATOM 4312 O O . TYR B 1 242 ? 21.797 40.094 18.078 1 97.62 242 TYR B O 1
ATOM 4320 N N . GLU B 1 243 ? 21.953 39.406 15.891 1 97.12 243 GLU B N 1
ATOM 4321 C CA . GLU B 1 243 ? 20.891 40.25 15.359 1 97.12 243 GLU B CA 1
ATOM 4322 C C . GLU B 1 243 ? 20.016 39.5 14.375 1 97.12 243 GLU B C 1
ATOM 4324 O O . GLU B 1 243 ? 20.438 38.469 13.812 1 97.12 243 GLU B O 1
ATOM 4329 N N . ILE B 1 244 ? 18.797 40 14.227 1 97.44 244 ILE B N 1
ATOM 4330 C CA . ILE B 1 244 ? 17.844 39.344 13.336 1 97.44 244 ILE B CA 1
ATOM 4331 C C . ILE B 1 244 ? 18.312 39.5 11.891 1 97.44 244 ILE B C 1
ATOM 4333 O O . ILE B 1 244 ? 18.656 40.594 11.445 1 97.44 244 ILE B O 1
ATOM 4337 N N . ASP B 1 245 ? 18.281 38.375 11.094 1 96.81 245 ASP B N 1
ATOM 4338 C CA . ASP B 1 245 ? 18.828 38.375 9.742 1 96.81 245 ASP B CA 1
ATOM 4339 C C . ASP B 1 245 ? 17.797 37.875 8.734 1 96.81 245 ASP B C 1
ATOM 4341 O O . ASP B 1 245 ? 18.141 37.188 7.762 1 96.81 245 ASP B O 1
ATOM 4345 N N . GLY B 1 246 ? 16.547 38.094 8.977 1 95.94 246 GLY B N 1
ATOM 4346 C CA . GLY B 1 246 ? 15.516 37.688 8.039 1 95.94 246 GLY B CA 1
ATOM 4347 C C . GLY B 1 246 ? 14.156 37.531 8.688 1 95.94 246 GLY B C 1
ATOM 4348 O O . GLY B 1 246 ? 13.945 37.969 9.82 1 95.94 246 GLY B O 1
ATOM 4349 N N . ASP B 1 247 ? 13.195 36.938 7.941 1 96.19 247 ASP B N 1
ATOM 4350 C CA . ASP B 1 247 ? 11.836 36.719 8.414 1 96.19 247 ASP B CA 1
ATOM 4351 C C . ASP B 1 247 ? 11.773 35.562 9.43 1 96.19 247 ASP B C 1
ATOM 4353 O O . ASP B 1 247 ? 12.492 34.594 9.305 1 96.19 247 ASP B O 1
ATOM 4357 N N . SER B 1 248 ? 10.977 35.781 10.406 1 97.19 248 SER B N 1
ATOM 4358 C CA . SER B 1 248 ? 10.758 34.688 11.336 1 97.19 248 SER B CA 1
ATOM 4359 C C . SER B 1 248 ? 9.844 33.625 10.727 1 97.19 248 SER B C 1
ATOM 4361 O O . SER B 1 248 ? 9.094 33.906 9.789 1 97.19 248 SER B O 1
ATOM 4363 N N . ILE B 1 249 ? 9.945 32.469 11.25 1 95.94 249 ILE B N 1
ATOM 4364 C CA . ILE B 1 249 ? 9.156 31.297 10.859 1 95.94 249 ILE B CA 1
ATOM 4365 C C . ILE B 1 249 ? 8.406 30.75 12.078 1 95.94 249 ILE B C 1
ATOM 4367 O O . ILE B 1 249 ? 8.984 30.609 13.156 1 95.94 249 ILE B O 1
ATOM 4371 N N . GLU B 1 250 ? 7.141 30.547 11.883 1 94.56 250 GLU B N 1
ATOM 4372 C CA . GLU B 1 250 ? 6.34 29.828 12.883 1 94.56 250 GLU B CA 1
ATOM 4373 C C . GLU B 1 250 ? 5.836 28.5 12.336 1 94.56 250 GLU B C 1
ATOM 4375 O O . GLU B 1 250 ? 5.203 28.453 11.281 1 94.56 250 GLU B O 1
ATOM 4380 N N . ILE B 1 251 ? 6.086 27.516 13.039 1 91.31 251 ILE B N 1
ATOM 4381 C CA . ILE B 1 251 ? 5.594 26.188 12.68 1 91.31 251 ILE B CA 1
ATOM 4382 C C . ILE B 1 251 ? 4.652 25.672 13.766 1 91.31 251 ILE B C 1
ATOM 4384 O O . ILE B 1 251 ? 5.027 25.594 14.938 1 91.31 251 ILE B O 1
ATOM 4388 N N . ALA B 1 252 ? 3.498 25.328 13.344 1 87.19 252 ALA B N 1
ATOM 4389 C CA . ALA B 1 252 ? 2.527 24.766 14.281 1 87.19 252 ALA B CA 1
ATOM 4390 C C . ALA B 1 252 ? 2.773 23.281 14.508 1 87.19 252 ALA B C 1
ATOM 4392 O O . ALA B 1 252 ? 2.504 22.469 13.625 1 87.19 252 ALA B O 1
ATOM 4393 N N . LEU B 1 253 ? 3.227 22.938 15.695 1 89.12 253 LEU B N 1
ATOM 4394 C CA . LEU B 1 253 ? 3.471 21.531 16.016 1 89.12 253 LEU B CA 1
ATOM 4395 C C . LEU B 1 253 ? 2.191 20.859 16.5 1 89.12 253 LEU B C 1
ATOM 4397 O O . LEU B 1 253 ? 1.887 19.734 16.094 1 89.12 253 LEU B O 1
ATOM 4401 N N . ILE B 1 254 ? 1.528 21.578 17.359 1 86.69 254 ILE B N 1
ATOM 4402 C CA . ILE B 1 254 ? 0.199 21.188 17.812 1 86.69 254 ILE B CA 1
ATOM 4403 C C . ILE B 1 254 ? -0.795 22.312 17.531 1 86.69 254 ILE B C 1
ATOM 4405 O O . ILE B 1 254 ? -0.674 23.406 18.094 1 86.69 254 ILE B O 1
ATOM 4409 N N . ASP B 1 255 ? -1.731 22 16.656 1 82.19 255 ASP B N 1
ATOM 4410 C CA . ASP B 1 255 ? -2.725 23 16.281 1 82.19 255 ASP B CA 1
ATOM 4411 C C . ASP B 1 255 ? -4.141 22.469 16.484 1 82.19 255 ASP B C 1
ATOM 4413 O O . ASP B 1 255 ? -4.348 21.5 17.219 1 82.19 255 ASP B O 1
ATOM 4417 N N . TRP B 1 256 ? -5.016 23.109 15.883 1 75.25 256 TRP B N 1
ATOM 4418 C CA . TRP B 1 256 ? -6.426 22.797 16.078 1 75.25 256 TRP B CA 1
ATOM 4419 C C . TRP B 1 256 ? -6.754 21.406 15.516 1 75.25 256 TRP B C 1
ATOM 4421 O O . TRP B 1 256 ? -7.75 20.797 15.898 1 75.25 256 TRP B O 1
ATOM 4431 N N . SER B 1 257 ? -5.945 21.031 14.648 1 76 257 SER B N 1
ATOM 4432 C CA . SER B 1 257 ? -6.168 19.719 14.078 1 76 257 SER B CA 1
ATOM 4433 C C . SER B 1 257 ? -5.848 18.609 15.086 1 76 257 SER B C 1
ATOM 4435 O O . SER B 1 257 ? -6.305 17.469 14.938 1 76 257 SER B O 1
ATOM 4437 N N . VAL B 1 258 ? -5.152 18.984 16.141 1 80.44 258 VAL B N 1
ATOM 4438 C CA . VAL B 1 258 ? -4.664 17.984 17.078 1 80.44 258 VAL B CA 1
ATOM 4439 C C . VAL B 1 258 ? -5.422 18.109 18.406 1 80.44 258 VAL B C 1
ATOM 4441 O O . VAL B 1 258 ? -5.645 17.109 19.094 1 80.44 258 VAL B O 1
ATOM 4444 N N . THR B 1 259 ? -5.762 19.328 18.641 1 82.88 259 THR B N 1
ATOM 4445 C CA . THR B 1 259 ? -6.387 19.547 19.938 1 82.88 259 THR B CA 1
ATOM 4446 C C . THR B 1 259 ? -7.504 20.578 19.844 1 82.88 259 THR B C 1
ATOM 4448 O O . THR B 1 259 ? -7.488 21.438 18.953 1 82.88 259 THR B O 1
ATOM 4451 N N . GLU B 1 260 ? -8.453 20.5 20.766 1 79.38 260 GLU B N 1
ATOM 4452 C CA . GLU B 1 260 ? -9.5 21.516 20.875 1 79.38 260 GLU B CA 1
ATOM 4453 C C . GLU B 1 260 ? -9.188 22.5 22 1 79.38 260 GLU B C 1
ATOM 4455 O O . GLU B 1 260 ? -9.891 23.5 22.172 1 79.38 260 GLU B O 1
ATOM 4460 N N . ASN B 1 261 ? -8.148 22.219 22.703 1 88 261 ASN B N 1
ATOM 4461 C CA . ASN B 1 261 ? -7.715 23.062 23.812 1 88 261 ASN B CA 1
ATOM 4462 C C . ASN B 1 261 ? -6.582 24 23.406 1 88 261 ASN B C 1
ATOM 4464 O O . ASN B 1 261 ? -5.453 23.547 23.188 1 88 261 ASN B O 1
ATOM 4468 N N . PRO B 1 262 ? -6.879 25.281 23.391 1 87.5 262 PRO B N 1
ATOM 4469 C CA . PRO B 1 262 ? -5.848 26.219 22.953 1 87.5 262 PRO B CA 1
ATOM 4470 C C . PRO B 1 262 ? -4.594 26.172 23.828 1 87.5 262 PRO B C 1
ATOM 4472 O O . PRO B 1 262 ? -3.488 26.422 23.344 1 87.5 262 PRO B O 1
ATOM 4475 N N . GLU B 1 263 ? -4.738 25.75 25.047 1 91.06 263 GLU B N 1
ATOM 4476 C CA . GLU B 1 263 ? -3.602 25.719 25.969 1 91.06 263 GLU B CA 1
ATOM 4477 C C . GLU B 1 263 ? -2.627 24.609 25.594 1 91.06 263 GLU B C 1
ATOM 4479 O O . GLU B 1 263 ? -1.47 24.625 26.031 1 91.06 263 GLU B O 1
ATOM 4484 N N . GLU B 1 264 ? -3.08 23.75 24.781 1 90.12 264 GLU B N 1
ATOM 4485 C CA . GLU B 1 264 ? -2.25 22.609 24.406 1 90.12 264 GLU B CA 1
ATOM 4486 C C . GLU B 1 264 ? -1.508 22.891 23.094 1 90.12 264 GLU B C 1
ATOM 4488 O O . GLU B 1 264 ? -0.636 22.109 22.703 1 90.12 264 GLU B O 1
ATOM 4493 N N . GLN B 1 265 ? -1.825 23.984 22.5 1 89.06 265 GLN B N 1
ATOM 4494 C CA . GLN B 1 265 ? -1.169 24.312 21.234 1 89.06 265 GLN B CA 1
ATOM 4495 C C . GLN B 1 265 ? 0.313 24.609 21.438 1 89.06 265 GLN B C 1
ATOM 4497 O O . GLN B 1 265 ? 0.701 25.156 22.469 1 89.06 265 GLN B O 1
ATOM 4502 N N . VAL B 1 266 ? 1.088 24.188 20.516 1 92 266 VAL B N 1
ATOM 4503 C CA . VAL B 1 266 ? 2.527 24.422 20.562 1 92 266 VAL B CA 1
ATOM 4504 C C . VAL B 1 266 ? 3.008 24.922 19.203 1 92 266 VAL B C 1
ATOM 4506 O O . VAL B 1 266 ? 2.725 24.312 18.172 1 92 266 VAL B O 1
ATOM 4509 N N . THR B 1 267 ? 3.645 26.016 19.203 1 92.38 267 THR B N 1
ATOM 4510 C CA . THR B 1 267 ? 4.223 26.609 18.016 1 92.38 267 THR B CA 1
ATOM 4511 C C . THR B 1 2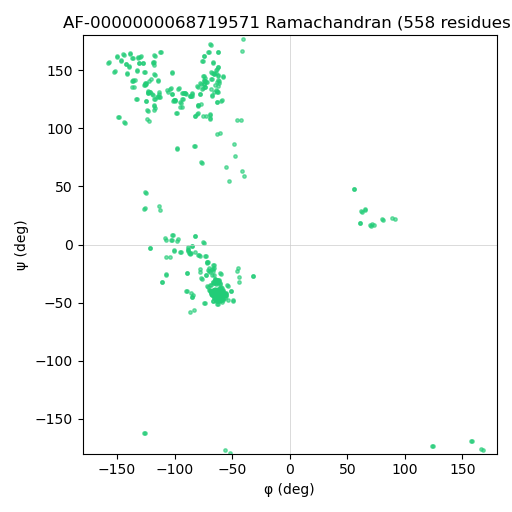67 ? 5.73 26.797 18.172 1 92.38 267 THR B C 1
ATOM 4513 O O . THR B 1 267 ? 6.195 27.281 19.203 1 92.38 267 THR B O 1
ATOM 4516 N N . GLU B 1 268 ? 6.457 26.391 17.219 1 94.5 268 GLU B N 1
ATOM 4517 C CA . GLU B 1 268 ? 7.887 26.703 17.219 1 94.5 268 GLU B CA 1
ATOM 4518 C C . GLU B 1 268 ? 8.172 27.984 16.438 1 94.5 268 GLU B C 1
ATOM 4520 O O . GLU B 1 268 ? 7.773 28.109 15.273 1 94.5 268 GLU B O 1
ATOM 4525 N N . ILE B 1 269 ? 8.82 28.875 17.109 1 96.38 269 ILE B N 1
ATOM 4526 C CA . ILE B 1 269 ? 9.242 30.109 16.469 1 96.38 269 ILE B CA 1
ATOM 4527 C C . ILE B 1 269 ? 10.727 30.047 16.141 1 96.38 269 ILE B C 1
ATOM 4529 O O . ILE B 1 269 ? 11.547 29.688 16.984 1 96.38 269 ILE B O 1
ATOM 4533 N N . GLN B 1 270 ? 11.039 30.359 14.914 1 97.62 270 GLN B N 1
ATOM 4534 C CA . GLN B 1 270 ? 12.414 30.391 14.422 1 97.62 270 GLN B CA 1
ATOM 4535 C C . GLN B 1 270 ? 12.75 31.75 13.812 1 97.62 270 GLN B C 1
ATOM 4537 O O . GLN B 1 270 ? 12.078 32.188 12.883 1 97.62 270 GLN B O 1
ATOM 4542 N N . ILE B 1 271 ? 13.773 32.375 14.32 1 98.25 271 ILE B N 1
ATOM 4543 C CA . ILE B 1 271 ? 14.242 33.656 13.75 1 98.25 271 ILE B CA 1
ATOM 4544 C C . ILE B 1 271 ? 15.664 33.469 13.219 1 98.25 271 ILE B C 1
ATOM 4546 O O . ILE B 1 271 ? 16.578 33.156 13.969 1 98.25 271 ILE B O 1
ATOM 4550 N N . PRO B 1 272 ? 15.781 33.656 11.945 1 98.31 272 PRO B N 1
ATOM 4551 C CA . PRO B 1 272 ? 17.156 33.625 11.445 1 98.31 272 PRO B CA 1
ATOM 4552 C C . PRO B 1 272 ? 18.016 34.75 12.039 1 98.31 272 PRO B C 1
ATOM 4554 O O . PRO B 1 272 ? 17.547 35.906 12.141 1 98.31 272 PRO B O 1
ATOM 4557 N N . ILE B 1 273 ? 19.297 34.406 12.383 1 98.19 273 ILE B N 1
ATOM 4558 C CA . ILE B 1 273 ? 20.125 35.375 13.07 1 98.19 273 ILE B CA 1
ATOM 4559 C C . ILE B 1 273 ? 21.531 35.375 12.484 1 98.19 273 ILE B C 1
ATOM 4561 O O . ILE B 1 273 ? 21.906 34.438 11.758 1 98.19 273 ILE B O 1
ATOM 4565 N N . MET B 1 274 ? 22.219 36.438 12.742 1 97.38 274 MET B N 1
ATOM 4566 C CA . MET B 1 274 ? 23.641 36.562 12.422 1 97.38 274 MET B CA 1
ATOM 4567 C C . MET B 1 274 ? 24.391 37.281 13.547 1 97.38 274 MET B C 1
ATOM 4569 O O . MET B 1 274 ? 23.781 38.031 14.312 1 97.38 274 MET B O 1
ATOM 4573 N N . LYS B 1 275 ? 25.656 37.031 13.688 1 96 275 LYS B N 1
ATOM 4574 C CA . LYS B 1 275 ? 26.453 37.656 14.727 1 96 275 LYS B CA 1
ATOM 4575 C C . LYS B 1 275 ? 26.547 39.188 14.5 1 96 275 LYS B C 1
ATOM 4577 O O . LYS B 1 275 ? 26.703 39.625 13.367 1 96 275 LYS B O 1
ATOM 4582 N N . LYS B 1 276 ? 26.391 39.938 15.648 1 94 276 LYS B N 1
ATOM 4583 C CA . LYS B 1 276 ? 26.562 41.375 15.562 1 94 276 LYS B CA 1
ATOM 4584 C C . LYS B 1 276 ? 27.984 41.75 15.156 1 94 276 LYS B C 1
ATOM 4586 O O . LYS B 1 276 ? 28.938 41.094 15.586 1 94 276 LYS B O 1
ATOM 4591 N N . GLN B 1 277 ? 28.125 42.625 14.172 1 83.12 277 GLN B N 1
ATOM 4592 C CA . GLN B 1 277 ? 29.453 43.125 13.797 1 83.12 277 GLN B CA 1
ATOM 4593 C C . GLN B 1 277 ? 30.031 44.031 14.883 1 83.12 277 GLN B C 1
ATOM 4595 O O . GLN B 1 277 ? 29.312 44.812 15.492 1 83.12 277 GLN B O 1
ATOM 4600 N N . SER B 1 278 ? 31.078 43.688 15.695 1 69.19 278 SER B N 1
ATOM 4601 C CA . SER B 1 278 ? 31.797 44.562 16.609 1 69.19 278 SER B CA 1
ATOM 4602 C C . SER B 1 278 ? 32.156 45.906 15.961 1 69.19 278 SER B C 1
ATOM 4604 O O . SER B 1 278 ? 32.656 45.938 14.844 1 69.19 278 SER B O 1
ATOM 4606 N N . ASN B 1 279 ? 31.609 47 16.219 1 47.62 279 ASN B N 1
ATOM 4607 C CA . ASN B 1 279 ? 32.281 48.281 15.922 1 47.62 279 ASN B CA 1
ATOM 4608 C C . ASN B 1 279 ? 33.594 48.406 16.688 1 47.62 279 ASN B C 1
ATOM 4610 O O . ASN B 1 279 ? 33.625 48.312 17.906 1 47.62 279 ASN B O 1
ATOM 4614 N N . LYS B 1 280 ? 34.75 48.094 16.156 1 45.97 280 LYS B N 1
ATOM 4615 C CA . LYS B 1 280 ? 35.969 48.75 16.578 1 45.97 280 LYS B CA 1
ATOM 4616 C C . LYS B 1 280 ? 35.75 50.25 16.781 1 45.97 280 LYS B C 1
ATOM 4618 O O . LYS B 1 280 ? 35.469 50.969 15.828 1 45.97 280 LYS B O 1
ATOM 4623 N N . LEU B 1 281 ? 34.844 50.625 17.781 1 31.08 281 LEU B N 1
ATOM 4624 C CA . LEU B 1 281 ? 35.312 51.906 18.25 1 31.08 281 LEU B CA 1
ATOM 4625 C C . LEU B 1 281 ? 36.656 51.781 18.969 1 31.08 281 LEU B C 1
ATOM 4627 O O . LEU B 1 281 ? 36.844 50.875 19.781 1 31.08 281 LEU B O 1
#

Nearest PDB structures (foldseek):
  3q1m-assembly1_A  TM=8.009E-01  e=3.770E-17  Bacillus subtilis
  3iao-assembly1_A-2  TM=7.713E-01  e=3.156E-16  Bacillus subtilis
  3d71-assembly1_A-2  TM=7.627E-01  e=7.051E-16  Bacillus subtilis
  3d6y-assembly1_A  TM=7.530E-01  e=6.658E-16  Bacillus subtilis
  1exi-assembly1_A  TM=7.515E-01  e=8.331E-15  Bacillus subtilis

Radius of gyration: 33.08 Å; Cα contacts (8 Å, |Δi|>4): 942; chains: 2; bounding box: 77×99×56 Å

Sequence (562 aa):
MLLNKRFTIGEMAKMHNIAESTLRYYDEKGIFHPSIVDPQTNYRYYTIDQFSLLDTIKFLRQLNIPLKEIKKYIDERNPTYALNLLEKQQEMMLKKQREIEYALAKMEHRIHLIKEATKAKAEQMVIKEIPQRKITAIAVAPNTTDDMFEYYIHSLQKNMRQMDDSLFSGDIGVTVAKKGLMQNEFQAYSSVFILLDYMPFQVNSSDEIKAGIFACVYHHGPYEETDETYKKLIKYIDQEGYEIDGDSIEIALIDWSVTENPEEQVTEIQIPIMKKQSNKLMLLNKRFTIGEMAKMHNIAESTLRYYDEKGIFHPSIVDPQTNYRYYTIDQFSLLDTIKFLRQLNIPLKEIKKYIDERNPTYALNLLEKQQEMMLKKQREIEYALAKMEHRIHLIKEATKAKAEQMVIKEIPQRKITAIAVAPNTTDDMFEYYIHSLQKNMRQMDDSLFSGDIGVTVAKKGLMQNEFQAYSSVFILLDYMPFQVNSSDEIKAGIFACVYHHGPYEETDETYKKLIKYIDQEGYEIDGDSIEIALIDWSVTENPEEQVTEIQIPIMKKQSNKL